Protein 7VC6 (pdb70)

Solvent-accessible surface area: 25202 Å² total; per-residue (Å²): 106,63,13,71,30,75,108,11,97,6,117,108,30,75,0,15,67,67,111,22,78,42,38,42,8,0,116,24,0,4,110,46,15,65,24,95,33,2,2,72,5,0,6,11,64,9,56,6,5,118,141,11,29,4,19,93,23,42,8,70,0,9,2,4,2,3,3,0,139,22,78,16,19,85,23,19,132,92,124,73,24,73,21,6,8,2,0,3,0,0,0,2,0,0,2,0,0,0,2,16,34,108,10,2,66,41,0,0,52,23,3,0,28,1,0,0,0,0,15,48,40,62,58,10,8,0,0,2,2,1,3,0,0,3,2,3,1,0,9,2,0,0,2,0,0,1,0,0,0,2,0,4,42,3,0,12,60,4,0,68,39,2,0,11,3,2,4,25,37,84,66,39,130,95,39,23,14,2,0,0,0,0,3,2,0,0,3,4,4,3,1,42,22,128,63,50,83,20,70,52,16,67,0,106,6,58,30,16,7,6,6,20,7,5,1,20,1,0,26,7,0,1,16,24,0,86,6,6,0,0,4,0,1,15,2,3,9,80,40,41,3,0,0,3,7,45,21,2,0,62,28,0,0,9,90,40,0,46,12,39,63,9,0,0,1,0,10,25,38,1,0,45,10,0,69,82,62,32,118,94,8,99,68,53,23,42,0,0,0,35,0,10,108,1,5,0,1,0,0,2,16,77,4,0,36,122,8,0,44,68,0,21,107,104,181,55,4,78,70,94,43,0,63,52,2,1,19,48,1,12,1,7,3,4,48,0,0,5,3,15,62,61,154,123,4,99,60,26,111,35,25,74,97,49,0,34,45,110,77,3,53,54,33,1,41,47,0,0,26,18,0,0,0,0,3,38,41,94,56,31,2,53,16,59,209,186,20,132,37,0,0,0,0,2,22,1,0,77,2,53,91,42,0,7,2,20,46,31,5,73,15,47,63,41,30,2,3,22,85,4,1,93,102,59,66,35,123,28,31,80,7,98,4,12,54,18,93,35,131,82,79,93,24,14,54,62,0,25,122,14,0,120,79,5,53,0,0,0,0,0,0,0,0,6,50,103,24,0,28,62,32,81,4,5,93,54,3,95,15,15,44,13,0,51,77,0,1,122,84,0,8,69,53,178,49,48,0,0,0,2,0,1,0,0,0,4,1,22,0,48,62,7,96,89,36,195,12,4,27,0,0,2,0,2,0,0,1,0,0,11,0,0,39,0,2,5,17,0,1,46,32,165,32,23,0,3,1,3,0,0,6,2,0,4,34,21,68,3,28,128,42,3,55,1,44,34,3,43,2,34,51,70,126,72,11,24,0,0,1,21,17,14,18,87,34,110,30,11,8,66,5,0,43,10,52,33,21,20,60,23,130,6,51,73,53,50,109,23,51,51,172,41,59,0,70,69,22,34,54,37,6,168,162,30,93,62,80,84,48,9,61,0,67,9,17,50,4,72,0,11,0,93,0,61,20,188,58,66,4,28,4,0,0,0,0,7,8,60,10,109,30,28,27,103,68,25,6,100,57,29,4,2,2,23,36,25,16,137,40,5,57,60,47,157,75,28,79,2,53,1,62,1,33,0,10,22,9,4,7,1,33,139,47,3,26,39,10,0,32,43,15,145,5,23,1,8,0,12,32,96,114,71,23,103,22,82,2,65,2,56,41,172,78,40,109,15,37,24,23,35,99,72,180

Nearest PDB structures (foldseek):
  7vc6-assembly1_A  TM=1.001E+00  e=0.000E+00  Phanerodontia chrysosporium
  7vc7-assembly1_A  TM=1.001E+00  e=0.000E+00  Phanerodontia chrysosporium
  6q7j-assembly1_B  TM=9.870E-01  e=0.000E+00  Aspergillus nidulans FGSC A4
  7xtj-assembly1_A  TM=9.749E-01  e=1.486E-102  Aspergillus niger
  4zoa-assembly1_A  TM=8.266E-01  e=5.602E-48  Listeria innocua Clip11262

Foldseek 3Di:
DFADLCDFLCVPQCLLVLPDDLLSSLLSVLVVDDLLLLLQQQAQQRQADVVRRGHTHGQEFAQLQAGFDTPQADADPPCPDFRNAFFQFFALQLLLLLLALLLLLVSLLQRLLQQLQRVLVSGHHLHHADDEDFALWDLFFLCNSNANHHFLVSLLSSLLSNLCSNQPHLDLPQFGSGAYEHEAQDQDRHDQPPNQHQLQHEFEDFLLCVLPGGPSSVLSNCQVSPGLEYEHRNHHYHLQGRLLALCRQPVPRCPQSNNPLRAYEYPQPSLVSCCPPNVVDVDLLLSLLSSLVSGHLHYNYCSSSVRVVVCCVVVSHHSVSSSSSSSSVSSNCSRRCSSPDCPPPVSSVRHSCSGVDPVSNVSSLVSLLSRKFWDFADPCPLPDPPFAEEEEEEQQQQPFVQLSAPSTHHHSAAQGLNNLCVVVRHRYQYFHQDHQADQDRPRLVVSCVRLLPGQAYEYEYADGSVQRHRNDTHLWQARHHCSVVSLVVSLVSLHHYEYEHEASRHHACLVLVPDPSHRTYMYRYSSGRCNSNSVNCCNNVVAKYAGFRSFFQAHGCQSVQDPPSNSDAADDPRHCGITQFHRVDDTSAHGGDHDIPFDKAKDFPDDDDAEDEQVVLQVCLVVPPDDAQQAAFPDKTKMKIARQTAGWHKYKWWKWKWFPWDDPPGTPIHTFWIDIGHTRHHGDIDIDITTGGNNSQFRQYSQSWTWDTWGKMKMATGPVRNDIDIHTYDDDTGTRGHDDGRD

Secondary structure (DSSP, 8-state):
----TTTSTTTTSGGG-TTS-HHHHHHHHHHTS-HHHHHHTSBSEE--BGGGTB--EE---B-BTBSB--TT----SSTTSTTS----PPPHHHHHHHT-HHHHHHHHHHHHHHHHHHHHTTSS-SB----B-S---STT-TTGGGSS-S-HHHHHHHHHHHHHHHHTTTTTSS--SSB--EEEETT---SSGGG--GGG-EE---HHHIIIIISHHHIIIIIIS--SEEEE-SSEETTEEGGG-HIIIIIIIIIIS--TT-EEEESTTSHHHHHTTT--SSSHHHHHHHHHHHT--BBSSSHHHHHHHHHHHTTSS-HHHHHHHHHHHHHHHHHTTTTS-GGG-GGGT--GGGSS-HHHHHHHHHHHHHH-EEEEESS-PSPPTT--EEEEESTTTT-SGGGG-SS----S----HHHHHHHTT-EEEEE--S-SS----TTHHHHHHHHHT-SEEEEEEE--TTTSBTTB--S--SPPTTHHHHHHHHHTT-S-EEEEEESSS----HHHHH-TT--EEEEEES--TTHHHHHHHHHHTSS---B--SS-B--TTHHHHS-TT----S--SS---SHHHH--S--SB-TT----SS-EEEEESSPPP-EEEHHHHHHHHTTSS-SSGGGSEEEEEEEEEEE-SSS-EEEEEEEEEEE-SSSSSPPS-EEEEEEEEEEE-TT-EEEEEEEEEHHHHSEE-TTS-EEE--SEEEEESSTT--SEEEEEEES--EEEE--PPP-

B-factor: mean 34.56, std 9.48, range [12.27, 103.08]

Structure (mmCIF, N/CA/C/O backbone):
data_7VC6
#
_entry.id   7VC6
#
_cell.length_a   79.667
_cell.length_b   91.292
_cell.length_c   107.082
_cell.angle_alpha   90.00
_cell.angle_beta   90.00
_cell.angle_gamma   90.00
#
_symmetry.space_group_name_H-M   'P 21 21 21'
#
loop_
_entity.id
_entity.type
_entity.pdbx_description
1 polymer 'xylan 1,4-beta-xylosidase'
2 non-polymer 2-acetamido-2-deoxy-beta-D-glucopyranose
3 non-polymer GLYCEROL
4 water water
#
loop_
_atom_site.group_PDB
_atom_site.id
_atom_site.type_symbol
_atom_site.label_atom_id
_atom_site.label_alt_id
_atom_site.label_comp_id
_atom_site.label_asym_id
_atom_site.label_entity_id
_atom_site.label_seq_id
_atom_site.pdbx_PDB_ins_code
_atom_site.Cartn_x
_atom_site.Cartn_y
_atom_site.Cartn_z
_atom_site.occupancy
_atom_site.B_iso_or_equiv
_atom_site.auth_seq_id
_atom_site.auth_comp_id
_atom_site.auth_asym_id
_atom_site.auth_atom_id
_atom_site.pdbx_PDB_model_num
ATOM 1 N N . ALA A 1 1 ? 30.631 10.920 38.274 1.00 46.18 1 ALA A N 1
ATOM 2 C CA . ALA A 1 1 ? 31.881 10.236 38.578 1.00 39.54 1 ALA A CA 1
ATOM 3 C C . ALA A 1 1 ? 31.667 9.131 39.608 1.00 51.23 1 ALA A C 1
ATOM 4 O O . ALA A 1 1 ? 30.722 9.174 40.397 1.00 38.55 1 ALA A O 1
ATOM 6 N N . PHE A 1 2 ? 32.549 8.134 39.582 1.00 46.24 2 PHE A N 1
ATOM 7 C CA . PHE A 1 2 ? 32.601 7.068 40.565 1.00 39.65 2 PHE A CA 1
ATOM 8 C C . PHE A 1 2 ? 33.850 7.216 41.425 1.00 42.62 2 PHE A C 1
ATOM 9 O O . PHE A 1 2 ? 34.881 7.701 40.949 1.00 59.26 2 PHE A O 1
ATOM 17 N N . PRO A 1 3 ? 33.792 6.820 42.695 1.00 39.09 3 PRO A N 1
ATOM 18 C CA . PRO A 1 3 ? 35.003 6.843 43.521 1.00 47.40 3 PRO A CA 1
ATOM 19 C C . PRO A 1 3 ? 36.070 5.928 42.940 1.00 47.06 3 PRO A C 1
ATOM 20 O O . PRO A 1 3 ? 35.774 4.895 42.337 1.00 45.11 3 PRO A O 1
ATOM 24 N N . ASP A 1 4 ? 37.326 6.332 43.112 1.00 54.81 4 ASP A N 1
ATOM 25 C CA . ASP A 1 4 ? 38.463 5.530 42.678 1.00 53.54 4 ASP A CA 1
ATOM 26 C C . ASP A 1 4 ? 38.847 4.601 43.823 1.00 48.09 4 ASP A C 1
ATOM 27 O O . ASP A 1 4 ? 39.443 5.037 44.813 1.00 50.88 4 ASP A O 1
ATOM 32 N N . CYS A 1 5 ? 38.494 3.326 43.696 1.00 46.86 5 CYS A N 1
ATOM 33 C CA . CYS A 1 5 ? 38.786 2.341 44.727 1.00 47.77 5 CYS A CA 1
ATOM 34 C C . CYS A 1 5 ? 40.090 1.598 44.482 1.00 50.50 5 CYS A C 1
ATOM 35 O O . CYS A 1 5 ? 40.470 0.753 45.300 1.00 59.05 5 CYS A O 1
ATOM 38 N N . ALA A 1 6 ? 40.780 1.887 43.381 1.00 54.02 6 ALA A N 1
ATOM 39 C CA . ALA A 1 6 ? 42.129 1.380 43.180 1.00 57.34 6 ALA A CA 1
ATOM 40 C C . ALA A 1 6 ? 43.177 2.329 43.745 1.00 57.97 6 ALA A C 1
ATOM 41 O O . ALA A 1 6 ? 44.171 1.879 44.325 1.00 56.44 6 ALA A O 1
ATOM 43 N N . ASN A 1 7 ? 42.963 3.639 43.608 1.00 57.87 7 ASN A N 1
ATOM 44 C CA . ASN A 1 7 ? 43.985 4.614 43.969 1.00 56.94 7 ASN A CA 1
ATOM 45 C C . ASN A 1 7 ? 43.475 5.828 44.733 1.00 54.86 7 ASN A C 1
ATOM 46 O O . ASN A 1 7 ? 44.304 6.586 45.246 1.00 55.06 7 ASN A O 1
ATOM 51 N N . GLY A 1 8 ? 42.161 6.047 44.836 1.00 55.68 8 GLY A N 1
ATOM 52 C CA . GLY A 1 8 ? 41.647 7.210 45.503 1.00 38.72 8 GLY A CA 1
ATOM 53 C C . GLY A 1 8 ? 41.863 7.154 47.006 1.00 42.64 8 GLY A C 1
ATOM 54 O O . GLY A 1 8 ? 42.401 6.180 47.550 1.00 44.47 8 GLY A O 1
ATOM 55 N N . PRO A 1 9 ? 41.433 8.214 47.698 1.00 49.08 9 PRO A N 1
ATOM 56 C CA . PRO A 1 9 ? 41.661 8.291 49.152 1.00 37.87 9 PRO A CA 1
ATOM 57 C C . PRO A 1 9 ? 40.932 7.227 49.962 1.00 38.12 9 PRO A C 1
ATOM 58 O O . PRO A 1 9 ? 41.179 7.128 51.171 1.00 37.63 9 PRO A O 1
ATOM 62 N N . LEU A 1 10 ? 40.053 6.433 49.352 1.00 44.94 10 LEU A N 1
ATOM 63 C CA . LEU A 1 10 ? 39.279 5.426 50.069 1.00 49.08 10 LEU A CA 1
ATOM 64 C C . LEU A 1 10 ? 39.734 4.003 49.772 1.00 44.08 10 LEU A C 1
ATOM 65 O O . LEU A 1 10 ? 39.076 3.052 50.206 1.00 42.84 10 LEU A O 1
ATOM 70 N N . LYS A 1 11 ? 40.851 3.833 49.059 1.00 42.35 11 LYS A N 1
ATOM 71 C CA . LYS A 1 11 ? 41.233 2.517 48.555 1.00 45.49 11 LYS A CA 1
ATOM 72 C C . LYS A 1 11 ? 41.503 1.506 49.663 1.00 47.32 11 LYS A C 1
ATOM 73 O O . LYS A 1 11 ? 41.526 0.301 49.390 1.00 52.33 11 LYS A O 1
ATOM 79 N N . SER A 1 12 ? 41.713 1.959 50.900 1.00 41.85 12 SER A N 1
ATOM 80 C CA . SER A 1 12 ? 41.901 1.055 52.025 1.00 42.20 12 SER A CA 1
ATOM 81 C C . SER A 1 12 ? 40.722 1.030 52.985 1.00 47.88 12 SER A C 1
ATOM 82 O O . SER A 1 12 ? 40.705 0.193 53.895 1.00 51.13 12 SER A O 1
ATOM 85 N N . ASN A 1 13 ? 39.750 1.924 52.820 1.00 43.90 13 ASN A N 1
ATOM 86 C CA . ASN A 1 13 ? 38.479 1.768 53.512 1.00 43.33 13 ASN A CA 1
ATOM 87 C C . ASN A 1 13 ? 37.815 0.477 53.052 1.00 46.74 13 ASN A C 1
ATOM 88 O O . ASN A 1 13 ? 37.919 0.092 51.884 1.00 45.57 13 ASN A O 1
ATOM 93 N N . LEU A 1 14 ? 37.137 -0.204 53.980 1.00 39.16 14 LEU A N 1
ATOM 94 C CA . LEU A 1 14 ? 36.487 -1.462 53.626 1.00 39.36 14 LEU A CA 1
ATOM 95 C C . LEU A 1 14 ? 35.417 -1.274 52.558 1.00 38.23 14 LEU A C 1
ATOM 96 O O . LEU A 1 14 ? 35.035 -2.249 51.902 1.00 37.85 14 LEU A O 1
ATOM 101 N N . VAL A 1 15 ? 34.936 -0.043 52.360 1.00 36.31 15 VAL A N 1
ATOM 102 C CA . VAL A 1 15 ? 33.957 0.209 51.308 1.00 46.53 15 VAL A CA 1
ATOM 103 C C . VAL A 1 15 ? 34.542 -0.108 49.938 1.00 45.17 15 VAL A C 1
ATOM 104 O O . VAL A 1 15 ? 33.823 -0.557 49.036 1.00 39.71 15 VAL A O 1
ATOM 108 N N . CYS A 1 16 ? 35.847 0.091 49.762 1.00 39.69 16 CYS A N 1
ATOM 109 C CA . CYS A 1 16 ? 36.519 -0.204 48.505 1.00 44.48 16 CYS A CA 1
ATOM 110 C C . CYS A 1 16 ? 36.964 -1.655 48.401 1.00 38.22 16 CYS A C 1
ATOM 111 O O . CYS A 1 16 ? 37.537 -2.042 47.378 1.00 31.90 16 CYS A O 1
ATOM 114 N N . ASN A 1 17 ? 36.719 -2.459 49.431 1.00 40.31 17 ASN A N 1
ATOM 115 C CA . ASN A 1 17 ? 37.019 -3.886 49.408 1.00 44.08 17 ASN A CA 1
ATOM 116 C C . ASN A 1 17 ? 35.832 -4.601 48.771 1.00 31.45 17 ASN A C 1
ATOM 117 O O . ASN A 1 17 ? 34.750 -4.673 49.362 1.00 42.99 17 ASN A O 1
ATOM 122 N N . ALA A 1 18 ? 36.038 -5.133 47.564 1.00 27.76 18 ALA A N 1
ATOM 123 C CA . ALA A 1 18 ? 34.931 -5.648 46.765 1.00 39.23 18 ALA A CA 1
ATOM 124 C C . ALA A 1 18 ? 34.340 -6.939 47.319 1.00 44.16 18 ALA A C 1
ATOM 125 O O . ALA A 1 18 ? 33.189 -7.259 47.002 1.00 42.06 18 ALA A O 1
ATOM 127 N N . SER A 1 19 ? 35.088 -7.685 48.126 1.00 39.65 19 SER A N 1
ATOM 128 C CA . SER A 1 19 ? 34.622 -8.969 48.633 1.00 40.56 19 SER A CA 1
ATOM 129 C C . SER A 1 19 ? 33.927 -8.864 49.984 1.00 49.05 19 SER A C 1
ATOM 130 O O . SER A 1 19 ? 33.512 -9.891 50.531 1.00 53.75 19 SER A O 1
ATOM 133 N N . ALA A 1 20 ? 33.779 -7.662 50.527 1.00 48.59 20 ALA A N 1
ATOM 134 C CA . ALA A 1 20 ? 33.230 -7.491 51.862 1.00 40.22 20 ALA A CA 1
ATOM 135 C C . ALA A 1 20 ? 31.710 -7.351 51.827 1.00 45.00 20 ALA A C 1
ATOM 136 O O . ALA A 1 20 ? 31.107 -7.037 50.797 1.00 37.84 20 ALA A O 1
ATOM 138 N N . ASP A 1 21 ? 31.102 -7.601 52.983 1.00 54.37 21 ASP A N 1
ATOM 139 C CA . ASP A 1 21 ? 29.668 -7.440 53.172 1.00 42.02 21 ASP A CA 1
ATOM 140 C C . ASP A 1 21 ? 29.237 -6.025 52.783 1.00 42.18 21 ASP A C 1
ATOM 141 O O . ASP A 1 21 ? 29.885 -5.053 53.195 1.00 38.28 21 ASP A O 1
ATOM 146 N N . PRO A 1 22 ? 28.169 -5.868 51.991 1.00 44.11 22 PRO A N 1
ATOM 147 C CA . PRO A 1 22 ? 27.742 -4.506 51.608 1.00 43.52 22 PRO A CA 1
ATOM 148 C C . PRO A 1 22 ? 27.472 -3.588 52.790 1.00 39.55 22 PRO A C 1
ATOM 149 O O . PRO A 1 22 ? 27.921 -2.433 52.789 1.00 37.88 22 PRO A O 1
ATOM 153 N N . VAL A 1 23 ? 26.740 -4.065 53.799 1.00 28.74 23 VAL A N 1
ATOM 154 C CA . VAL A 1 23 ? 26.447 -3.227 54.959 1.00 24.64 23 VAL A CA 1
ATOM 155 C C . VAL A 1 23 ? 27.729 -2.892 55.710 1.00 40.68 23 VAL A C 1
ATOM 156 O O . VAL A 1 23 ? 27.884 -1.786 56.241 1.00 32.75 23 VAL A O 1
ATOM 160 N N . SER A 1 24 ? 28.676 -3.832 55.752 1.00 35.36 24 SER A N 1
ATOM 161 C CA . SER A 1 24 ? 29.959 -3.552 56.388 1.00 31.94 24 SER A CA 1
ATOM 162 C C . SER A 1 24 ? 30.732 -2.483 55.625 1.00 35.62 24 SER A C 1
ATOM 163 O O . SER A 1 24 ? 31.343 -1.598 56.234 1.00 30.05 24 SER A O 1
ATOM 166 N N . ARG A 1 25 ? 30.713 -2.547 54.290 1.00 31.31 25 ARG A N 1
ATOM 167 C CA . ARG A 1 25 ? 31.361 -1.515 53.485 1.00 36.90 25 ARG A CA 1
ATOM 168 C C . ARG A 1 25 ? 30.721 -0.151 53.721 1.00 42.32 25 ARG A C 1
ATOM 169 O O . ARG A 1 25 ? 31.421 0.863 53.855 1.00 33.96 25 ARG A O 1
ATOM 177 N N . ALA A 1 26 ? 29.387 -0.110 53.781 1.00 36.53 26 ALA A N 1
ATOM 178 C CA . ALA A 1 26 ? 28.695 1.145 54.050 1.00 37.93 26 ALA A CA 1
ATOM 179 C C . ALA A 1 26 ? 29.048 1.687 55.429 1.00 32.54 26 ALA A C 1
ATOM 180 O O . ALA A 1 26 ? 29.278 2.891 55.592 1.00 31.88 26 ALA A O 1
ATOM 182 N N . LYS A 1 27 ? 29.095 0.811 56.436 1.00 35.85 27 LYS A N 1
ATOM 183 C CA . LYS A 1 27 ? 29.452 1.240 57.784 1.00 39.71 27 LYS A CA 1
ATOM 184 C C . LYS A 1 27 ? 30.891 1.729 57.853 1.00 44.25 27 LYS A C 1
ATOM 185 O O . LYS A 1 27 ? 31.196 2.646 58.622 1.00 38.49 27 LYS A O 1
ATOM 191 N N . ALA A 1 28 ? 31.784 1.136 57.057 1.00 42.07 28 ALA A N 1
ATOM 192 C CA . ALA A 1 28 ? 33.168 1.595 57.033 1.00 30.49 28 ALA A CA 1
ATOM 193 C C . ALA A 1 28 ? 33.282 2.964 56.376 1.00 37.94 28 ALA A C 1
ATOM 194 O O . ALA A 1 28 ? 34.061 3.812 56.829 1.00 38.03 28 ALA A O 1
ATOM 196 N N . LEU A 1 29 ? 32.523 3.198 55.303 1.00 37.33 29 LEU A N 1
ATOM 197 C CA . LEU A 1 29 ? 32.522 4.528 54.699 1.00 42.83 29 LEU A CA 1
ATOM 198 C C . LEU A 1 29 ? 31.939 5.565 55.651 1.00 40.89 29 LEU A C 1
ATOM 199 O O . LEU A 1 29 ? 32.480 6.669 55.787 1.00 43.35 29 LEU A O 1
ATOM 204 N N . VAL A 1 30 ? 30.841 5.223 56.329 1.00 38.67 30 VAL A N 1
ATOM 205 C CA . VAL A 1 30 ? 30.171 6.182 57.202 1.00 47.75 30 VAL A CA 1
ATOM 206 C C . VAL A 1 30 ? 31.026 6.490 58.426 1.00 49.63 30 VAL A C 1
ATOM 207 O O . VAL A 1 30 ? 31.137 7.648 58.847 1.00 42.90 30 VAL A O 1
ATOM 211 N N . ASP A 1 31 ? 31.652 5.465 59.011 1.00 47.46 31 ASP A N 1
ATOM 212 C CA . ASP A 1 31 ? 32.459 5.659 60.210 1.00 51.32 31 ASP A CA 1
ATOM 213 C C . ASP A 1 31 ? 33.688 6.521 59.953 1.00 50.04 31 ASP A C 1
ATOM 214 O O . ASP A 1 31 ? 34.207 7.133 60.892 1.00 39.97 31 ASP A O 1
ATOM 219 N N . ALA A 1 32 ? 34.161 6.583 58.712 1.00 40.43 32 ALA A N 1
ATOM 220 C CA . ALA A 1 32 ? 35.312 7.398 58.354 1.00 33.72 32 ALA A CA 1
ATOM 221 C C . ALA A 1 32 ? 34.939 8.840 58.041 1.00 45.64 32 ALA A C 1
ATOM 222 O O . ALA A 1 32 ? 35.792 9.598 57.567 1.00 43.22 32 ALA A O 1
ATOM 224 N N . LEU A 1 33 ? 33.696 9.239 58.297 1.00 38.79 33 LEU A N 1
ATOM 225 C CA . LEU A 1 33 ? 33.209 10.549 57.901 1.00 41.51 33 LEU A CA 1
ATOM 226 C C . LEU A 1 33 ? 32.718 11.341 59.104 1.00 43.40 33 LEU A C 1
ATOM 227 O O . LEU A 1 33 ? 32.254 10.781 60.102 1.00 47.60 33 LEU A O 1
ATOM 232 N N . THR A 1 34 ? 32.834 12.659 58.984 1.00 30.96 34 THR A N 1
ATOM 233 C CA . THR A 1 34 ? 32.361 13.584 60.000 1.00 38.37 34 THR A CA 1
ATOM 234 C C . THR A 1 34 ? 30.833 13.608 60.020 1.00 38.08 34 THR A C 1
ATOM 235 O O . THR A 1 34 ? 30.178 13.447 58.987 1.00 41.45 34 THR A O 1
ATOM 239 N N . LEU A 1 35 ? 30.264 13.776 61.220 1.00 34.69 35 LEU A N 1
ATOM 240 C CA . LEU A 1 35 ? 28.816 13.939 61.338 1.00 35.21 35 LEU A CA 1
ATOM 241 C C . LEU A 1 35 ? 28.311 15.044 60.421 1.00 39.01 35 LEU A C 1
ATOM 242 O O . LEU A 1 35 ? 27.263 14.904 59.782 1.00 37.86 35 LEU A O 1
ATOM 247 N N . GLU A 1 36 ? 29.051 16.150 60.340 1.00 39.63 36 GLU A N 1
ATOM 248 C CA . GLU A 1 36 ? 28.642 17.255 59.483 1.00 38.07 36 GLU A CA 1
ATOM 249 C C . GLU A 1 36 ? 28.666 16.856 58.010 1.00 32.31 36 GLU A C 1
ATOM 250 O O . GLU A 1 36 ? 27.764 17.221 57.247 1.00 37.99 36 GLU A O 1
ATOM 256 N N . GLU A 1 37 ? 29.669 16.076 57.596 1.00 29.55 37 GLU A N 1
ATOM 257 C CA . GLU A 1 37 ? 29.704 15.569 56.224 1.00 41.83 37 GLU A CA 1
ATOM 258 C C . GLU A 1 37 ? 28.520 14.640 55.952 1.00 38.31 37 GLU A C 1
ATOM 259 O O . GLU A 1 37 ? 27.844 14.744 54.913 1.00 31.04 37 GLU A O 1
ATOM 265 N N . LEU A 1 38 ? 28.255 13.723 56.885 1.00 36.89 38 LEU A N 1
ATOM 266 C CA . LEU A 1 38 ? 27.122 12.814 56.743 1.00 33.93 38 LEU A CA 1
ATOM 267 C C . LEU A 1 38 ? 25.819 13.587 56.589 1.00 33.24 38 LEU A C 1
ATOM 268 O O . LEU A 1 38 ? 24.997 13.274 55.720 1.00 35.95 38 LEU A O 1
ATOM 273 N N . VAL A 1 39 ? 25.618 14.610 57.425 1.00 35.39 39 VAL A N 1
ATOM 274 C CA . VAL A 1 39 ? 24.425 15.445 57.314 1.00 33.32 39 VAL A CA 1
ATOM 275 C C . VAL A 1 39 ? 24.392 16.138 55.960 1.00 33.38 39 VAL A C 1
ATOM 276 O O . VAL A 1 39 ? 23.329 16.281 55.341 1.00 29.04 39 VAL A O 1
ATOM 280 N N . ASN A 1 40 ? 25.557 16.573 55.478 1.00 32.20 40 ASN A N 1
ATOM 281 C CA . ASN A 1 40 ? 25.644 17.155 54.146 1.00 31.77 40 ASN A CA 1
ATOM 282 C C . ASN A 1 40 ? 25.110 16.216 53.079 1.00 39.08 40 ASN A C 1
ATOM 283 O O . ASN A 1 40 ? 24.541 16.673 52.082 1.00 47.37 40 ASN A O 1
ATOM 288 N N . ASN A 1 41 ? 25.291 14.907 53.254 1.00 38.30 41 ASN A N 1
ATOM 289 C CA . ASN A 1 41 ? 24.854 13.958 52.237 1.00 34.05 41 ASN A CA 1
ATOM 290 C C . ASN A 1 41 ? 23.523 13.282 52.570 1.00 34.80 41 ASN A C 1
ATOM 291 O O . ASN A 1 41 ? 23.252 12.183 52.075 1.00 27.03 41 ASN A O 1
ATOM 296 N N . THR A 1 42 ? 22.672 13.927 53.368 1.00 34.19 42 THR A N 1
ATOM 297 C CA . THR A 1 42 ? 21.332 13.422 53.651 1.00 35.96 42 THR A CA 1
ATOM 298 C C . THR A 1 42 ? 20.286 13.927 52.664 1.00 42.08 42 THR A C 1
ATOM 299 O O . THR A 1 42 ? 19.086 13.788 52.928 1.00 36.86 42 THR A O 1
ATOM 303 N N . VAL A 1 43 ? 20.706 14.506 51.540 1.00 30.71 43 VAL A N 1
ATOM 304 C CA . VAL A 1 43 ? 19.795 15.115 50.584 1.00 38.33 43 VAL A CA 1
ATOM 305 C C . VAL A 1 43 ? 20.037 14.504 49.211 1.00 35.12 43 VAL A C 1
ATOM 306 O O . VAL A 1 43 ? 21.068 13.877 48.958 1.00 41.65 43 VAL A O 1
ATOM 310 N N . ASN A 1 44 ? 19.064 14.697 48.316 1.00 32.36 44 ASN A N 1
ATOM 311 C CA . ASN A 1 44 ? 19.148 14.069 47.000 1.00 36.17 44 ASN A CA 1
ATOM 312 C C . ASN A 1 44 ? 20.313 14.629 46.190 1.00 39.29 44 ASN A C 1
ATOM 313 O O . ASN A 1 44 ? 21.041 13.871 45.541 1.00 40.99 44 ASN A O 1
ATOM 318 N N . ALA A 1 45 ? 20.520 15.946 46.229 1.00 33.42 45 ALA A N 1
ATOM 319 C CA . ALA A 1 45 ? 21.652 16.568 45.541 1.00 41.19 45 ALA A CA 1
ATOM 320 C C . ALA A 1 45 ? 22.861 16.579 46.476 1.00 42.32 45 ALA A C 1
ATOM 321 O O . ALA A 1 45 ? 23.324 17.617 46.955 1.00 39.26 45 ALA A O 1
ATOM 323 N N . SER A 1 46 ? 23.370 15.377 46.732 1.00 38.25 46 SER A N 1
ATOM 324 C CA . SER A 1 46 ? 24.465 15.194 47.673 1.00 40.32 46 SER A CA 1
ATOM 325 C C . SER A 1 46 ? 25.784 15.645 47.050 1.00 38.08 46 SER A C 1
ATOM 326 O O . SER A 1 46 ? 26.071 15.317 45.896 1.00 32.41 46 SER A O 1
ATOM 329 N N . PRO A 1 47 ? 26.603 16.396 47.792 1.00 40.05 47 PRO A N 1
ATOM 330 C CA . PRO A 1 47 ? 27.903 16.822 47.259 1.00 41.94 47 PRO A CA 1
ATOM 331 C C . PRO A 1 47 ? 28.969 15.743 47.307 1.00 31.97 47 PRO A C 1
ATOM 332 O O . PRO A 1 47 ? 30.023 15.910 46.677 1.00 39.62 47 PRO A O 1
ATOM 336 N N . GLY A 1 48 ? 28.728 14.643 48.016 1.00 31.59 48 GLY A N 1
ATOM 337 C CA . GLY A 1 48 ? 29.817 13.736 48.286 1.00 32.73 48 GLY A CA 1
ATOM 338 C C . GLY A 1 48 ? 30.736 14.354 49.328 1.00 48.22 48 GLY A C 1
ATOM 339 O O . GLY A 1 48 ? 30.395 15.324 50.012 1.00 45.09 48 GLY A O 1
ATOM 340 N N . VAL A 1 49 ? 31.924 13.773 49.448 1.00 49.25 49 VAL A N 1
ATOM 341 C CA . VAL A 1 49 ? 32.949 14.316 50.335 1.00 42.53 49 VAL A CA 1
ATOM 342 C C . VAL A 1 49 ? 34.255 14.407 49.555 1.00 48.13 49 VAL A C 1
ATOM 343 O O . VAL A 1 49 ? 34.943 13.390 49.378 1.00 43.48 49 VAL A O 1
ATOM 347 N N . PRO A 1 50 ? 34.624 15.590 49.056 1.00 51.85 50 PRO A N 1
ATOM 348 C CA . PRO A 1 50 ? 35.887 15.708 48.309 1.00 48.96 50 PRO A CA 1
ATOM 349 C C . PRO A 1 50 ? 37.111 15.292 49.106 1.00 43.62 50 PRO A C 1
ATOM 350 O O . PRO A 1 50 ? 38.113 14.878 48.509 1.00 49.07 50 PRO A O 1
ATOM 354 N N . ARG A 1 51 ? 37.058 15.383 50.438 1.00 36.51 51 ARG A N 1
ATOM 355 C CA . ARG A 1 51 ? 38.222 15.048 51.253 1.00 32.98 51 ARG A CA 1
ATOM 356 C C . ARG A 1 51 ? 38.610 13.582 51.096 1.00 46.62 51 ARG A C 1
ATOM 357 O O . ARG A 1 51 ? 39.800 13.243 51.108 1.00 52.84 51 ARG A O 1
ATOM 365 N N . VAL A 1 52 ? 37.628 12.700 50.940 1.00 45.49 52 VAL A N 1
ATOM 366 C CA . VAL A 1 52 ? 37.881 11.273 50.801 1.00 45.98 52 VAL A CA 1
ATOM 367 C C . VAL A 1 52 ? 37.662 10.803 49.363 1.00 44.65 52 VAL A C 1
ATOM 368 O O . VAL A 1 52 ? 37.544 9.605 49.114 1.00 48.08 52 VAL A O 1
ATOM 372 N N . GLY A 1 53 ? 37.612 11.729 48.409 1.00 34.18 53 GLY A N 1
ATOM 373 C CA . GLY A 1 53 ? 37.410 11.351 47.024 1.00 38.90 53 GLY A CA 1
ATOM 374 C C . GLY A 1 53 ? 36.039 10.790 46.722 1.00 50.66 53 GLY A C 1
ATOM 375 O O . GLY A 1 53 ? 35.893 10.001 45.783 1.00 37.21 53 GLY A O 1
ATOM 376 N N . LEU A 1 54 ? 35.026 11.172 47.501 1.00 49.35 54 LEU A N 1
ATOM 377 C CA . LEU A 1 54 ? 33.663 10.720 47.264 1.00 48.50 54 LEU A CA 1
ATOM 378 C C . LEU A 1 54 ? 32.955 11.745 46.388 1.00 44.83 54 LEU A C 1
ATOM 379 O O . LEU A 1 54 ? 32.709 12.871 46.848 1.00 42.48 54 LEU A O 1
ATOM 384 N N . PRO A 1 55 ? 32.609 11.415 45.148 1.00 40.26 55 PRO A N 1
ATOM 385 C CA . PRO A 1 55 ? 32.087 12.423 44.218 1.00 31.45 55 PRO A CA 1
ATOM 386 C C . PRO A 1 55 ? 30.652 12.789 44.550 1.00 37.00 55 PRO A C 1
ATOM 387 O O . PRO A 1 55 ? 30.023 12.156 45.411 1.00 39.36 55 PRO A O 1
ATOM 391 N N . PRO A 1 56 ? 30.101 13.816 43.902 1.00 33.36 56 PRO A N 1
ATOM 392 C CA . PRO A 1 56 ? 28.684 14.133 44.104 1.00 37.13 56 PRO A CA 1
ATOM 393 C C . PRO A 1 56 ? 27.783 13.099 43.450 1.00 34.25 56 PRO A C 1
ATOM 394 O O . PRO A 1 56 ? 28.117 12.506 42.421 1.00 36.34 56 PRO A O 1
ATOM 398 N N . TYR A 1 57 ? 26.621 12.891 44.064 1.00 31.29 57 TYR A N 1
ATOM 399 C CA . TYR A 1 57 ? 25.625 11.962 43.549 1.00 31.71 57 TYR A CA 1
ATOM 400 C C . TYR A 1 57 ? 24.241 12.553 43.752 1.00 30.73 57 TYR A C 1
ATOM 401 O O . TYR A 1 57 ? 23.876 12.907 44.877 1.00 36.54 57 TYR A O 1
ATOM 410 N N . ASN A 1 58 ? 23.477 12.657 42.669 1.00 31.44 58 ASN A N 1
ATOM 411 C CA . ASN A 1 58 ? 22.099 13.124 42.729 1.00 31.27 58 ASN A CA 1
ATOM 412 C C . ASN A 1 58 ? 21.163 11.924 42.748 1.00 36.65 58 ASN A C 1
ATOM 413 O O . ASN A 1 58 ? 21.224 11.069 41.858 1.00 35.89 58 ASN A O 1
ATOM 418 N N . TRP A 1 59 ? 20.305 11.863 43.766 1.00 37.76 59 TRP A N 1
ATOM 419 C CA . TRP A 1 59 ? 19.361 10.763 43.910 1.00 30.93 59 TRP A CA 1
ATOM 420 C C . TRP A 1 59 ? 18.091 10.955 43.092 1.00 31.85 59 TRP A C 1
ATOM 421 O O . TRP A 1 59 ? 17.330 9.997 42.924 1.00 36.27 59 TRP A O 1
ATOM 432 N N . TRP A 1 60 ? 17.839 12.155 42.582 1.00 37.37 60 TRP A N 1
ATOM 433 C CA . TRP A 1 60 ? 16.580 12.454 41.907 1.00 31.30 60 TRP A CA 1
ATOM 434 C C . TRP A 1 60 ? 16.758 12.226 40.410 1.00 31.90 60 TRP A C 1
ATOM 435 O O . TRP A 1 60 ? 17.228 13.105 39.685 1.00 33.94 60 TRP A O 1
ATOM 446 N N . SER A 1 61 ? 16.376 11.038 39.949 1.00 29.84 61 SER A N 1
ATOM 447 C CA . SER A 1 61 ? 16.278 10.733 38.531 1.00 33.76 61 SER A CA 1
ATOM 448 C C . SER A 1 61 ? 14.901 10.148 38.254 1.00 30.16 61 SER A C 1
ATOM 449 O O . SER A 1 61 ? 14.282 9.542 39.132 1.00 32.42 61 SER A O 1
ATOM 452 N N . GLU A 1 62 ? 14.417 10.343 37.030 1.00 32.16 62 GLU A N 1
ATOM 453 C CA . GLU A 1 62 ? 13.089 9.893 36.639 1.00 30.35 62 GLU A CA 1
ATOM 454 C C . GLU A 1 62 ? 13.182 8.943 35.453 1.00 36.61 62 GLU A C 1
ATOM 455 O O . GLU A 1 62 ? 14.001 9.140 34.549 1.00 32.34 62 GLU A O 1
ATOM 461 N N . ALA A 1 63 ? 12.333 7.916 35.464 1.00 35.24 63 ALA A N 1
ATOM 462 C CA . ALA A 1 63 ? 12.270 6.943 34.380 1.00 41.10 63 ALA A CA 1
ATOM 463 C C . ALA A 1 63 ? 10.924 6.228 34.384 1.00 35.14 63 ALA A C 1
ATOM 464 O O . ALA A 1 63 ? 10.870 4.999 34.272 1.00 34.84 63 ALA A O 1
ATOM 466 N N . LEU A 1 64 ? 9.835 6.996 34.495 1.00 36.76 64 LEU A N 1
ATOM 467 C CA . LEU A 1 64 ? 8.516 6.404 34.711 1.00 34.63 64 LEU A CA 1
ATOM 468 C C . LEU A 1 64 ? 8.117 5.471 33.573 1.00 38.72 64 LEU A C 1
ATOM 469 O O . LEU A 1 64 ? 7.602 4.373 33.815 1.00 31.78 64 LEU A O 1
ATOM 474 N N . HIS A 1 65 ? 8.332 5.889 32.329 1.00 32.63 65 HIS A N 1
ATOM 475 C CA . HIS A 1 65 ? 8.057 5.048 31.167 1.00 35.15 65 HIS A CA 1
ATOM 476 C C . HIS A 1 65 ? 9.155 5.247 30.129 1.00 33.31 65 HIS A C 1
ATOM 477 O O . HIS A 1 65 ? 8.902 5.496 28.949 1.00 30.17 65 HIS A O 1
ATOM 484 N N . GLY A 1 66 ? 10.401 5.115 30.576 1.00 31.08 66 GLY A N 1
ATOM 485 C CA . GLY A 1 66 ? 11.562 5.420 29.767 1.00 21.55 66 GLY A CA 1
ATOM 486 C C . GLY A 1 66 ? 12.391 6.487 30.449 1.00 38.50 66 GLY A C 1
ATOM 487 O O . GLY A 1 66 ? 11.860 7.238 31.272 1.00 33.53 66 GLY A O 1
ATOM 488 N N . VAL A 1 67 ? 13.687 6.558 30.131 1.00 38.09 67 VAL A N 1
ATOM 489 C CA . VAL A 1 67 ? 14.554 7.563 30.739 1.00 33.12 67 VAL A CA 1
ATOM 490 C C . VAL A 1 67 ? 13.952 8.941 30.522 1.00 32.58 67 VAL A C 1
ATOM 491 O O . VAL A 1 67 ? 13.636 9.327 29.392 1.00 33.46 67 VAL A O 1
ATOM 495 N N . ALA A 1 68 ? 13.778 9.684 31.612 1.00 37.04 68 ALA A N 1
ATOM 496 C CA . ALA A 1 68 ? 13.027 10.928 31.592 1.00 35.56 68 ALA A CA 1
ATOM 497 C C . ALA A 1 68 ? 13.884 12.091 32.072 1.00 39.89 68 ALA A C 1
ATOM 498 O O . ALA A 1 68 ? 14.902 11.909 32.746 1.00 35.27 68 ALA A O 1
ATOM 500 N N . ARG A 1 69 ? 13.450 13.296 31.707 1.00 28.46 69 ARG A N 1
ATOM 501 C CA . ARG A 1 69 ? 14.059 14.506 32.237 1.00 35.09 69 ARG A CA 1
ATOM 502 C C . ARG A 1 69 ? 13.931 14.532 33.755 1.00 35.67 69 ARG A C 1
ATOM 503 O O . ARG A 1 69 ? 12.912 14.121 34.316 1.00 28.75 69 ARG A O 1
ATOM 511 N N . SER A 1 70 ? 14.976 15.021 34.417 1.00 41.76 70 SER A N 1
ATOM 512 C CA . SER A 1 70 ? 15.016 15.099 35.871 1.00 32.58 70 SER A CA 1
ATOM 513 C C . SER A 1 70 ? 16.225 15.923 36.296 1.00 35.47 70 SER A C 1
ATOM 514 O O . SER A 1 70 ? 17.095 16.213 35.465 1.00 40.66 70 SER A O 1
ATOM 517 N N . PRO A 1 71 ? 16.308 16.340 37.563 1.00 34.92 71 PRO A N 1
ATOM 518 C CA . PRO A 1 71 ? 17.548 16.980 38.033 1.00 38.49 71 PRO A CA 1
ATOM 519 C C . PRO A 1 71 ? 18.789 16.132 37.806 1.00 35.11 71 PRO A C 1
ATOM 520 O O . PRO A 1 71 ? 19.857 16.675 37.496 1.00 46.63 71 PRO A O 1
ATOM 524 N N . GLY A 1 72 ? 18.676 14.813 37.942 1.00 37.94 72 GLY A N 1
ATOM 525 C CA . GLY A 1 72 ? 19.792 13.913 37.747 1.00 38.78 72 GLY A CA 1
ATOM 526 C C . GLY A 1 72 ? 19.980 13.387 36.343 1.00 35.04 72 GLY A C 1
ATOM 527 O O . GLY A 1 72 ? 20.884 12.576 36.117 1.00 30.60 72 GLY A O 1
ATOM 528 N N . ALA A 1 73 ? 19.161 13.820 35.387 1.00 37.21 73 ALA A N 1
ATOM 529 C CA . ALA A 1 73 ? 19.245 13.363 34.008 1.00 43.02 73 ALA A CA 1
ATOM 530 C C . ALA A 1 73 ? 19.716 14.493 33.099 1.00 47.53 73 ALA A C 1
ATOM 531 O O . ALA A 1 73 ? 19.415 15.667 33.330 1.00 41.55 73 ALA A O 1
ATOM 533 N N . ASN A 1 74 ? 20.454 14.118 32.051 1.00 38.82 74 ASN A N 1
ATOM 534 C CA . ASN A 1 74 ? 21.094 15.065 31.133 1.00 41.00 74 ASN A CA 1
ATOM 535 C C . ASN A 1 74 ? 20.921 14.519 29.721 1.00 45.45 74 ASN A C 1
ATOM 536 O O . ASN A 1 74 ? 21.634 13.595 29.322 1.00 45.67 74 ASN A O 1
ATOM 541 N N . PHE A 1 75 ? 19.987 15.082 28.967 1.00 39.47 75 PHE A N 1
ATOM 542 C CA . PHE A 1 75 ? 19.876 14.748 27.556 1.00 40.71 75 PHE A CA 1
ATOM 543 C C . PHE A 1 75 ? 20.814 15.636 26.752 1.00 50.52 75 PHE A C 1
ATOM 544 O O . PHE A 1 75 ? 20.987 16.818 27.061 1.00 48.39 75 PHE A O 1
ATOM 552 N N . SER A 1 76 ? 21.436 15.050 25.734 1.00 47.36 76 SER A N 1
ATOM 553 C CA . SER A 1 76 ? 22.336 15.810 24.883 1.00 42.05 76 SER A CA 1
ATOM 554 C C . SER A 1 76 ? 21.560 16.862 24.100 1.00 43.88 76 SER A C 1
ATOM 555 O O . SER A 1 76 ? 20.397 16.666 23.737 1.00 39.07 76 SER A O 1
ATOM 558 N N . THR A 1 77 ? 22.214 17.993 23.846 1.00 41.35 77 THR A N 1
ATOM 559 C CA . THR A 1 77 ? 21.570 19.131 23.205 1.00 47.47 77 THR A CA 1
ATOM 560 C C . THR A 1 77 ? 21.788 19.177 21.698 1.00 48.63 77 THR A C 1
ATOM 561 O O . THR A 1 77 ? 21.221 20.049 21.033 1.00 46.14 77 THR A O 1
ATOM 565 N N . VAL A 1 78 ? 22.588 18.273 21.144 1.00 44.80 78 VAL A N 1
ATOM 566 C CA . VAL A 1 78 ? 22.715 18.121 19.698 1.00 41.18 78 VAL A CA 1
ATOM 567 C C . VAL A 1 78 ? 21.731 17.039 19.263 1.00 52.44 78 VAL A C 1
ATOM 568 O O . VAL A 1 78 ? 21.879 15.879 19.684 1.00 46.47 78 VAL A O 1
ATOM 572 N N . PRO A 1 79 ? 20.735 17.362 18.431 1.00 53.12 79 PRO A N 1
ATOM 573 C CA . PRO A 1 79 ? 19.558 16.482 18.298 1.00 57.73 79 PRO A CA 1
ATOM 574 C C . PRO A 1 79 ? 19.843 15.067 17.811 1.00 61.49 79 PRO A C 1
ATOM 575 O O . PRO A 1 79 ? 19.076 14.155 18.145 1.00 52.67 79 PRO A O 1
ATOM 579 N N . GLY A 1 80 ? 20.894 14.842 17.031 1.00 40.13 80 GLY A N 1
ATOM 580 C CA . GLY A 1 80 ? 21.172 13.511 16.536 1.00 38.40 80 GLY A CA 1
ATOM 581 C C . GLY A 1 80 ? 22.245 12.746 17.277 1.00 43.38 80 GLY A C 1
ATOM 582 O O . GLY A 1 80 ? 22.543 11.606 16.906 1.00 32.28 80 GLY A O 1
ATOM 583 N N . SER A 1 81 ? 22.806 13.322 18.329 1.00 40.27 81 SER A N 1
ATOM 584 C CA . SER A 1 81 ? 24.039 12.850 18.944 1.00 30.73 81 SER A CA 1
ATOM 585 C C . SER A 1 81 ? 23.752 11.781 19.989 1.00 44.60 81 SER A C 1
ATOM 586 O O . SER A 1 81 ? 22.597 11.503 20.320 1.00 38.51 81 SER A O 1
ATOM 589 N N . PRO A 1 82 ? 24.797 11.133 20.509 1.00 42.97 82 PRO A N 1
ATOM 590 C CA . PRO A 1 82 ? 24.610 10.193 21.620 1.00 38.73 82 PRO A CA 1
ATOM 591 C C . PRO A 1 82 ? 23.852 10.807 22.789 1.00 33.18 82 PRO A C 1
ATOM 592 O O . PRO A 1 82 ? 24.120 11.935 23.208 1.00 35.22 82 PRO A O 1
ATOM 596 N N . PHE A 1 83 ? 22.894 10.039 23.311 1.00 30.31 83 PHE A N 1
ATOM 597 C CA . PHE A 1 83 ? 22.122 10.394 24.500 1.00 36.91 83 PHE A CA 1
ATOM 598 C C . PHE A 1 83 ? 21.312 11.668 24.288 1.00 37.27 83 PHE A C 1
ATOM 599 O O . PHE A 1 83 ? 21.082 12.444 25.219 1.00 33.53 83 PHE A O 1
ATOM 607 N N . SER A 1 84 ? 20.873 11.870 23.047 1.00 36.77 84 SER A N 1
ATOM 608 C CA . SER A 1 84 ? 19.904 12.893 22.693 1.00 39.15 84 SER A CA 1
ATOM 609 C C . SER A 1 84 ? 18.471 12.385 22.746 1.00 39.75 84 SER A C 1
ATOM 610 O O . SER A 1 84 ? 17.541 13.182 22.582 1.00 38.55 84 SER A O 1
ATOM 613 N N . SER A 1 85 ? 18.271 11.088 22.965 1.00 31.14 85 SER A N 1
ATOM 614 C CA . SER A 1 85 ? 16.931 10.524 23.039 1.00 35.28 85 SER A CA 1
ATOM 615 C C . SER A 1 85 ? 16.988 9.208 23.801 1.00 45.38 85 SER A C 1
ATOM 616 O O . SER A 1 85 ? 18.062 8.665 24.073 1.00 35.59 85 SER A O 1
ATOM 619 N N . ALA A 1 86 ? 15.805 8.707 24.146 1.00 28.79 86 ALA A N 1
ATOM 620 C CA . ALA A 1 86 ? 15.652 7.416 24.799 1.00 26.48 86 ALA A CA 1
ATOM 621 C C . ALA A 1 86 ? 14.255 6.904 24.489 1.00 36.32 86 ALA A C 1
ATOM 622 O O . ALA A 1 86 ? 13.356 7.680 24.154 1.00 40.87 86 ALA A O 1
ATOM 624 N N . THR A 1 87 ? 14.082 5.588 24.593 1.00 30.35 87 THR A N 1
ATOM 625 C CA . THR A 1 87 ? 12.787 4.991 24.294 1.00 41.46 87 THR A CA 1
ATOM 626 C C . THR A 1 87 ? 11.726 5.544 25.235 1.00 40.63 87 THR A C 1
ATOM 627 O O . THR A 1 87 ? 11.858 5.454 26.459 1.00 26.89 87 THR A O 1
ATOM 631 N N . SER A 1 88 ? 10.682 6.127 24.658 1.00 28.09 88 SER A N 1
ATOM 632 C CA . SER A 1 88 ? 9.567 6.691 25.410 1.00 26.86 88 SER A CA 1
ATOM 633 C C . SER A 1 88 ? 8.374 5.755 25.226 1.00 32.43 88 SER A C 1
ATOM 634 O O . SER A 1 88 ? 7.623 5.862 24.255 1.00 29.43 88 SER A O 1
ATOM 637 N N . PHE A 1 89 ? 8.216 4.826 26.165 1.00 31.67 89 PHE A N 1
ATOM 638 C CA . PHE A 1 89 ? 7.097 3.904 26.152 1.00 28.74 89 PHE A CA 1
ATOM 639 C C . PHE A 1 89 ? 5.804 4.664 26.436 1.00 31.73 89 PHE A C 1
ATOM 640 O O . PHE A 1 89 ? 5.834 5.825 26.853 1.00 24.77 89 PHE A O 1
ATOM 648 N N . PRO A 1 90 ? 4.646 4.044 26.203 1.00 35.74 90 PRO A N 1
ATOM 649 C CA . PRO A 1 90 ? 3.385 4.684 26.595 1.00 32.04 90 PRO A CA 1
ATOM 650 C C . PRO A 1 90 ? 3.330 4.925 28.097 1.00 26.51 90 PRO A C 1
ATOM 651 O O . PRO A 1 90 ? 4.105 4.364 28.875 1.00 27.87 90 PRO A O 1
ATOM 655 N N . GLN A 1 91 ? 2.397 5.783 28.500 1.00 27.19 91 GLN A N 1
ATOM 656 C CA . GLN A 1 91 ? 2.180 6.017 29.917 1.00 27.20 91 GLN A CA 1
ATOM 657 C C . GLN A 1 91 ? 1.736 4.719 30.590 1.00 32.50 91 GLN A C 1
ATOM 658 O O . GLN A 1 91 ? 1.134 3.852 29.948 1.00 22.66 91 GLN A O 1
ATOM 664 N N . PRO A 1 92 ? 2.035 4.551 31.881 1.00 31.50 92 PRO A N 1
ATOM 665 C CA . PRO A 1 92 ? 1.629 3.328 32.585 1.00 25.92 92 PRO A CA 1
ATOM 666 C C . PRO A 1 92 ? 0.138 3.026 32.527 1.00 28.09 92 PRO A C 1
ATOM 667 O O . PRO A 1 92 ? -0.260 1.895 32.809 1.00 33.02 92 PRO A O 1
ATOM 671 N N . ILE A 1 93 ? -0.700 4.000 32.166 1.00 22.96 93 ILE A N 1
ATOM 672 C CA . ILE A 1 93 ? -2.131 3.721 32.087 1.00 30.00 93 ILE A CA 1
ATOM 673 C C . ILE A 1 93 ? -2.436 2.829 30.883 1.00 30.02 93 ILE A C 1
ATOM 674 O O . ILE A 1 93 ? -3.199 1.860 30.987 1.00 27.51 93 ILE A O 1
ATOM 679 N N . ILE A 1 94 ? -1.791 3.090 29.744 1.00 27.59 94 ILE A N 1
ATOM 680 C CA . ILE A 1 94 ? -1.940 2.208 28.590 1.00 29.35 94 ILE A CA 1
ATOM 681 C C . ILE A 1 94 ? -1.250 0.871 28.849 1.00 27.17 94 ILE A C 1
ATOM 682 O O . ILE A 1 94 ? -1.776 -0.200 28.506 1.00 30.74 94 ILE A O 1
ATOM 687 N N . LEU A 1 95 ? -0.065 0.912 29.467 1.00 20.41 95 LEU A N 1
ATOM 688 C CA . LEU A 1 95 ? 0.635 -0.317 29.827 1.00 25.40 95 LEU A CA 1
ATOM 689 C C . LEU A 1 95 ? -0.239 -1.213 30.693 1.00 25.33 95 LEU A C 1
ATOM 690 O O . LEU A 1 95 ? -0.286 -2.432 30.492 1.00 22.26 95 LEU A O 1
ATOM 695 N N . GLY A 1 96 ? -0.942 -0.624 31.661 1.00 28.80 96 GLY A N 1
ATOM 696 C CA . GLY A 1 96 ? -1.902 -1.383 32.438 1.00 24.77 96 GLY A CA 1
ATOM 697 C C . GLY A 1 96 ? -3.082 -1.850 31.614 1.00 31.87 96 GLY A C 1
ATOM 698 O O . GLY A 1 96 ? -3.611 -2.941 31.845 1.00 29.44 96 GLY A O 1
ATOM 699 N N . ALA A 1 97 ? -3.509 -1.042 30.641 1.00 31.08 97 ALA A N 1
ATOM 700 C CA . ALA A 1 97 ? -4.552 -1.492 29.728 1.00 30.73 97 ALA A CA 1
ATOM 701 C C . ALA A 1 97 ? -4.145 -2.739 28.950 1.00 27.58 97 ALA A C 1
ATOM 702 O O . ALA A 1 97 ? -5.021 -3.482 28.495 1.00 27.37 97 ALA A O 1
ATOM 704 N N . THR A 1 98 ? -2.841 -2.988 28.783 1.00 22.56 98 THR A N 1
ATOM 705 C CA . THR A 1 98 ? -2.426 -4.204 28.080 1.00 27.39 98 THR A CA 1
ATOM 706 C C . THR A 1 98 ? -2.781 -5.472 28.853 1.00 27.11 98 THR A C 1
ATOM 707 O O . THR A 1 98 ? -3.106 -6.494 28.238 1.00 26.17 98 THR A O 1
ATOM 711 N N . PHE A 1 99 ? -2.722 -5.429 30.188 1.00 32.18 99 PHE A N 1
ATOM 712 C CA . PHE A 1 99 ? -2.892 -6.619 31.030 1.00 24.75 99 PHE A CA 1
ATOM 713 C C . PHE A 1 99 ? -1.932 -7.729 30.610 1.00 26.92 99 PHE A C 1
ATOM 714 O O . PHE A 1 99 ? -2.282 -8.911 30.581 1.00 27.36 99 PHE A O 1
ATOM 722 N N . ASP A 1 100 ? -0.702 -7.337 30.286 1.00 22.97 100 ASP A N 1
ATOM 723 C CA . ASP A 1 100 ? 0.344 -8.231 29.794 1.00 23.15 100 ASP A CA 1
ATOM 724 C C . ASP A 1 100 ? 1.536 -8.104 30.741 1.00 26.59 100 ASP A C 1
ATOM 725 O O . ASP A 1 100 ? 2.410 -7.257 30.540 1.00 29.58 100 ASP A O 1
ATOM 730 N N . ASP A 1 101 ? 1.568 -8.954 31.772 1.00 22.61 101 ASP A N 1
ATOM 731 C CA . ASP A 1 101 ? 2.611 -8.859 32.792 1.00 22.77 101 ASP A CA 1
ATOM 732 C C . ASP A 1 101 ? 3.999 -9.087 32.195 1.00 22.38 101 ASP A C 1
ATOM 733 O O . ASP A 1 101 ? 4.961 -8.377 32.531 1.00 27.82 101 ASP A O 1
ATOM 738 N N . ASP A 1 102 ? 4.118 -10.074 31.303 1.00 25.09 102 ASP A N 1
ATOM 739 C CA . ASP A 1 102 ? 5.395 -10.352 30.653 1.00 27.70 102 ASP A CA 1
ATOM 740 C C . ASP A 1 102 ? 5.907 -9.132 29.894 1.00 32.26 102 ASP A C 1
ATOM 741 O O . ASP A 1 102 ? 7.105 -8.814 29.936 1.00 39.60 102 ASP A O 1
ATOM 746 N N . LEU A 1 103 ? 5.008 -8.434 29.194 1.00 24.67 103 LEU A N 1
ATOM 747 C CA . LEU A 1 103 ? 5.401 -7.219 28.489 1.00 28.38 103 LEU A CA 1
ATOM 748 C C . LEU A 1 103 ? 5.894 -6.156 29.460 1.00 26.09 103 LEU A C 1
ATOM 749 O O . LEU A 1 103 ? 6.820 -5.400 29.146 1.00 30.26 103 LEU A O 1
ATOM 754 N N . ILE A 1 104 ? 5.279 -6.074 30.642 1.00 26.72 104 ILE A N 1
ATOM 755 C CA . ILE A 1 104 ? 5.739 -5.117 31.644 1.00 21.38 104 ILE A CA 1
ATOM 756 C C . ILE A 1 104 ? 7.166 -5.438 32.062 1.00 29.04 104 ILE A C 1
ATOM 757 O O . ILE A 1 104 ? 8.007 -4.538 32.199 1.00 35.79 104 ILE A O 1
ATOM 762 N N . HIS A 1 105 ? 7.470 -6.725 32.261 1.00 26.24 105 HIS A N 1
ATOM 763 C CA . HIS A 1 105 ? 8.845 -7.088 32.604 1.00 26.30 105 HIS A CA 1
ATOM 764 C C . HIS A 1 105 ? 9.814 -6.720 31.484 1.00 25.27 105 HIS A C 1
ATOM 765 O O . HIS A 1 105 ? 10.915 -6.213 31.744 1.00 21.06 105 HIS A O 1
ATOM 772 N N . SER A 1 106 ? 9.422 -6.963 30.230 1.00 25.76 106 SER A N 1
ATOM 773 C CA . SER A 1 106 ? 10.299 -6.623 29.109 1.00 29.99 106 SER A CA 1
ATOM 774 C C . SER A 1 106 ? 10.549 -5.118 29.034 1.00 36.66 106 SER A C 1
ATOM 775 O O . SER A 1 106 ? 11.683 -4.672 28.796 1.00 33.77 106 SER A O 1
ATOM 778 N N . ILE A 1 107 ? 9.498 -4.321 29.236 1.00 29.92 107 ILE A N 1
ATOM 779 C CA . ILE A 1 107 ? 9.635 -2.868 29.205 1.00 27.88 107 ILE A CA 1
ATOM 780 C C . ILE A 1 107 ? 10.552 -2.397 30.326 1.00 31.17 107 ILE A C 1
ATOM 781 O O . ILE A 1 107 ? 11.388 -1.503 30.132 1.00 29.38 107 ILE A O 1
ATOM 786 N N . ALA A 1 108 ? 10.412 -2.989 31.516 1.00 23.54 108 ALA A N 1
ATOM 787 C CA . ALA A 1 108 ? 11.299 -2.637 32.620 1.00 22.70 108 ALA A CA 1
ATOM 788 C C . ALA A 1 108 ? 12.748 -2.970 32.289 1.00 26.26 108 ALA A C 1
ATOM 789 O O . ALA A 1 108 ? 13.662 -2.205 32.622 1.00 31.30 108 ALA A O 1
ATOM 791 N N . THR A 1 109 ? 12.976 -4.113 31.636 1.00 29.36 109 THR A N 1
ATOM 792 C CA . THR A 1 109 ? 14.329 -4.473 31.218 1.00 29.44 109 THR A CA 1
ATOM 793 C C . THR A 1 109 ? 14.909 -3.422 30.277 1.00 26.94 109 THR A C 1
ATOM 794 O O . THR A 1 109 ? 16.061 -2.992 30.435 1.00 28.59 109 THR A O 1
ATOM 798 N N . VAL A 1 110 ? 14.117 -2.992 29.290 1.00 27.32 110 VAL A N 1
ATOM 799 C CA . VAL A 1 110 ? 14.593 -1.973 28.351 1.00 27.85 110 VAL A CA 1
ATOM 800 C C . VAL A 1 110 ? 14.913 -0.672 29.080 1.00 27.14 110 VAL A C 1
ATOM 801 O O . VAL A 1 110 ? 15.948 -0.033 28.826 1.00 30.00 110 VAL A O 1
ATOM 805 N N . ILE A 1 111 ? 14.027 -0.253 29.989 1.00 27.07 111 ILE A N 1
ATOM 806 C CA . ILE A 1 111 ? 14.236 1.000 30.710 1.00 28.99 111 ILE A CA 1
ATOM 807 C C . ILE A 1 111 ? 15.515 0.936 31.532 1.00 34.10 111 ILE A C 1
ATOM 808 O O . ILE A 1 111 ? 16.311 1.883 31.543 1.00 30.40 111 ILE A O 1
ATOM 813 N N . SER A 1 112 ? 15.741 -0.184 32.224 1.00 24.57 112 SER A N 1
ATOM 814 C CA . SER A 1 112 ? 16.933 -0.296 33.059 1.00 34.82 112 SER A CA 1
ATOM 815 C C . SER A 1 112 ? 18.202 -0.339 32.214 1.00 31.21 112 SER A C 1
ATOM 816 O O . SER A 1 112 ? 19.224 0.244 32.595 1.00 25.33 112 SER A O 1
ATOM 819 N N . THR A 1 113 ? 18.155 -1.002 31.053 1.00 30.27 113 THR A N 1
ATOM 820 C CA . THR A 1 113 ? 19.309 -1.005 30.155 1.00 23.95 113 THR A CA 1
ATOM 821 C C . THR A 1 113 ? 19.660 0.410 29.703 1.00 30.13 113 THR A C 1
ATOM 822 O O . THR A 1 113 ? 20.820 0.845 29.801 1.00 30.78 113 THR A O 1
ATOM 826 N N . GLU A 1 114 ? 18.664 1.145 29.200 1.00 31.79 114 GLU A N 1
ATOM 827 C CA . GLU A 1 114 ? 18.924 2.497 28.714 1.00 33.27 114 GLU A CA 1
ATOM 828 C C . GLU A 1 114 ? 19.388 3.412 29.842 1.00 39.91 114 GLU A C 1
ATOM 829 O O . GLU A 1 114 ? 20.265 4.265 29.643 1.00 36.77 114 GLU A O 1
ATOM 835 N N . ALA A 1 115 ? 18.818 3.242 31.037 1.00 35.19 115 ALA A N 1
ATOM 836 C CA . ALA A 1 115 ? 19.233 4.046 32.180 1.00 31.91 115 ALA A CA 1
ATOM 837 C C . ALA A 1 115 ? 20.679 3.758 32.561 1.00 38.15 115 ALA A C 1
ATOM 838 O O . ALA A 1 115 ? 21.440 4.678 32.885 1.00 34.16 115 ALA A O 1
ATOM 840 N N . ARG A 1 116 ? 21.075 2.482 32.531 1.00 26.83 116 ARG A N 1
ATOM 841 C CA . ARG A 1 116 ? 22.465 2.129 32.792 1.00 32.56 116 ARG A CA 1
ATOM 842 C C . ARG A 1 116 ? 23.396 2.783 31.782 1.00 34.44 116 ARG A C 1
ATOM 843 O O . ARG A 1 116 ? 24.468 3.283 32.147 1.00 33.98 116 ARG A O 1
ATOM 851 N N . ALA A 1 117 ? 23.011 2.778 30.504 1.00 33.57 117 ALA A N 1
ATOM 852 C CA . ALA A 1 117 ? 23.839 3.429 29.490 1.00 37.21 117 ALA A CA 1
ATOM 853 C C . ALA A 1 117 ? 23.984 4.922 29.777 1.00 36.36 117 ALA A C 1
ATOM 854 O O . ALA A 1 117 ? 25.096 5.473 29.759 1.00 36.79 117 ALA A O 1
ATOM 856 N N . PHE A 1 118 ? 22.862 5.591 30.059 1.00 26.79 118 PHE A N 1
ATOM 857 C CA . PHE A 1 118 ? 22.909 7.017 30.369 1.00 38.96 118 PHE A CA 1
ATOM 858 C C . PHE A 1 118 ? 23.794 7.295 31.579 1.00 37.39 118 PHE A C 1
ATOM 859 O O . PHE A 1 118 ? 24.514 8.300 31.612 1.00 33.74 118 PHE A O 1
ATOM 867 N N . ASN A 1 119 ? 23.758 6.415 32.584 1.00 37.86 119 ASN A N 1
ATOM 868 C CA . ASN A 1 119 ? 24.620 6.604 33.748 1.00 39.67 119 ASN A CA 1
ATOM 869 C C . ASN A 1 119 ? 26.086 6.411 33.386 1.00 42.25 119 ASN A C 1
ATOM 870 O O . ASN A 1 119 ? 26.955 7.143 33.875 1.00 35.59 119 ASN A O 1
ATOM 875 N N . ASN A 1 120 ? 26.382 5.421 32.539 1.00 33.17 120 ASN A N 1
ATOM 876 C CA . ASN A 1 120 ? 27.740 5.258 32.033 1.00 36.79 120 ASN A CA 1
ATOM 877 C C . ASN A 1 120 ? 28.207 6.483 31.262 1.00 31.60 120 ASN A C 1
ATOM 878 O O . ASN A 1 120 ? 29.417 6.705 31.143 1.00 35.69 120 ASN A O 1
ATOM 883 N N . ALA A 1 121 ? 27.278 7.276 30.731 1.00 34.99 121 ALA A N 1
ATOM 884 C CA . ALA A 1 121 ? 27.626 8.528 30.070 1.00 33.55 121 ALA A CA 1
ATOM 885 C C . ALA A 1 121 ? 27.693 9.717 31.023 1.00 35.50 121 ALA A C 1
ATOM 886 O O . ALA A 1 121 ? 27.978 10.833 30.574 1.00 33.42 121 ALA A O 1
ATOM 888 N N . GLY A 1 122 ? 27.448 9.516 32.315 1.00 34.69 122 GLY A N 1
ATOM 889 C CA . GLY A 1 122 ? 27.356 10.641 33.225 1.00 28.92 122 GLY A CA 1
ATOM 890 C C . GLY A 1 122 ? 26.112 11.474 33.023 1.00 38.82 122 GLY A C 1
ATOM 891 O O . GLY A 1 122 ? 26.121 12.677 33.303 1.00 34.20 122 GLY A O 1
ATOM 892 N N . ARG A 1 123 ? 25.034 10.858 32.538 1.00 35.16 123 ARG A N 1
ATOM 893 C CA . ARG A 1 123 ? 23.801 11.562 32.216 1.00 35.96 123 ARG A CA 1
ATOM 894 C C . ARG A 1 123 ? 22.604 11.015 32.979 1.00 45.78 123 ARG A C 1
ATOM 895 O O . ARG A 1 123 ? 21.460 11.326 32.626 1.00 46.74 123 ARG A O 1
ATOM 903 N N . ALA A 1 124 ? 22.838 10.206 34.008 1.00 39.32 124 ALA A N 1
ATOM 904 C CA . ALA A 1 124 ? 21.778 9.672 34.849 1.00 38.27 124 ALA A CA 1
ATOM 905 C C . ALA A 1 124 ? 22.418 9.071 36.089 1.00 44.37 124 ALA A C 1
ATOM 906 O O . ALA A 1 124 ? 23.605 8.731 36.094 1.00 40.16 124 ALA A O 1
ATOM 908 N N . GLY A 1 125 ? 21.620 8.954 37.141 1.00 36.32 125 GLY A N 1
ATOM 909 C CA . GLY A 1 125 ? 22.021 8.212 38.315 1.00 35.38 125 GLY A CA 1
ATOM 910 C C . GLY A 1 125 ? 21.840 6.725 38.090 1.00 39.26 125 GLY A C 1
ATOM 911 O O . GLY A 1 125 ? 21.670 6.249 36.964 1.00 29.34 125 GLY A O 1
ATOM 912 N N . LEU A 1 126 ? 21.882 5.981 39.187 1.00 40.74 126 LEU A N 1
ATOM 913 C CA . LEU A 1 126 ? 21.625 4.548 39.195 1.00 34.04 126 LEU A CA 1
ATOM 914 C C . LEU A 1 126 ? 20.372 4.256 40.003 1.00 35.00 126 LEU A C 1
ATOM 915 O O . LEU A 1 126 ? 20.261 3.234 40.683 1.00 37.75 126 LEU A O 1
ATOM 920 N N . ASP A 1 127 ? 19.399 5.157 39.907 1.00 34.11 127 ASP A N 1
ATOM 921 C CA . ASP A 1 127 ? 18.428 5.322 40.974 1.00 33.55 127 ASP A CA 1
ATOM 922 C C . ASP A 1 127 ? 17.329 6.286 40.544 1.00 27.38 127 ASP A C 1
ATOM 923 O O . ASP A 1 127 ? 17.570 7.488 40.393 1.00 32.90 127 ASP A O 1
ATOM 928 N N . PHE A 1 128 ? 16.121 5.763 40.331 1.00 24.25 128 PHE A N 1
ATOM 929 C CA . PHE A 1 128 ? 15.070 6.479 39.621 1.00 26.76 128 PHE A CA 1
ATOM 930 C C . PHE A 1 128 ? 13.760 6.406 40.394 1.00 25.70 128 PHE A C 1
ATOM 931 O O . PHE A 1 128 ? 13.428 5.370 40.978 1.00 32.80 128 PHE A O 1
ATOM 939 N N . PHE A 1 129 ? 13.017 7.513 40.383 1.00 30.98 129 PHE A N 1
ATOM 940 C CA . PHE A 1 129 ? 11.779 7.639 41.156 1.00 26.42 129 PHE A CA 1
ATOM 941 C C . PHE A 1 129 ? 10.608 7.062 40.358 1.00 32.27 129 PHE A C 1
ATOM 942 O O . PHE A 1 129 ? 9.746 7.772 39.837 1.00 30.09 129 PHE A O 1
ATOM 950 N N . THR A 1 130 ? 10.591 5.735 40.280 1.00 35.96 130 THR A N 1
ATOM 951 C CA . THR A 1 130 ? 9.567 4.995 39.556 1.00 34.48 130 THR A CA 1
ATOM 952 C C . THR A 1 130 ? 9.441 3.623 40.199 1.00 29.54 130 THR A C 1
ATOM 953 O O . THR A 1 130 ? 10.442 3.079 40.682 1.00 34.68 130 THR A O 1
ATOM 957 N N . PRO A 1 131 ? 8.232 3.034 40.229 1.00 30.28 131 PRO A N 1
ATOM 958 C CA . PRO A 1 131 ? 6.962 3.513 39.676 1.00 26.23 131 PRO A CA 1
ATOM 959 C C . PRO A 1 131 ? 6.022 4.214 40.654 1.00 32.79 131 PRO A C 1
ATOM 960 O O . PRO A 1 131 ? 6.225 4.199 41.869 1.00 33.63 131 PRO A O 1
ATOM 964 N N . ASN A 1 132 ? 4.985 4.825 40.085 1.00 29.53 132 ASN A N 1
ATOM 965 C CA . ASN A 1 132 ? 3.860 5.370 40.836 1.00 26.11 132 ASN A CA 1
ATOM 966 C C . ASN A 1 132 ? 2.807 4.272 40.942 1.00 27.63 132 ASN A C 1
ATOM 967 O O . ASN A 1 132 ? 2.235 3.855 39.929 1.00 26.57 132 ASN A O 1
ATOM 972 N N . ILE A 1 133 ? 2.553 3.797 42.160 1.00 32.17 133 ILE A N 1
ATOM 973 C CA . ILE A 1 133 ? 1.608 2.707 42.362 1.00 24.96 133 ILE A CA 1
ATOM 974 C C . ILE A 1 133 ? 0.435 3.128 43.246 1.00 29.05 133 ILE A C 1
ATOM 975 O O . ILE A 1 133 ? -0.206 2.285 43.866 1.00 29.21 133 ILE A O 1
ATOM 980 N N . ASN A 1 134 ? 0.143 4.419 43.311 1.00 26.08 134 ASN A N 1
ATOM 981 C CA . ASN A 1 134 ? -1.099 4.855 43.933 1.00 23.51 134 ASN A CA 1
ATOM 982 C C . ASN A 1 134 ? -2.255 4.546 42.991 1.00 31.58 134 ASN A C 1
ATOM 983 O O . ASN A 1 134 ? -2.209 4.932 41.818 1.00 31.64 134 ASN A O 1
ATOM 988 N N . PRO A 1 135 ? -3.291 3.849 43.451 1.00 28.51 135 PRO A N 1
ATOM 989 C CA . PRO A 1 135 ? -4.411 3.533 42.559 1.00 21.88 135 PRO A CA 1
ATOM 990 C C . PRO A 1 135 ? -5.071 4.792 42.014 1.00 27.83 135 PRO A C 1
ATOM 991 O O . PRO A 1 135 ? -5.287 5.769 42.734 1.00 26.82 135 PRO A O 1
ATOM 995 N N . PHE A 1 136 ? -5.375 4.762 40.716 1.00 23.12 136 PHE A N 1
ATOM 996 C CA . PHE A 1 136 ? -6.137 5.817 40.057 1.00 27.49 136 PHE A CA 1
ATOM 997 C C . PHE A 1 136 ? -7.574 5.784 40.565 1.00 26.02 136 PHE A C 1
ATOM 998 O O . PHE A 1 136 ? -8.492 5.404 39.832 1.00 31.06 136 PHE A O 1
ATOM 1006 N N . LYS A 1 137 ? -7.772 6.194 41.818 1.00 23.50 137 LYS A N 1
ATOM 1007 C CA . LYS A 1 137 ? -9.033 5.956 42.511 1.00 23.16 137 LYS A CA 1
ATOM 1008 C C . LYS A 1 137 ? -10.135 6.894 42.027 1.00 33.58 137 LYS A C 1
ATOM 1009 O O . LYS A 1 137 ? -11.157 6.446 41.497 1.00 38.10 137 LYS A O 1
ATOM 1015 N N . ASP A 1 138 ? -9.950 8.202 42.214 1.00 25.81 138 ASP A N 1
ATOM 1016 C CA . ASP A 1 138 ? -10.935 9.164 41.730 1.00 27.59 138 ASP A CA 1
ATOM 1017 C C . ASP A 1 138 ? -10.649 9.503 40.272 1.00 26.80 138 ASP A C 1
ATOM 1018 O O . ASP A 1 138 ? -9.490 9.746 39.918 1.00 27.12 138 ASP A O 1
ATOM 1023 N N . PRO A 1 139 ? -11.665 9.533 39.403 1.00 26.92 139 PRO A N 1
ATOM 1024 C CA . PRO A 1 139 ? -11.403 9.741 37.968 1.00 22.78 139 PRO A CA 1
ATOM 1025 C C . PRO A 1 139 ? -10.806 11.097 37.634 1.00 29.81 139 PRO A C 1
ATOM 1026 O O . PRO A 1 139 ? -10.295 11.267 36.519 1.00 33.13 139 PRO A O 1
ATOM 1030 N N . ARG A 1 140 ? -10.847 12.058 38.553 1.00 29.45 140 ARG A N 1
ATOM 1031 C CA . ARG A 1 140 ? -10.379 13.411 38.286 1.00 31.56 140 ARG A CA 1
ATOM 1032 C C . ARG A 1 140 ? -8.882 13.590 38.505 1.00 32.15 140 ARG A C 1
ATOM 1033 O O . ARG A 1 140 ? -8.349 14.647 38.147 1.00 35.32 140 ARG A O 1
ATOM 1041 N N . TRP A 1 141 ? -8.196 12.597 39.071 1.00 23.31 141 TRP A N 1
ATOM 1042 C CA . TRP A 1 141 ? -6.815 12.786 39.499 1.00 25.63 141 TRP A CA 1
ATOM 1043 C C . TRP A 1 141 ? -5.913 13.135 38.322 1.00 23.83 141 TRP A C 1
ATOM 1044 O O . TRP A 1 141 ? -5.922 12.458 37.290 1.00 31.05 141 TRP A O 1
ATOM 1055 N N . GLY A 1 142 ? -5.126 14.200 38.489 1.00 25.73 142 GLY A N 1
ATOM 1056 C CA . GLY A 1 142 ? -4.264 14.672 37.421 1.00 26.86 142 GLY A CA 1
ATOM 1057 C C . GLY A 1 142 ? -3.047 13.808 37.174 1.00 23.72 142 GLY A C 1
ATOM 1058 O O . GLY A 1 142 ? -2.416 13.937 36.119 1.00 21.83 142 GLY A O 1
ATOM 1059 N N . ARG A 1 143 ? -2.699 12.933 38.117 1.00 26.94 143 ARG A N 1
ATOM 1060 C CA . ARG A 1 143 ? -1.546 12.054 37.977 1.00 29.68 143 ARG A CA 1
ATOM 1061 C C . ARG A 1 143 ? -1.923 10.598 37.751 1.00 28.29 143 ARG A C 1
ATOM 1062 O O . ARG A 1 143 ? -1.026 9.761 37.606 1.00 28.52 143 ARG A O 1
ATOM 1070 N N . GLY A 1 144 ? -3.219 10.271 37.719 1.00 28.76 144 GLY A N 1
ATOM 1071 C CA . GLY A 1 144 ? -3.624 8.895 37.483 1.00 24.75 144 GLY A CA 1
ATOM 1072 C C . GLY A 1 144 ? -3.090 8.332 36.182 1.00 29.41 144 GLY A C 1
ATOM 1073 O O . GLY A 1 144 ? -2.921 7.117 36.048 1.00 27.44 144 GLY A O 1
ATOM 1074 N N . GLN A 1 145 ? -2.812 9.205 35.210 1.00 24.67 145 GLN A N 1
ATOM 1075 C CA . GLN A 1 145 ? -2.167 8.802 33.966 1.00 29.62 145 GLN A CA 1
ATOM 1076 C C . GLN A 1 145 ? -0.855 8.064 34.199 1.00 29.53 145 GLN A C 1
ATOM 1077 O O . GLN A 1 145 ? -0.427 7.288 33.337 1.00 22.80 145 GLN A O 1
ATOM 1083 N N . GLU A 1 146 ? -0.206 8.290 35.341 1.00 23.65 146 GLU A N 1
ATOM 1084 C CA . GLU A 1 146 ? 1.078 7.676 35.656 1.00 27.97 146 GLU A CA 1
ATOM 1085 C C . GLU A 1 146 ? 0.946 6.279 36.246 1.00 27.87 146 GLU A C 1
ATOM 1086 O O . GLU A 1 146 ? 1.971 5.643 36.515 1.00 32.47 146 GLU A O 1
ATOM 1092 N N . THR A 1 147 ? -0.269 5.793 36.463 1.00 29.80 147 THR A N 1
ATOM 1093 C CA . THR A 1 147 ? -0.516 4.549 37.173 1.00 23.41 147 THR A CA 1
ATOM 1094 C C . THR A 1 147 ? -1.121 3.500 36.248 1.00 26.81 147 THR A C 1
ATOM 1095 O O . THR A 1 147 ? -1.647 3.829 35.180 1.00 33.42 147 THR A O 1
ATOM 1099 N N . PRO A 1 148 ? -1.055 2.217 36.621 1.00 33.07 148 PRO A N 1
ATOM 1100 C CA . PRO A 1 148 ? -1.670 1.181 35.774 1.00 24.78 148 PRO A CA 1
ATOM 1101 C C . PRO A 1 148 ? -3.189 1.185 35.798 1.00 30.52 148 PRO A C 1
ATOM 1102 O O . PRO A 1 148 ? -3.800 0.591 34.902 1.00 26.87 148 PRO A O 1
ATOM 1106 N N . GLY A 1 149 ? -3.817 1.813 36.780 1.00 24.26 149 GLY A N 1
ATOM 1107 C CA . GLY A 1 149 ? -5.262 1.864 36.830 1.00 22.89 149 GLY A CA 1
ATOM 1108 C C . GLY A 1 149 ? -5.753 1.904 38.263 1.00 33.37 149 GLY A C 1
ATOM 1109 O O . GLY A 1 149 ? -5.016 2.263 39.176 1.00 33.03 149 GLY A O 1
ATOM 1110 N N . GLU A 1 150 ? -7.015 1.513 38.433 1.00 30.91 150 GLU A N 1
ATOM 1111 C CA . GLU A 1 150 ? -7.727 1.659 39.696 1.00 20.94 150 GLU A CA 1
ATOM 1112 C C . GLU A 1 150 ? -7.838 0.364 40.491 1.00 34.80 150 GLU A C 1
ATOM 1113 O O . GLU A 1 150 ? -8.454 0.368 41.562 1.00 27.92 150 GLU A O 1
ATOM 1119 N N . ASP A 1 151 ? -7.270 -0.739 40.005 1.00 25.78 151 ASP A N 1
ATOM 1120 C CA . ASP A 1 151 ? -7.415 -2.026 40.674 1.00 20.04 151 ASP A CA 1
ATOM 1121 C C . ASP A 1 151 ? -6.124 -2.397 41.386 1.00 26.56 151 ASP A C 1
ATOM 1122 O O . ASP A 1 151 ? -5.080 -2.530 40.730 1.00 30.63 151 ASP A O 1
ATOM 1127 N N . PRO A 1 152 ? -6.146 -2.584 42.709 1.00 29.63 152 PRO A N 1
ATOM 1128 C CA . PRO A 1 152 ? -4.897 -2.889 43.428 1.00 25.60 152 PRO A CA 1
ATOM 1129 C C . PRO A 1 152 ? -4.242 -4.199 43.017 1.00 26.45 152 PRO A C 1
ATOM 1130 O O . PRO A 1 152 ? -3.008 -4.280 43.024 1.00 26.60 152 PRO A O 1
ATOM 1134 N N . TYR A 1 153 ? -5.016 -5.230 42.669 1.00 23.50 153 TYR A N 1
ATOM 1135 C CA . TYR A 1 153 ? -4.412 -6.495 42.254 1.00 23.30 153 TYR A CA 1
ATOM 1136 C C . TYR A 1 153 ? -3.639 -6.333 40.951 1.00 28.54 153 TYR A C 1
ATOM 1137 O O . TYR A 1 153 ? -2.504 -6.815 40.812 1.00 32.25 153 TYR A O 1
ATOM 1146 N N . HIS A 1 154 ? -4.264 -5.680 39.971 1.00 26.05 154 HIS A N 1
ATOM 1147 C CA . HIS A 1 154 ? -3.612 -5.420 38.695 1.00 21.56 154 HIS A CA 1
ATOM 1148 C C . HIS A 1 154 ? -2.346 -4.593 38.885 1.00 30.97 154 HIS A C 1
ATOM 1149 O O . HIS A 1 154 ? -1.303 -4.888 38.284 1.00 31.60 154 HIS A O 1
ATOM 1156 N N . ILE A 1 155 ? -2.416 -3.562 39.733 1.00 24.91 155 ILE A N 1
ATOM 1157 C CA . ILE A 1 155 ? -1.238 -2.749 40.025 1.00 27.08 155 ILE A CA 1
ATOM 1158 C C . ILE A 1 155 ? -0.158 -3.598 40.682 1.00 23.03 155 ILE A C 1
ATOM 1159 O O . ILE A 1 155 ? 1.035 -3.424 40.414 1.00 27.87 155 ILE A O 1
ATOM 1164 N N . ALA A 1 156 ? -0.558 -4.534 41.545 1.00 30.12 156 ALA A N 1
ATOM 1165 C CA . ALA A 1 156 ? 0.411 -5.377 42.238 1.00 26.35 156 ALA A CA 1
ATOM 1166 C C . ALA A 1 156 ? 1.164 -6.274 41.263 1.00 25.70 156 ALA A C 1
ATOM 1167 O O . ALA A 1 156 ? 2.394 -6.401 41.344 1.00 31.39 156 ALA A O 1
ATOM 1169 N N . GLN A 1 157 ? 0.444 -6.905 40.336 1.00 24.33 157 GLN A N 1
ATOM 1170 C CA . GLN A 1 157 ? 1.108 -7.739 39.335 1.00 31.62 157 GLN A CA 1
ATOM 1171 C C . GLN A 1 157 ? 2.024 -6.897 38.448 1.00 28.33 157 GLN A C 1
ATOM 1172 O O . GLN A 1 157 ? 3.194 -7.255 38.206 1.00 32.29 157 GLN A O 1
ATOM 1178 N N . TYR A 1 158 ? 1.497 -5.772 37.951 1.00 24.50 158 TYR A N 1
ATOM 1179 C CA . TYR A 1 158 ? 2.291 -4.822 37.181 1.00 26.26 158 TYR A CA 1
ATOM 1180 C C . TYR A 1 158 ? 3.593 -4.484 37.895 1.00 28.53 158 TYR A C 1
ATOM 1181 O O . TYR A 1 158 ? 4.675 -4.535 37.299 1.00 30.83 158 TYR A O 1
ATOM 1190 N N . VAL A 1 159 ? 3.504 -4.136 39.181 1.00 26.26 159 VAL A N 1
ATOM 1191 C CA . VAL A 1 159 ? 4.670 -3.613 39.877 1.00 28.83 159 VAL A CA 1
ATOM 1192 C C . VAL A 1 159 ? 5.655 -4.724 40.200 1.00 31.72 159 VAL A C 1
ATOM 1193 O O . VAL A 1 159 ? 6.866 -4.495 40.191 1.00 32.97 159 VAL A O 1
ATOM 1197 N N . TYR A 1 160 ? 5.176 -5.941 40.476 1.00 40.47 160 TYR A N 1
ATOM 1198 C CA . TYR A 1 160 ? 6.103 -7.061 40.597 1.00 25.85 160 TYR A CA 1
ATOM 1199 C C . TYR A 1 160 ? 6.947 -7.186 39.336 1.00 33.34 160 TYR A C 1
ATOM 1200 O O . TYR A 1 160 ? 8.189 -7.206 39.395 1.00 31.73 160 TYR A O 1
ATOM 1209 N N . GLN A 1 161 ? 6.279 -7.233 38.176 1.00 30.97 161 GLN A N 1
ATOM 1210 C CA . GLN A 1 161 ? 7.006 -7.349 36.913 1.00 29.25 161 GLN A CA 1
ATOM 1211 C C . GLN A 1 161 ? 7.988 -6.196 36.731 1.00 25.92 161 GLN A C 1
ATOM 1212 O O . GLN A 1 161 ? 9.160 -6.408 36.391 1.00 29.44 161 GLN A O 1
ATOM 1218 N N . LEU A 1 162 ? 7.528 -4.965 36.971 1.00 24.52 162 LEU A N 1
ATOM 1219 C CA . LEU A 1 162 ? 8.359 -3.798 36.693 1.00 27.15 162 LEU A CA 1
ATOM 1220 C C . LEU A 1 162 ? 9.568 -3.735 37.617 1.00 26.15 162 LEU A C 1
ATOM 1221 O O . LEU A 1 162 ? 10.679 -3.438 37.166 1.00 27.28 162 LEU A O 1
ATOM 1226 N N . ILE A 1 163 ? 9.376 -3.996 38.912 1.00 23.44 163 ILE A N 1
ATOM 1227 C CA . ILE A 1 163 ? 10.492 -3.938 39.852 1.00 28.06 163 ILE A CA 1
ATOM 1228 C C . ILE A 1 163 ? 11.527 -5.000 39.510 1.00 31.50 163 ILE A C 1
ATOM 1229 O O . ILE A 1 163 ? 12.735 -4.724 39.477 1.00 25.79 163 ILE A O 1
ATOM 1234 N N . THR A 1 164 ? 11.076 -6.233 39.243 1.00 28.20 164 THR A N 1
ATOM 1235 C CA . THR A 1 164 ? 12.051 -7.277 38.941 1.00 26.33 164 THR A CA 1
ATOM 1236 C C . THR A 1 164 ? 12.779 -7.009 37.629 1.00 26.35 164 THR A C 1
ATOM 1237 O O . THR A 1 164 ? 13.965 -7.333 37.507 1.00 32.67 164 THR A O 1
ATOM 1241 N N . GLY A 1 165 ? 12.104 -6.407 36.646 1.00 23.05 165 GLY A N 1
ATOM 1242 C CA . GLY A 1 165 ? 12.792 -6.059 35.413 1.00 28.04 165 GLY A CA 1
ATOM 1243 C C . GLY A 1 165 ? 13.774 -4.915 35.590 1.00 33.19 165 GLY A C 1
ATOM 1244 O O . GLY A 1 165 ? 14.863 -4.923 35.007 1.00 36.11 165 GLY A O 1
ATOM 1245 N N . LEU A 1 166 ? 13.410 -3.920 36.403 1.00 27.44 166 LEU A N 1
ATOM 1246 C CA . LEU A 1 166 ? 14.257 -2.744 36.573 1.00 30.44 166 LEU A CA 1
ATOM 1247 C C . LEU A 1 166 ? 15.498 -3.062 37.395 1.00 28.83 166 LEU A C 1
ATOM 1248 O O . LEU A 1 166 ? 16.593 -2.575 37.090 1.00 31.48 166 LEU A O 1
ATOM 1253 N N . GLN A 1 167 ? 15.350 -3.867 38.445 1.00 29.10 167 GLN A N 1
ATOM 1254 C CA . GLN A 1 167 ? 16.452 -4.1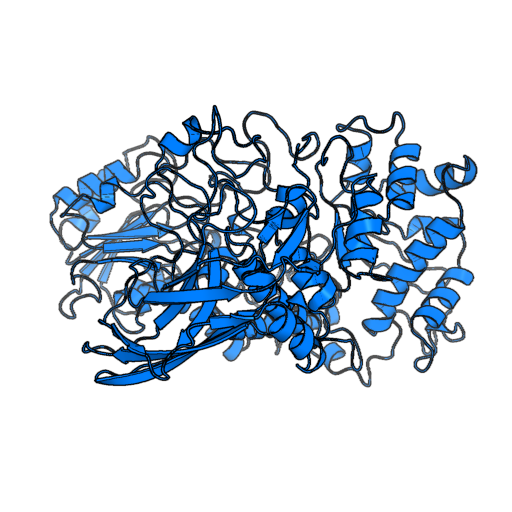12 39.364 1.00 33.63 167 GLN A CA 1
ATOM 1255 C C . GLN A 1 167 ? 17.265 -5.352 39.016 1.00 39.80 167 GLN A C 1
ATOM 1256 O O . GLN A 1 167 ? 18.349 -5.539 39.579 1.00 34.81 167 GLN A O 1
ATOM 1262 N N . GLY A 1 168 ? 16.780 -6.194 38.106 1.00 30.36 168 GLY A N 1
ATOM 1263 C CA . GLY A 1 168 ? 17.546 -7.341 37.658 1.00 34.04 168 GLY A CA 1
ATOM 1264 C C . GLY A 1 168 ? 17.398 -8.563 38.539 1.00 35.67 168 GLY A C 1
ATOM 1265 O O . GLY A 1 168 ? 18.371 -9.022 39.145 1.00 40.40 168 GLY A O 1
ATOM 1266 N N . GLY A 1 169 ? 16.186 -9.102 38.612 1.00 39.84 169 GLY A N 1
ATOM 1267 C CA . GLY A 1 169 ? 15.907 -10.278 39.412 1.00 19.45 169 GLY A CA 1
ATOM 1268 C C . GLY A 1 169 ? 15.289 -9.925 40.750 1.00 45.15 169 GLY A C 1
ATOM 1269 O O . GLY A 1 169 ? 15.080 -8.759 41.100 1.00 38.11 169 GLY A O 1
ATOM 1270 N N . LEU A 1 170 ? 14.990 -10.976 41.511 1.00 40.46 170 LEU A N 1
ATOM 1271 C CA . LEU A 1 170 ? 14.418 -10.833 42.843 1.00 35.43 170 LEU A CA 1
ATOM 1272 C C . LEU A 1 170 ? 15.447 -10.437 43.892 1.00 39.59 170 LEU A C 1
ATOM 1273 O O . LEU A 1 170 ? 15.081 -10.253 45.058 1.00 30.75 170 LEU A O 1
ATOM 1278 N N . SER A 1 171 ? 16.713 -10.296 43.508 1.00 38.70 171 SER A N 1
ATOM 1279 C CA . SER A 1 171 ? 17.792 -10.028 44.447 1.00 45.88 171 SER A CA 1
ATOM 1280 C C . SER A 1 171 ? 18.983 -9.505 43.665 1.00 44.13 171 SER A C 1
ATOM 1281 O O . SER A 1 171 ? 19.125 -9.823 42.479 1.00 36.78 171 SER A O 1
ATOM 1284 N N . PRO A 1 172 ? 19.839 -8.690 44.280 1.00 54.58 172 PRO A N 1
ATOM 1285 C CA . PRO A 1 172 ? 21.093 -8.319 43.612 1.00 52.81 172 PRO A CA 1
ATOM 1286 C C . PRO A 1 172 ? 22.025 -9.515 43.505 1.00 57.06 172 PRO A C 1
ATOM 1287 O O . PRO A 1 172 ? 22.862 -9.732 44.387 1.00 55.34 172 PRO A O 1
ATOM 1291 N N . ASP A 1 173 ? 21.876 -10.308 42.437 1.00 61.65 173 ASP A N 1
ATOM 1292 C CA . ASP A 1 173 ? 22.689 -11.516 42.295 1.00 72.27 173 ASP A CA 1
ATOM 1293 C C . ASP A 1 173 ? 24.173 -11.172 42.203 1.00 72.46 173 ASP A C 1
ATOM 1294 O O . ASP A 1 173 ? 24.946 -11.626 43.064 1.00 92.90 173 ASP A O 1
ATOM 1299 N N . PRO A 1 174 ? 24.646 -10.382 41.216 1.00 58.60 174 PRO A N 1
ATOM 1300 C CA . PRO A 1 174 ? 25.871 -9.615 41.467 1.00 59.98 174 PRO A CA 1
ATOM 1301 C C . PRO A 1 174 ? 25.523 -8.242 42.015 1.00 67.33 174 PRO A C 1
ATOM 1302 O O . PRO A 1 174 ? 25.887 -7.902 43.145 1.00 63.13 174 PRO A O 1
ATOM 1306 N N . TYR A 1 175 ? 24.789 -7.456 41.228 1.00 53.96 175 TYR A N 1
ATOM 1307 C CA . TYR A 1 175 ? 24.450 -6.091 41.599 1.00 47.90 175 TYR A CA 1
ATOM 1308 C C . TYR A 1 175 ? 23.006 -5.785 41.231 1.00 43.90 175 TYR A C 1
ATOM 1309 O O . TYR A 1 175 ? 22.371 -6.501 40.452 1.00 46.88 175 TYR A O 1
ATOM 1318 N N . TYR A 1 176 ? 22.497 -4.701 41.813 1.00 41.46 176 TYR A N 1
ATOM 1319 C CA . TYR A 1 176 ? 21.303 -4.059 41.285 1.00 44.78 176 TYR A CA 1
ATOM 1320 C C . TYR A 1 176 ? 21.589 -3.532 39.886 1.00 33.87 176 TYR A C 1
ATOM 1321 O O . TYR A 1 176 ? 22.681 -3.028 39.609 1.00 33.57 176 TYR A O 1
ATOM 1330 N N . LYS A 1 177 ? 20.606 -3.647 38.995 1.00 33.39 177 LYS A N 1
ATOM 1331 C CA . LYS A 1 177 ? 20.730 -3.001 37.694 1.00 35.45 177 LYS A CA 1
ATOM 1332 C C . LYS A 1 177 ? 20.531 -1.503 37.884 1.00 32.96 177 LYS A C 1
ATOM 1333 O O . LYS A 1 177 ? 21.474 -0.718 37.745 1.00 44.29 177 LYS A O 1
ATOM 1339 N N . VAL A 1 178 ? 19.300 -1.106 38.200 1.00 26.96 178 VAL A N 1
ATOM 1340 C CA . VAL A 1 178 ? 19.011 0.194 38.785 1.00 32.05 178 VAL A CA 1
ATOM 1341 C C . VAL A 1 178 ? 18.169 -0.054 40.028 1.00 31.54 178 VAL A C 1
ATOM 1342 O O . VAL A 1 178 ? 17.562 -1.115 40.192 1.00 33.39 178 VAL A O 1
ATOM 1346 N N . VAL A 1 179 ? 18.149 0.932 40.916 1.00 30.44 179 VAL A N 1
ATOM 1347 C CA . VAL A 1 179 ? 17.347 0.866 42.130 1.00 30.54 17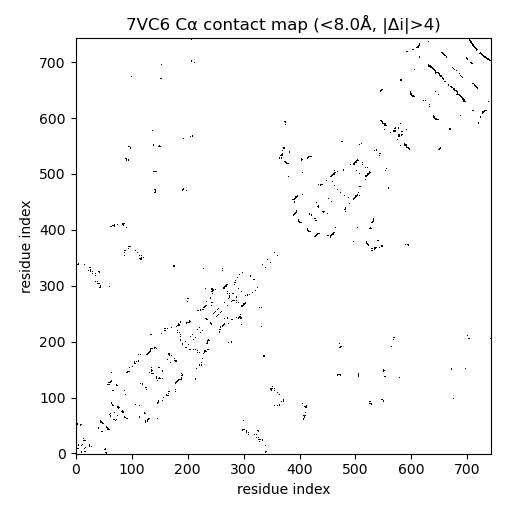9 VAL A CA 1
ATOM 1348 C C . VAL A 1 179 ? 16.025 1.568 41.856 1.00 33.16 179 VAL A C 1
ATOM 1349 O O . VAL A 1 179 ? 15.993 2.781 41.615 1.00 30.36 179 VAL A O 1
ATOM 1353 N N . ALA A 1 180 ? 14.939 0.802 41.869 1.00 29.29 180 ALA A N 1
ATOM 1354 C CA . ALA A 1 180 ? 13.613 1.363 41.681 1.00 26.16 180 ALA A CA 1
ATOM 1355 C C . ALA A 1 180 ? 13.120 1.991 42.981 1.00 37.01 180 ALA A C 1
ATOM 1356 O O . ALA A 1 180 ? 13.753 1.884 44.035 1.00 35.33 180 ALA A O 1
ATOM 1358 N N . ASP A 1 181 ? 11.966 2.656 42.903 1.00 32.82 181 ASP A N 1
ATOM 1359 C CA . ASP A 1 181 ? 11.433 3.351 44.073 1.00 30.97 181 ASP A CA 1
ATOM 1360 C C . ASP A 1 181 ? 9.920 3.480 43.913 1.00 31.48 181 ASP A C 1
ATOM 1361 O O . ASP A 1 181 ? 9.444 4.363 43.194 1.00 33.35 181 ASP A O 1
ATOM 1366 N N . CYS A 1 182 ? 9.176 2.605 44.586 1.00 38.31 182 CYS A N 1
ATOM 1367 C CA . CYS A 1 182 ? 7.721 2.697 44.591 1.00 40.98 182 CYS A CA 1
ATOM 1368 C C . CYS A 1 182 ? 7.304 3.887 45.443 1.00 31.63 182 CYS A C 1
ATOM 1369 O O . CYS A 1 182 ? 7.626 3.946 46.635 1.00 36.22 182 CYS A O 1
ATOM 1372 N N . LYS A 1 183 ? 6.598 4.840 44.840 1.00 29.40 183 LYS A N 1
ATOM 1373 C CA . LYS A 1 183 ? 6.584 6.195 45.365 1.00 35.54 183 LYS A CA 1
ATOM 1374 C C . LYS A 1 183 ? 5.190 6.683 45.745 1.00 48.71 183 LYS A C 1
ATOM 1375 O O . LYS A 1 183 ? 4.164 6.144 45.317 1.00 33.27 183 LYS A O 1
ATOM 1381 N N . HIS A 1 184 ? 5.199 7.739 46.564 1.00 53.47 184 HIS A N 1
ATOM 1382 C CA . HIS A 1 184 ? 4.021 8.308 47.220 1.00 37.93 184 HIS A CA 1
ATOM 1383 C C . HIS A 1 184 ? 3.317 7.269 48.093 1.00 30.99 184 HIS A C 1
ATOM 1384 O O . HIS A 1 184 ? 2.131 6.980 47.928 1.00 35.45 184 HIS A O 1
ATOM 1391 N N . PHE A 1 185 ? 4.063 6.716 49.044 1.00 29.52 185 PHE A N 1
ATOM 1392 C CA . PHE A 1 185 ? 3.443 5.791 49.981 1.00 36.62 185 PHE A CA 1
ATOM 1393 C C . PHE A 1 185 ? 2.518 6.550 50.921 1.00 36.54 185 PHE A C 1
ATOM 1394 O O . PHE A 1 185 ? 2.940 7.522 51.559 1.00 20.20 185 PHE A O 1
ATOM 1402 N N . ALA A 1 186 ? 1.251 6.114 50.956 1.00 40.26 186 ALA A N 1
ATOM 1403 C CA . ALA A 1 186 ? 0.212 6.422 51.940 1.00 25.63 186 ALA A CA 1
ATOM 1404 C C . ALA A 1 186 ? -0.805 7.442 51.437 1.00 34.33 186 ALA A C 1
ATOM 1405 O O . ALA A 1 186 ? -0.647 8.649 51.646 1.00 40.70 186 ALA A O 1
ATOM 1407 N N . GLY A 1 187 ? -1.851 6.950 50.773 1.00 31.21 187 GLY A N 1
ATOM 1408 C CA . GLY A 1 187 ? -3.070 7.708 50.556 1.00 21.95 187 GLY A CA 1
ATOM 1409 C C . GLY A 1 187 ? -2.967 8.921 49.662 1.00 26.52 187 GLY A C 1
ATOM 1410 O O . GLY A 1 187 ? -3.788 9.833 49.784 1.00 36.72 187 GLY A O 1
ATOM 1411 N N . TYR A 1 188 ? -1.997 8.958 48.755 1.00 28.10 188 TYR A N 1
ATOM 1412 C CA . TYR A 1 188 ? -1.800 10.095 47.863 1.00 31.26 188 TYR A CA 1
ATOM 1413 C C . TYR A 1 188 ? -2.445 9.783 46.517 1.00 36.49 188 TYR A C 1
ATOM 1414 O O . TYR A 1 188 ? -1.958 8.927 45.773 1.00 40.16 188 TYR A O 1
ATOM 1423 N N . ASP A 1 189 ? -3.542 10.476 46.204 1.00 31.27 189 ASP A N 1
ATOM 1424 C CA . ASP A 1 189 ? -4.187 10.329 44.903 1.00 38.70 189 ASP A CA 1
ATOM 1425 C C . ASP A 1 189 ? -4.960 11.596 44.550 1.00 31.91 189 ASP A C 1
ATOM 1426 O O . ASP A 1 189 ? -6.037 11.538 43.947 1.00 23.20 189 ASP A O 1
ATOM 1431 N N . LEU A 1 190 ? -4.411 12.753 44.913 1.00 34.37 190 LEU A N 1
ATOM 1432 C CA . LEU A 1 190 ? -5.110 14.018 44.751 1.00 28.08 190 LEU A CA 1
ATOM 1433 C C . LEU A 1 190 ? -4.081 15.138 44.663 1.00 33.86 190 LEU A C 1
ATOM 1434 O O . LEU A 1 190 ? -3.095 15.138 45.404 1.00 34.54 190 LEU A O 1
ATOM 1439 N N . GLU A 1 191 ? -4.316 16.084 43.751 1.00 29.83 191 GLU A N 1
ATOM 1440 C CA . GLU A 1 191 ? -3.361 17.157 43.490 1.00 30.38 191 GLU A CA 1
ATOM 1441 C C . GLU A 1 191 ? -3.777 18.465 44.153 1.00 32.08 191 GLU A C 1
ATOM 1442 O O . GLU A 1 191 ? -3.175 18.886 45.145 1.00 26.48 191 GLU A O 1
ATOM 1448 N N . ASP A 1 192 ? -4.805 19.122 43.596 1.00 34.61 192 ASP A N 1
ATOM 1449 C CA . ASP A 1 192 ? -5.214 20.429 44.099 1.00 31.24 192 ASP A CA 1
ATOM 1450 C C . ASP A 1 192 ? -6.724 20.640 44.030 1.00 35.77 192 ASP A C 1
ATOM 1451 O O . ASP A 1 192 ? -7.171 21.793 43.998 1.00 35.39 192 ASP A O 1
ATOM 1456 N N . TRP A 1 193 ? -7.514 19.568 44.010 1.00 39.43 193 TRP A N 1
ATOM 1457 C CA . TRP A 1 193 ? -8.949 19.680 43.781 1.00 41.03 193 TRP A CA 1
ATOM 1458 C C . TRP A 1 193 ? -9.612 20.562 44.832 1.00 33.74 193 TRP A C 1
ATOM 1459 O O . TRP A 1 193 ? -9.454 20.341 46.037 1.00 42.45 193 TRP A O 1
ATOM 1470 N N . HIS A 1 194 ? -10.350 21.570 44.361 1.00 29.43 194 HIS A N 1
ATOM 1471 C CA . HIS A 1 194 ? -11.136 22.458 45.221 1.00 39.25 194 HIS A CA 1
ATOM 1472 C C . HIS A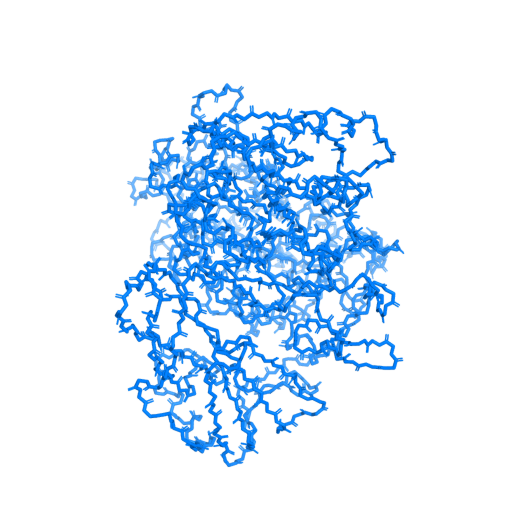 1 194 ? -10.284 23.101 46.311 1.00 34.53 194 HIS A C 1
ATOM 1473 O O . HIS A 1 194 ? -10.751 23.329 47.430 1.00 35.90 194 HIS A O 1
ATOM 1480 N N . GLY A 1 195 ? -9.028 23.404 45.992 1.00 36.39 195 GLY A N 1
ATOM 1481 C CA . GLY A 1 195 ? -8.143 24.061 46.930 1.00 25.61 195 GLY A CA 1
ATOM 1482 C C . GLY A 1 195 ? -7.481 23.158 47.947 1.00 39.03 195 GLY A C 1
ATOM 1483 O O . GLY A 1 195 ? -6.753 23.661 48.811 1.00 43.38 195 GLY A O 1
ATOM 1484 N N . ASN A 1 196 ? -7.711 21.845 47.882 1.00 39.09 196 ASN A N 1
ATOM 1485 C CA . ASN A 1 196 ? -7.044 20.897 48.776 1.00 36.21 196 ASN A CA 1
ATOM 1486 C C . ASN A 1 196 ? -5.690 20.542 48.172 1.00 34.48 196 ASN A C 1
ATOM 1487 O O . ASN A 1 196 ? -5.525 19.546 47.464 1.00 45.75 196 ASN A O 1
ATOM 1492 N N . ASN A 1 197 ? -4.700 21.383 48.458 1.00 31.22 197 ASN A N 1
ATOM 1493 C CA . ASN A 1 197 ? -3.361 21.145 47.938 1.00 40.77 197 ASN A CA 1
ATOM 1494 C C . ASN A 1 197 ? -2.751 19.909 48.585 1.00 44.18 197 ASN A C 1
ATOM 1495 O O . ASN A 1 197 ? -2.854 19.711 49.800 1.00 38.87 197 ASN A O 1
ATOM 1500 N N . ARG A 1 198 ? -2.128 19.073 47.750 1.00 39.81 198 ARG A N 1
ATOM 1501 C CA . ARG A 1 198 ? -1.479 17.849 48.211 1.00 38.45 198 ARG A CA 1
ATOM 1502 C C . ARG A 1 198 ? -0.583 18.099 49.422 1.00 38.93 198 ARG A C 1
ATOM 1503 O O . ARG A 1 198 ? -0.564 17.303 50.367 1.00 36.45 198 ARG A O 1
ATOM 1511 N N . MET A 1 199 ? 0.150 19.217 49.425 1.00 38.52 199 MET A N 1
ATOM 1512 C CA . MET A 1 199 ? 1.159 19.489 50.442 1.00 39.20 199 MET A CA 1
ATOM 1513 C C . MET A 1 199 ? 0.547 19.913 51.765 1.00 37.25 199 MET A C 1
ATOM 1514 O O . MET A 1 199 ? 1.273 20.027 52.757 1.00 42.18 199 MET A O 1
ATOM 1519 N N . ALA A 1 200 ? -0.765 20.146 51.796 1.00 36.69 200 ALA A N 1
ATOM 1520 C CA . ALA A 1 200 ? -1.480 20.507 53.011 1.00 43.67 200 ALA A CA 1
ATOM 1521 C C . ALA A 1 200 ? -2.654 19.576 53.280 1.00 40.75 200 ALA A C 1
ATOM 1522 O O . ALA A 1 200 ? -3.419 19.814 54.221 1.00 45.00 200 ALA A O 1
ATOM 1524 N N . PHE A 1 201 ? -2.812 18.520 52.487 1.00 36.59 201 PHE A N 1
ATOM 1525 C CA . PHE A 1 201 ? -4.007 17.690 52.538 1.00 33.19 201 PHE A CA 1
ATOM 1526 C C . PHE A 1 201 ? -3.889 16.606 53.602 1.00 37.78 201 PHE A C 1
ATOM 1527 O O . PHE A 1 201 ? -2.825 16.010 53.790 1.00 31.94 201 PHE A O 1
ATOM 1535 N N . ASN A 1 202 ? -5.000 16.354 54.292 1.00 33.26 202 ASN A N 1
ATOM 1536 C CA . ASN A 1 202 ? -5.100 15.307 55.304 1.00 31.78 202 ASN A CA 1
ATOM 1537 C C . ASN A 1 202 ? -6.040 14.228 54.780 1.00 29.58 202 ASN A C 1
ATOM 1538 O O . ASN A 1 202 ? -7.246 14.460 54.645 1.00 29.46 202 ASN A O 1
ATOM 1543 N N . ALA A 1 203 ? -5.487 13.055 54.483 1.00 25.60 203 ALA A N 1
ATOM 1544 C CA . ALA A 1 203 ? -6.267 11.934 53.963 1.00 29.45 203 ALA A CA 1
ATOM 1545 C C . ALA A 1 203 ? -6.787 11.121 55.142 1.00 32.57 203 ALA A C 1
ATOM 1546 O O . ALA A 1 203 ? -6.037 10.378 55.779 1.00 27.72 203 ALA A O 1
ATOM 1548 N N . VAL A 1 204 ? -8.076 11.265 55.436 1.00 28.86 204 VAL A N 1
ATOM 1549 C CA . VAL A 1 204 ? -8.719 10.491 56.493 1.00 29.46 204 VAL A CA 1
ATOM 1550 C C . VAL A 1 204 ? -9.089 9.130 55.913 1.00 34.31 204 VAL A C 1
ATOM 1551 O O . VAL A 1 204 ? -10.032 9.015 55.127 1.00 26.94 204 VAL A O 1
ATOM 1555 N N . ILE A 1 205 ? -8.346 8.097 56.302 1.00 31.87 205 ILE A N 1
ATOM 1556 C CA . ILE A 1 205 ? -8.466 6.769 55.713 1.00 30.18 205 ILE A CA 1
ATOM 1557 C C . ILE A 1 205 ? -8.719 5.761 56.823 1.00 25.07 205 ILE A C 1
ATOM 1558 O O . ILE A 1 205 ? -7.984 5.727 57.816 1.00 33.74 205 ILE A O 1
ATOM 1563 N N . SER A 1 206 ? -9.754 4.944 56.654 1.00 19.15 206 SER A N 1
ATOM 1564 C CA . SER A 1 206 ? -10.010 3.865 57.595 1.00 24.78 206 SER A CA 1
ATOM 1565 C C . SER A 1 206 ? -8.890 2.833 57.536 1.00 29.36 206 SER A C 1
ATOM 1566 O O . SER A 1 206 ? -8.207 2.681 56.519 1.00 31.08 206 SER A O 1
ATOM 1569 N N . THR A 1 207 ? -8.697 2.128 58.653 1.00 24.49 207 THR A N 1
ATOM 1570 C CA . THR A 1 207 ? -7.738 1.027 58.674 1.00 30.88 207 THR A CA 1
ATOM 1571 C C . THR A 1 207 ? -8.074 -0.005 57.605 1.00 30.00 207 THR A C 1
ATOM 1572 O O . THR A 1 207 ? -7.186 -0.486 56.884 1.00 28.34 207 THR A O 1
ATOM 1576 N N . GLN A 1 208 ? -9.360 -0.341 57.483 1.00 27.62 208 GLN A N 1
ATOM 1577 C CA . GLN A 1 208 ? -9.804 -1.306 56.484 1.00 24.62 208 GLN A CA 1
ATOM 1578 C C . GLN A 1 208 ? -9.403 -0.873 55.081 1.00 28.02 208 GLN A C 1
ATOM 1579 O O . GLN A 1 208 ? -8.871 -1.672 54.305 1.00 29.75 208 GLN A O 1
ATOM 1585 N N . ASP A 1 209 ? -9.653 0.392 54.735 1.00 33.11 209 ASP A N 1
ATOM 1586 C CA . ASP A 1 209 ? -9.323 0.860 53.393 1.00 33.15 209 ASP A CA 1
ATOM 1587 C C . ASP A 1 209 ? -7.821 1.004 53.196 1.00 31.94 209 ASP A C 1
ATOM 1588 O O . ASP A 1 209 ? -7.324 0.808 52.081 1.00 31.45 209 ASP A O 1
ATOM 1593 N N . LEU A 1 210 ? -7.086 1.351 54.255 1.00 33.33 210 LEU A N 1
ATOM 1594 C CA . LEU A 1 210 ? -5.631 1.388 54.158 1.00 30.27 210 LEU A CA 1
ATOM 1595 C C . LEU A 1 210 ? -5.078 0.019 53.788 1.00 37.01 210 LEU A C 1
ATOM 1596 O O . LEU A 1 210 ? -4.212 -0.099 52.914 1.00 38.03 210 LEU A O 1
ATOM 1601 N N . ALA A 1 211 ? -5.582 -1.035 54.435 1.00 31.75 211 ALA A N 1
ATOM 1602 C CA . ALA A 1 211 ? -5.054 -2.370 54.171 1.00 30.07 211 ALA A CA 1
ATOM 1603 C C . ALA A 1 211 ? -5.640 -2.998 52.910 1.00 24.56 211 ALA A C 1
ATOM 1604 O O . ALA A 1 211 ? -4.989 -3.842 52.285 1.00 21.64 211 ALA A O 1
ATOM 1606 N N . GLU A 1 212 ? -6.847 -2.599 52.518 1.00 28.18 212 GLU A N 1
ATOM 1607 C CA . GLU A 1 212 ? -7.582 -3.258 51.447 1.00 26.13 212 GLU A CA 1
ATOM 1608 C C . GLU A 1 212 ? -7.423 -2.579 50.095 1.00 33.28 212 GLU A C 1
ATOM 1609 O O . GLU A 1 212 ? -7.515 -3.254 49.063 1.00 21.38 212 GLU A O 1
ATOM 1615 N N . PHE A 1 213 ? -7.176 -1.272 50.065 1.00 21.55 213 PHE A N 1
ATOM 1616 C CA . PHE A 1 213 ? -7.119 -0.543 48.804 1.00 27.58 213 PHE A CA 1
ATOM 1617 C C . PHE A 1 213 ? -5.822 0.222 48.605 1.00 30.51 213 PHE A C 1
ATOM 1618 O O . PHE A 1 213 ? -5.232 0.153 47.520 1.00 31.38 213 PHE A O 1
ATOM 1626 N N . TYR A 1 214 ? -5.358 0.956 49.614 1.00 34.76 214 TYR A N 1
ATOM 1627 C CA . TYR A 1 214 ? -4.290 1.924 49.403 1.00 31.39 214 TYR A CA 1
ATOM 1628 C C . TYR A 1 214 ? -2.888 1.331 49.493 1.00 27.81 214 TYR A C 1
ATOM 1629 O O . TYR A 1 214 ? -1.933 1.985 49.060 1.00 28.04 214 TYR A O 1
ATOM 1638 N N . THR A 1 215 ? -2.731 0.118 50.029 1.00 33.19 215 THR A N 1
ATOM 1639 C CA . THR A 1 215 ? -1.389 -0.431 50.230 1.00 32.21 215 THR A CA 1
ATOM 1640 C C . THR A 1 215 ? -1.071 -1.806 49.622 1.00 26.64 215 THR A C 1
ATOM 1641 O O . THR A 1 215 ? 0.111 -2.173 49.616 1.00 30.40 215 THR A O 1
ATOM 1645 N N . PRO A 1 216 ? -2.033 -2.611 49.125 1.00 25.55 216 PRO A N 1
ATOM 1646 C CA . PRO A 1 216 ? -1.639 -3.924 48.562 1.00 26.92 216 PRO A CA 1
ATOM 1647 C C . PRO A 1 216 ? -0.578 -3.855 47.467 1.00 29.00 216 PRO A C 1
ATOM 1648 O O . PRO A 1 216 ? 0.295 -4.737 47.384 1.00 24.66 216 PRO A O 1
ATOM 1652 N N . SER A 1 217 ? -0.632 -2.832 46.612 1.00 26.66 217 SER A N 1
ATOM 1653 C CA . SER A 1 217 ? 0.416 -2.665 45.612 1.00 22.82 217 SER A CA 1
ATOM 1654 C C . SER A 1 217 ? 1.779 -2.486 46.265 1.00 30.09 217 SER A C 1
ATOM 1655 O O . SER A 1 217 ? 2.790 -2.972 45.744 1.00 30.20 217 SER A O 1
ATOM 1658 N N . PHE A 1 218 ? 1.825 -1.812 47.417 1.00 31.30 218 PHE A N 1
ATOM 1659 C CA . PHE A 1 218 ? 3.085 -1.679 48.137 1.00 23.15 218 PHE A CA 1
ATOM 1660 C C . PHE A 1 218 ? 3.500 -2.995 48.782 1.00 28.79 218 PHE A C 1
ATOM 1661 O O . PHE A 1 218 ? 4.698 -3.244 48.948 1.00 37.72 218 PHE A O 1
ATOM 1669 N N . GLN A 1 219 ? 2.536 -3.845 49.148 1.00 28.92 219 GLN A N 1
ATOM 1670 C CA . GLN A 1 219 ? 2.864 -5.226 49.487 1.00 34.69 219 GLN A CA 1
ATOM 1671 C C . GLN A 1 219 ? 3.655 -5.871 48.362 1.00 30.75 219 GLN A C 1
ATOM 1672 O O . GLN A 1 219 ? 4.773 -6.359 48.562 1.00 28.21 219 GLN A O 1
ATOM 1678 N N . SER A 1 220 ? 3.077 -5.870 47.159 1.00 29.56 220 SER A N 1
ATOM 1679 C CA . SER A 1 220 ? 3.724 -6.536 46.032 1.00 25.41 220 SER A CA 1
ATOM 1680 C C . SER A 1 220 ? 5.089 -5.929 45.727 1.00 32.96 220 SER A C 1
ATOM 1681 O O . SER A 1 220 ? 6.043 -6.653 45.419 1.00 37.74 220 SER A O 1
ATOM 1684 N N . CYS A 1 221 ? 5.205 -4.603 45.813 1.00 22.23 221 CYS A N 1
ATOM 1685 C CA . CYS A 1 221 ? 6.455 -3.954 45.431 1.00 25.92 221 CYS A CA 1
ATOM 1686 C C . CYS A 1 221 ? 7.546 -4.163 46.476 1.00 31.45 221 CYS A C 1
ATOM 1687 O O . CYS A 1 221 ? 8.696 -4.455 46.128 1.00 27.37 221 CYS A O 1
ATOM 1690 N N . VAL A 1 222 ? 7.211 -4.015 47.754 1.00 25.71 222 VAL A N 1
ATOM 1691 C CA . VAL A 1 222 ? 8.214 -4.038 48.814 1.00 32.38 222 VAL A CA 1
ATOM 1692 C C . VAL A 1 222 ? 8.475 -5.454 49.310 1.00 24.90 222 VAL A C 1
ATOM 1693 O O . VAL A 1 222 ? 9.628 -5.869 49.455 1.00 28.99 222 VAL A O 1
ATOM 1697 N N . ARG A 1 223 ? 7.419 -6.221 49.579 1.00 22.80 223 ARG A N 1
ATOM 1698 C CA . ARG A 1 223 ? 7.583 -7.546 50.166 1.00 20.14 223 ARG A CA 1
ATOM 1699 C C . ARG A 1 223 ? 7.834 -8.628 49.124 1.00 29.42 223 ARG A C 1
ATOM 1700 O O . ARG A 1 223 ? 8.642 -9.534 49.358 1.00 24.32 223 ARG A O 1
ATOM 1708 N N . ASP A 1 224 ? 7.164 -8.554 47.976 1.00 32.97 224 ASP A N 1
ATOM 1709 C CA . ASP A 1 224 ? 7.251 -9.619 46.984 1.00 18.28 224 ASP A CA 1
ATOM 1710 C C . ASP A 1 224 ? 8.321 -9.359 45.930 1.00 29.65 224 ASP A C 1
ATOM 1711 O O . ASP A 1 224 ? 8.979 -10.301 45.476 1.00 38.90 224 ASP A O 1
ATOM 1716 N N . ALA A 1 225 ? 8.514 -8.102 45.531 1.00 31.74 225 ALA A N 1
ATOM 1717 C CA . ALA A 1 225 ? 9.479 -7.761 44.494 1.00 32.22 225 ALA A CA 1
ATOM 1718 C C . ALA A 1 225 ? 10.785 -7.205 45.044 1.00 32.51 225 ALA A C 1
ATOM 1719 O O . ALA A 1 225 ? 11.744 -7.057 44.278 1.00 30.94 225 ALA A O 1
ATOM 1721 N N . HIS A 1 226 ? 10.839 -6.882 46.338 1.00 30.27 226 HIS A N 1
ATOM 1722 C CA . HIS A 1 226 ? 12.074 -6.485 47.018 1.00 28.47 226 HIS A CA 1
ATOM 1723 C C . HIS A 1 226 ? 12.658 -5.202 46.426 1.00 29.10 226 HIS A C 1
ATOM 1724 O O . HIS A 1 226 ? 13.838 -5.134 46.074 1.00 25.08 226 HIS A O 1
ATOM 1731 N N . VAL A 1 227 ? 11.815 -4.172 46.322 1.00 27.17 227 VAL A N 1
ATOM 1732 C CA . VAL A 1 227 ? 12.305 -2.870 45.890 1.00 31.58 227 VAL A CA 1
ATOM 1733 C C . VAL A 1 227 ? 13.320 -2.359 46.903 1.00 39.41 227 VAL A C 1
ATOM 1734 O O . VAL A 1 227 ? 13.213 -2.616 48.110 1.00 32.56 227 VAL A O 1
ATOM 1738 N N . GLY A 1 228 ? 14.333 -1.660 46.410 1.00 30.80 228 GLY A N 1
ATOM 1739 C CA . GLY A 1 228 ? 15.342 -1.106 47.282 1.00 24.81 228 GLY A CA 1
ATOM 1740 C C . GLY A 1 228 ? 15.033 0.276 47.809 1.00 28.47 228 GLY A C 1
ATOM 1741 O O . GLY A 1 228 ? 15.894 0.879 48.458 1.00 36.1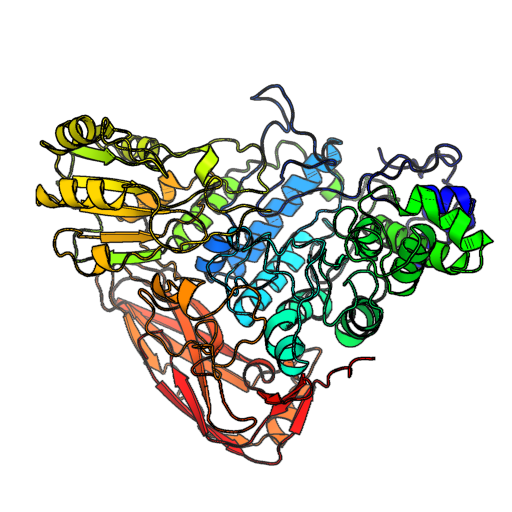5 228 GLY A O 1
ATOM 1742 N N . SER A 1 229 ? 13.830 0.794 47.565 1.00 30.44 229 SER A N 1
ATOM 1743 C CA . SER A 1 229 ? 13.543 2.181 47.902 1.00 41.30 229 SER A CA 1
ATOM 1744 C C . SER A 1 229 ? 12.041 2.428 47.868 1.00 38.45 229 SER A C 1
ATOM 1745 O O . SER A 1 229 ? 11.332 1.872 47.025 1.00 32.61 229 SER A O 1
ATOM 1748 N N . VAL A 1 230 ? 11.571 3.268 48.791 1.00 32.47 230 VAL A N 1
ATOM 1749 C CA . VAL A 1 230 ? 10.196 3.754 48.826 1.00 33.09 230 VAL A CA 1
ATOM 1750 C C . VAL A 1 230 ? 10.241 5.265 49.015 1.00 38.04 230 VAL A C 1
ATOM 1751 O O . VAL A 1 230 ? 11.125 5.784 49.705 1.00 33.36 230 VAL A O 1
ATOM 1755 N N . MET A 1 231 ? 9.320 5.978 48.370 1.00 38.11 231 MET A N 1
ATOM 1756 C CA . MET A 1 231 ? 9.159 7.411 48.579 1.00 36.80 231 MET A CA 1
ATOM 1757 C C . MET A 1 231 ? 7.913 7.663 49.416 1.00 23.99 231 MET A C 1
ATOM 1758 O O . MET A 1 231 ? 6.832 7.161 49.091 1.00 23.97 231 MET A O 1
ATOM 1763 N N . CYS A 1 232 ? 8.064 8.436 50.488 1.00 22.42 232 CYS A N 1
ATOM 1764 C CA . CYS A 1 232 ? 6.927 8.802 51.319 1.00 28.70 232 CYS A CA 1
ATOM 1765 C C . CYS A 1 232 ? 6.266 10.065 50.778 1.00 29.23 232 CYS A C 1
ATOM 1766 O O . CYS A 1 232 ? 6.907 10.910 50.148 1.00 25.62 232 CYS A O 1
ATOM 1769 N N . SER A 1 233 ? 4.971 10.187 51.048 1.00 36.51 233 SER A N 1
ATOM 1770 C CA . SER A 1 233 ? 4.081 11.054 50.291 1.00 33.09 233 SER A CA 1
ATOM 1771 C C . SER A 1 233 ? 4.081 12.494 50.806 1.00 35.62 233 SER A C 1
ATOM 1772 O O . SER A 1 233 ? 4.496 12.789 51.929 1.00 33.75 233 SER A O 1
ATOM 1775 N N . TYR A 1 234 ? 3.593 13.392 49.943 1.00 31.82 234 TYR A N 1
ATOM 1776 C CA . TYR A 1 234 ? 3.432 14.797 50.308 1.00 31.88 234 TYR A CA 1
ATOM 1777 C C . TYR A 1 234 ? 2.430 14.967 51.440 1.00 36.84 234 TYR A C 1
ATOM 1778 O O . TYR A 1 234 ? 2.620 15.803 52.332 1.00 29.50 234 TYR A O 1
ATOM 1787 N N . ASN A 1 235 ? 1.351 14.191 51.412 1.00 33.09 235 ASN A N 1
ATOM 1788 C CA . ASN A 1 235 ? 0.168 14.460 52.210 1.00 26.70 235 ASN A CA 1
ATOM 1789 C C . ASN A 1 235 ? 0.278 13.844 53.600 1.00 30.78 235 ASN A C 1
ATOM 1790 O O . ASN A 1 235 ? 1.251 13.171 53.947 1.00 36.84 235 ASN A O 1
ATOM 1795 N N . ALA A 1 236 ? -0.753 14.079 54.403 1.00 28.91 236 ALA A N 1
ATOM 1796 C CA . ALA A 1 236 ? -0.912 13.450 55.702 1.00 33.89 236 ALA A CA 1
ATOM 1797 C C . ALA A 1 236 ? -1.959 12.348 55.619 1.00 28.55 236 ALA A C 1
ATOM 1798 O O . ALA A 1 236 ? -2.884 12.403 54.804 1.00 30.48 236 ALA A O 1
ATOM 1800 N N . VAL A 1 237 ? -1.795 11.335 56.462 1.00 30.70 237 VAL A N 1
ATOM 1801 C CA . VAL A 1 237 ? -2.776 10.270 56.623 1.00 36.40 237 VAL A CA 1
ATOM 1802 C C . VAL A 1 237 ? -3.204 10.283 58.082 1.00 31.64 237 VAL A C 1
ATOM 1803 O O . VAL A 1 237 ? -2.405 9.961 58.972 1.00 31.86 237 VAL A O 1
ATOM 1807 N N . ASN A 1 238 ? -4.455 10.672 58.328 1.00 33.72 238 ASN A N 1
ATOM 1808 C CA . ASN A 1 238 ? -5.017 10.746 59.677 1.00 43.05 238 ASN A CA 1
ATOM 1809 C C . ASN A 1 238 ? -4.209 11.695 60.564 1.00 36.13 238 ASN A C 1
ATOM 1810 O O . ASN A 1 238 ? -3.885 11.387 61.713 1.00 45.77 238 ASN A O 1
ATOM 1815 N N . GLY A 1 239 ? -3.878 12.864 60.014 1.00 35.69 239 GLY A N 1
ATOM 1816 C CA . GLY A 1 239 ? -3.254 13.926 60.769 1.00 34.78 239 GLY A CA 1
ATOM 1817 C C . GLY A 1 239 ? -1.740 13.957 60.731 1.00 47.76 239 GLY A C 1
ATOM 1818 O O . GLY A 1 239 ? -1.154 15.023 60.951 1.00 42.93 239 GLY A O 1
ATOM 1819 N N . VAL A 1 240 ? -1.089 12.832 60.467 1.00 38.06 240 VAL A N 1
ATOM 1820 C CA . VAL A 1 240 ? 0.369 12.751 60.442 1.00 38.12 240 VAL A CA 1
ATOM 1821 C C . VAL A 1 240 ? 0.823 12.804 58.993 1.00 44.07 240 VAL A C 1
ATOM 1822 O O . VAL A 1 240 ? 0.378 11.971 58.186 1.00 41.85 240 VAL A O 1
ATOM 1826 N N . PRO A 1 241 ? 1.685 13.748 58.609 1.00 45.37 241 PRO A N 1
ATOM 1827 C CA . PRO A 1 241 ? 2.304 13.682 57.282 1.00 35.80 241 PRO A CA 1
ATOM 1828 C C . PRO A 1 241 ? 3.024 12.355 57.097 1.00 39.60 241 PRO A C 1
ATOM 1829 O O . PRO A 1 241 ? 3.602 11.807 58.038 1.00 30.96 241 PRO A O 1
ATOM 1833 N N . SER A 1 242 ? 2.966 11.834 55.868 1.00 32.85 242 SER A N 1
ATOM 1834 C CA . SER A 1 242 ? 3.482 10.496 55.591 1.00 34.46 242 SER A CA 1
ATOM 1835 C C . SER A 1 242 ? 4.932 10.350 56.036 1.00 33.27 242 SER A C 1
ATOM 1836 O O . SER A 1 242 ? 5.277 9.425 56.779 1.00 39.12 242 SER A O 1
ATOM 1839 N N . CYS A 1 243 ? 5.792 11.272 55.603 1.00 32.15 243 CYS A N 1
ATOM 1840 C CA . CYS A 1 243 ? 7.220 11.174 55.874 1.00 30.89 243 CYS A CA 1
ATOM 1841 C C . CYS A 1 243 ? 7.565 11.319 57.350 1.00 37.88 243 CYS A C 1
ATOM 1842 O O . CYS A 1 243 ? 8.706 11.035 57.728 1.00 34.90 243 CYS A O 1
ATOM 1845 N N . ALA A 1 244 ? 6.619 11.746 58.187 1.00 35.46 244 ALA A N 1
ATOM 1846 C CA . ALA A 1 244 ? 6.843 11.875 59.621 1.00 41.41 244 ALA A CA 1
ATOM 1847 C C . ALA A 1 244 ? 6.003 10.891 60.427 1.00 38.72 244 ALA A C 1
ATOM 1848 O O . ALA A 1 244 ? 5.734 11.132 61.607 1.00 39.33 244 ALA A O 1
ATOM 1850 N N . SER A 1 245 ? 5.586 9.784 59.813 1.00 24.95 245 SER A N 1
ATOM 1851 C CA . SER A 1 245 ? 4.746 8.794 60.479 1.00 35.66 245 SER A CA 1
ATOM 1852 C C . SER A 1 245 ? 5.514 7.492 60.660 1.00 40.59 245 SER A C 1
ATOM 1853 O O . SER A 1 245 ? 5.630 6.704 59.708 1.00 40.89 245 SER A O 1
ATOM 1856 N N . PRO A 1 246 ? 6.055 7.215 61.848 1.00 41.39 246 PRO A N 1
ATOM 1857 C CA . PRO A 1 246 ? 6.716 5.918 62.059 1.00 39.14 246 PRO A CA 1
ATOM 1858 C C . PRO A 1 246 ? 5.768 4.737 61.956 1.00 33.36 246 PRO A C 1
ATOM 1859 O O . PRO A 1 246 ? 6.229 3.612 61.739 1.00 29.03 246 PRO A O 1
ATOM 1863 N N . TYR A 1 247 ? 4.458 4.948 62.101 1.00 35.72 247 TYR A N 1
ATOM 1864 C CA . TYR A 1 247 ? 3.522 3.861 61.836 1.00 32.07 247 TYR A CA 1
ATOM 1865 C C . TYR A 1 247 ? 3.554 3.463 60.367 1.00 41.58 247 TYR A C 1
ATOM 1866 O O . TYR A 1 247 ? 3.529 2.273 60.035 1.00 40.26 247 TYR A O 1
ATOM 1875 N N . LEU A 1 248 ? 3.609 4.448 59.470 1.00 26.09 248 LEU A N 1
ATOM 1876 C CA . LEU A 1 248 ? 3.644 4.154 58.043 1.00 34.39 248 LEU A CA 1
ATOM 1877 C C . LEU A 1 248 ? 5.018 3.655 57.611 1.00 35.09 248 LEU A C 1
ATOM 1878 O O . LEU A 1 248 ? 5.127 2.642 56.912 1.00 34.12 248 LEU A O 1
ATOM 1883 N N . LEU A 1 249 ? 6.078 4.348 58.030 1.00 35.69 249 LEU A N 1
ATOM 1884 C CA . LEU A 1 249 ? 7.409 4.042 57.517 1.00 33.84 249 LEU A CA 1
ATOM 1885 C C . LEU A 1 249 ? 8.039 2.852 58.231 1.00 39.34 249 LEU A C 1
ATOM 1886 O O . LEU A 1 249 ? 8.688 2.018 57.589 1.00 37.41 249 LEU A O 1
ATOM 1891 N N . GLN A 1 250 ? 7.866 2.747 59.548 1.00 29.16 250 GLN A N 1
ATOM 1892 C CA . GLN A 1 250 ? 8.456 1.635 60.289 1.00 33.97 250 GLN A CA 1
ATOM 1893 C C . GLN A 1 250 ? 7.508 0.439 60.369 1.00 38.82 250 GLN A C 1
ATOM 1894 O O . GLN A 1 250 ? 7.852 -0.662 59.928 1.00 39.28 250 GLN A O 1
ATOM 1900 N N . ASP A 1 251 ? 6.310 0.645 60.924 1.00 29.53 251 ASP A N 1
ATOM 1901 C CA . ASP A 1 251 ? 5.417 -0.479 61.194 1.00 37.17 251 ASP A CA 1
ATOM 1902 C C . ASP A 1 251 ? 4.924 -1.130 59.907 1.00 49.51 251 ASP A C 1
ATOM 1903 O O . ASP A 1 251 ? 4.771 -2.356 59.847 1.00 41.62 251 ASP A O 1
ATOM 1908 N N . LEU A 1 252 ? 4.671 -0.336 58.867 1.00 42.02 252 LEU A N 1
ATOM 1909 C CA . LEU A 1 252 ? 4.117 -0.854 57.619 1.00 40.24 252 LEU A CA 1
ATOM 1910 C C . LEU A 1 252 ? 5.191 -1.095 56.563 1.00 34.87 252 LEU A C 1
ATOM 1911 O O . LEU A 1 252 ? 5.333 -2.215 56.065 1.00 45.86 252 LEU A O 1
ATOM 1916 N N . ILE A 1 253 ? 5.954 -0.059 56.211 1.00 36.50 253 ILE A N 1
ATOM 1917 C CA . ILE A 1 253 ? 6.901 -0.171 55.104 1.00 28.93 253 ILE A CA 1
ATOM 1918 C C . ILE A 1 253 ? 8.053 -1.099 55.470 1.00 36.91 253 ILE A C 1
ATOM 1919 O O . ILE A 1 253 ? 8.336 -2.075 54.766 1.00 31.38 253 ILE A O 1
ATOM 1924 N N . ARG A 1 254 ? 8.734 -0.809 56.579 1.00 31.26 254 ARG A N 1
ATOM 1925 C CA . ARG A 1 254 ? 9.960 -1.535 56.893 1.00 33.07 254 ARG A CA 1
ATOM 1926 C C . ARG A 1 254 ? 9.678 -2.903 57.503 1.00 39.66 254 ARG A C 1
ATOM 1927 O O . ARG A 1 254 ? 10.410 -3.862 57.237 1.00 36.58 254 ARG A O 1
ATOM 1935 N N . ASP A 1 255 ? 8.627 -3.021 58.314 1.00 28.35 255 ASP A N 1
ATOM 1936 C CA . ASP A 1 255 ? 8.370 -4.251 59.057 1.00 36.21 255 ASP A CA 1
ATOM 1937 C C . ASP A 1 255 ? 7.317 -5.131 58.390 1.00 36.06 255 ASP A C 1
ATOM 1938 O O . ASP A 1 255 ? 7.596 -6.287 58.061 1.00 36.79 255 ASP A O 1
ATOM 1943 N N . HIS A 1 256 ? 6.106 -4.607 58.186 1.00 32.86 256 HIS A N 1
ATOM 1944 C CA . HIS A 1 256 ? 5.049 -5.421 57.592 1.00 34.99 256 HIS A CA 1
ATOM 1945 C C . HIS A 1 256 ? 5.389 -5.807 56.158 1.00 31.92 256 HIS A C 1
ATOM 1946 O O . HIS A 1 256 ? 5.279 -6.978 55.778 1.00 40.05 256 HIS A O 1
ATOM 1953 N N . PHE A 1 257 ? 5.810 -4.839 55.349 1.00 30.03 257 PHE A N 1
ATOM 1954 C CA . PHE A 1 257 ? 6.142 -5.099 53.954 1.00 40.73 257 PHE A CA 1
ATOM 1955 C C . PHE A 1 257 ? 7.617 -5.420 53.748 1.00 38.59 257 PHE A C 1
ATOM 1956 O O . PHE A 1 257 ? 8.029 -5.661 52.610 1.00 39.36 257 PHE A O 1
ATOM 1964 N N . GLY A 1 258 ? 8.415 -5.420 54.809 1.00 31.68 258 GLY A N 1
ATOM 1965 C CA . GLY A 1 258 ? 9.779 -5.917 54.741 1.00 28.02 258 GLY A CA 1
ATOM 1966 C C . GLY A 1 258 ? 10.744 -5.135 53.876 1.00 29.17 258 GLY A C 1
ATOM 1967 O O . GLY A 1 258 ? 11.500 -5.737 53.103 1.00 42.10 258 GLY A O 1
ATOM 1968 N N . LEU A 1 259 ? 10.745 -3.804 53.984 1.00 27.49 259 LEU A N 1
ATOM 1969 C CA . LEU A 1 259 ? 11.769 -3.028 53.292 1.00 31.19 259 LEU A CA 1
ATOM 1970 C C . LEU A 1 259 ? 13.118 -3.154 53.986 1.00 28.49 259 LEU A C 1
ATOM 1971 O O . LEU A 1 259 ? 14.161 -3.115 53.323 1.00 30.89 259 LEU A O 1
ATOM 1976 N N . GLY A 1 260 ? 13.116 -3.307 55.306 1.00 37.66 260 GLY A N 1
ATOM 1977 C CA . GLY A 1 260 ? 14.352 -3.545 56.031 1.00 19.57 260 GLY A CA 1
ATOM 1978 C C . GLY A 1 260 ? 15.312 -2.381 55.883 1.00 41.54 260 GLY A C 1
ATOM 1979 O O . GLY A 1 260 ? 14.987 -1.229 56.198 1.00 39.24 260 GLY A O 1
ATOM 1980 N N . ASP A 1 261 ? 16.512 -2.677 55.387 1.00 41.23 261 ASP A N 1
ATOM 1981 C CA . ASP A 1 261 ? 17.553 -1.673 55.226 1.00 39.91 261 ASP A CA 1
ATOM 1982 C C . ASP A 1 261 ? 17.435 -0.889 53.924 1.00 36.67 261 ASP A C 1
ATOM 1983 O O . ASP A 1 261 ? 18.298 -0.047 53.650 1.00 39.15 261 ASP A O 1
ATOM 1988 N N . GLY A 1 262 ? 16.410 -1.149 53.116 1.00 33.67 262 GLY A N 1
ATOM 1989 C CA . GLY A 1 262 ? 16.116 -0.257 52.011 1.00 33.90 262 GLY A CA 1
ATOM 1990 C C . GLY A 1 262 ? 15.796 1.138 52.511 1.00 33.96 262 GLY A C 1
ATOM 1991 O O . GLY A 1 262 ? 15.300 1.325 53.624 1.00 34.60 262 GLY A O 1
ATOM 1992 N N . TRP A 1 263 ? 16.095 2.134 51.686 1.00 33.72 263 TRP A N 1
ATOM 1993 C CA . TRP A 1 263 ? 15.985 3.516 52.125 1.00 38.36 263 TRP A CA 1
ATOM 1994 C C . TRP A 1 263 ? 14.672 4.142 51.670 1.00 34.93 263 TRP A C 1
ATOM 1995 O O . TRP A 1 263 ? 14.031 3.696 50.714 1.00 34.24 263 TRP A O 1
ATOM 2006 N N . ILE A 1 264 ? 14.276 5.189 52.388 1.00 29.85 264 ILE A N 1
ATOM 2007 C CA . ILE A 1 264 ? 13.042 5.917 52.129 1.00 30.40 264 ILE A CA 1
ATOM 2008 C C . ILE A 1 264 ? 13.404 7.361 51.825 1.00 29.81 264 ILE A C 1
ATOM 2009 O O . ILE A 1 264 ? 14.021 8.041 52.655 1.00 29.84 264 ILE A O 1
ATOM 2014 N N . THR A 1 265 ? 13.031 7.825 50.639 1.00 37.51 265 THR A N 1
ATOM 2015 C CA . THR A 1 265 ? 13.151 9.229 50.284 1.00 32.82 265 THR A CA 1
ATOM 2016 C C . THR A 1 265 ? 11.821 9.923 50.532 1.00 32.00 265 THR A C 1
ATOM 2017 O O . THR A 1 265 ? 10.756 9.327 50.357 1.00 38.56 265 THR A O 1
ATOM 2021 N N . SER A 1 266 ? 11.883 11.173 50.969 1.00 32.49 266 SER A N 1
ATOM 2022 C CA . SER A 1 266 ? 10.671 11.969 50.973 1.00 28.35 266 SER A CA 1
ATOM 2023 C C . SER A 1 266 ? 10.298 12.321 49.541 1.00 30.39 266 SER A C 1
ATOM 2024 O O . SER A 1 266 ? 11.116 12.230 48.621 1.00 24.92 266 SER A O 1
ATOM 2027 N N . ASP A 1 267 ? 9.044 12.715 49.344 1.00 32.69 267 ASP A N 1
ATO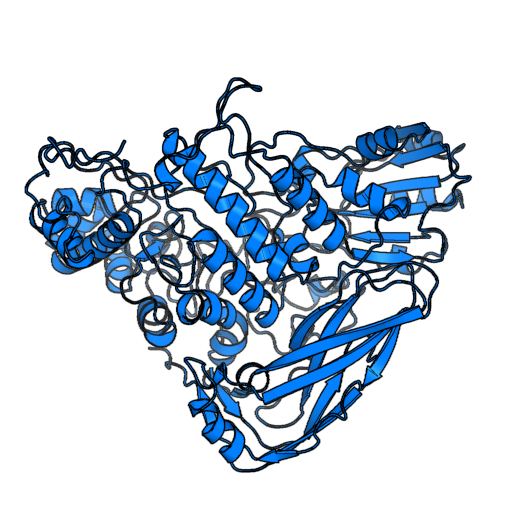M 2028 C CA . ASP A 1 267 ? 8.795 13.461 48.128 1.00 29.06 267 ASP A CA 1
ATOM 2029 C C . ASP A 1 267 ? 9.481 14.815 48.252 1.00 32.15 267 ASP A C 1
ATOM 2030 O O . ASP A 1 267 ? 9.963 15.201 49.322 1.00 35.93 267 ASP A O 1
ATOM 2035 N N . CYS A 1 268 ? 9.540 15.541 47.148 1.00 31.66 268 CYS A N 1
ATOM 2036 C CA . CYS A 1 268 ? 10.547 16.586 47.053 1.00 41.46 268 CYS A CA 1
ATOM 2037 C C . CYS A 1 268 ? 10.190 17.764 47.950 1.00 57.36 268 CYS A C 1
ATOM 2038 O O . CYS A 1 268 ? 9.258 18.528 47.678 1.00 39.06 268 CYS A O 1
ATOM 2041 N N . ASP A 1 269 ? 10.974 17.885 49.017 1.00 58.59 269 ASP A N 1
ATOM 2042 C CA . ASP A 1 269 ? 10.688 18.672 50.213 1.00 44.20 269 ASP A CA 1
ATOM 2043 C C . ASP A 1 269 ? 9.243 18.494 50.674 1.00 40.58 269 ASP A C 1
ATOM 2044 O O . ASP A 1 269 ? 8.450 19.432 50.749 1.00 45.04 269 ASP A O 1
ATOM 2049 N N . ALA A 1 270 ? 8.920 17.237 50.990 1.00 36.18 270 ALA A N 1
ATOM 2050 C CA . ALA A 1 270 ? 7.776 16.949 51.845 1.00 43.73 270 ALA A CA 1
ATOM 2051 C C . ALA A 1 270 ? 8.145 17.099 53.314 1.00 39.86 270 ALA A C 1
ATOM 2052 O O . ALA A 1 270 ? 7.276 17.393 54.145 1.00 40.84 270 ALA A O 1
ATOM 2054 N N . VAL A 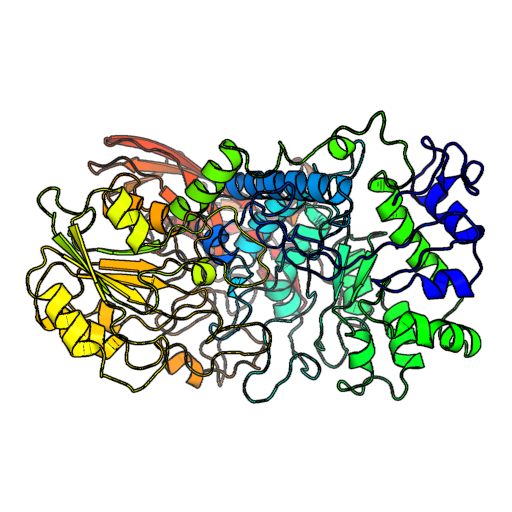1 271 ? 9.424 16.899 53.646 1.00 46.83 271 VAL A N 1
ATOM 2055 C CA . VAL A 1 271 ? 9.910 17.211 54.987 1.00 48.10 271 VAL A CA 1
ATOM 2056 C C . VAL A 1 271 ? 9.721 18.693 55.281 1.00 42.03 271 VAL A C 1
ATOM 2057 O O . VAL A 1 271 ? 9.333 19.079 56.391 1.00 35.39 271 VAL A O 1
ATOM 2061 N N . ASP A 1 272 ? 9.991 19.546 54.290 1.00 42.48 272 ASP A N 1
ATOM 2062 C CA . ASP A 1 272 ? 9.694 20.966 54.435 1.00 37.23 272 ASP A CA 1
ATOM 2063 C C . ASP A 1 272 ? 8.203 21.192 54.646 1.00 39.95 272 ASP A C 1
ATOM 2064 O O . ASP A 1 272 ? 7.802 22.100 55.384 1.00 34.89 272 ASP A O 1
ATOM 2069 N N . ASN A 1 273 ? 7.366 20.366 54.013 1.00 42.10 273 ASN A N 1
ATOM 2070 C CA . ASN A 1 273 ? 5.924 20.528 54.154 1.00 44.80 273 ASN A CA 1
ATOM 2071 C C . ASN A 1 273 ? 5.435 20.084 55.523 1.00 38.74 273 ASN A C 1
ATOM 2072 O O . ASN A 1 273 ? 4.406 20.579 55.995 1.00 40.36 273 ASN A O 1
ATOM 2077 N N . VAL A 1 274 ? 6.150 19.159 56.171 1.00 39.85 274 VAL A N 1
ATOM 2078 C CA . VAL A 1 274 ? 5.800 18.756 57.534 1.00 38.31 274 VAL A CA 1
ATOM 2079 C C . VAL A 1 274 ? 5.698 19.980 58.436 1.00 46.03 274 VAL A C 1
ATOM 2080 O O . VAL A 1 274 ? 4.851 20.044 59.336 1.00 43.84 274 VAL A O 1
ATOM 2084 N N . PHE A 1 275 ? 6.543 20.981 58.193 1.00 37.08 275 PHE A N 1
ATOM 2085 C CA . PHE A 1 275 ? 6.468 22.256 58.899 1.00 30.05 275 PHE A CA 1
ATOM 2086 C C . PHE A 1 275 ? 5.492 23.214 58.216 1.00 38.60 275 PHE A C 1
ATOM 2087 O O . PHE A 1 275 ? 4.556 23.714 58.847 1.00 31.28 275 PHE A O 1
ATOM 2095 N N . ASP A 1 276 ? 5.697 23.468 56.925 1.00 41.73 276 ASP A N 1
ATOM 2096 C CA . ASP A 1 276 ? 4.908 24.435 56.167 1.00 41.30 276 ASP A CA 1
ATOM 2097 C C . ASP A 1 276 ? 4.535 23.779 54.844 1.00 41.16 276 ASP A C 1
ATOM 2098 O O . ASP A 1 276 ? 5.430 23.518 54.015 1.00 35.85 276 ASP A O 1
ATOM 2103 N N . PRO A 1 277 ? 3.240 23.556 54.561 1.00 40.13 277 PRO A N 1
ATOM 2104 C CA . PRO A 1 277 ? 2.088 24.077 55.302 1.00 33.51 277 PRO A CA 1
ATOM 2105 C C . PRO A 1 277 ? 1.367 23.108 56.240 1.00 41.09 277 PRO A C 1
ATOM 2106 O O . PRO A 1 277 ? 0.355 23.513 56.812 1.00 46.28 277 PRO A O 1
ATOM 2110 N N . HIS A 1 278 ? 1.850 21.871 56.395 1.00 39.84 278 HIS A N 1
ATOM 2111 C CA . HIS A 1 278 ? 1.141 20.920 57.249 1.00 33.99 278 HIS A CA 1
ATOM 2112 C C . HIS A 1 278 ? 1.032 21.423 58.681 1.00 41.88 278 HIS A C 1
ATOM 2113 O O . HIS A 1 278 ? 0.089 21.060 59.393 1.00 46.26 278 HIS A O 1
ATOM 2120 N N . ASN A 1 279 ? 1.976 22.263 59.112 1.00 49.88 279 ASN A N 1
ATOM 2121 C CA . ASN A 1 279 ? 2.007 22.784 60.478 1.00 45.22 279 ASN A CA 1
ATOM 2122 C C . ASN A 1 279 ? 1.957 21.642 61.491 1.00 40.67 279 ASN A C 1
ATOM 2123 O O . ASN A 1 279 ? 1.232 21.686 62.487 1.00 44.37 279 ASN A O 1
ATOM 2128 N N . TYR A 1 280 ? 2.735 20.595 61.218 1.00 37.65 280 TYR A N 1
ATOM 2129 C CA . TYR A 1 280 ? 2.820 19.441 62.104 1.00 42.39 280 TYR A CA 1
ATOM 2130 C C . TYR A 1 280 ? 3.867 19.641 63.193 1.00 44.10 280 TYR A C 1
ATOM 2131 O O . TYR A 1 280 ? 3.656 19.229 64.340 1.00 29.00 280 TYR A O 1
ATOM 2140 N N . THR A 1 281 ? 4.994 20.256 62.853 1.00 45.06 281 THR A N 1
ATOM 2141 C CA . THR A 1 281 ? 5.963 20.733 63.825 1.00 47.42 281 THR A CA 1
ATOM 2142 C C . THR A 1 281 ? 6.020 22.253 63.762 1.00 47.64 281 THR A C 1
ATOM 2143 O O . THR A 1 281 ? 5.788 22.854 62.710 1.00 47.17 281 THR A O 1
ATOM 2147 N N . SER A 1 282 ? 6.320 22.872 64.900 1.00 42.02 282 SER A N 1
ATOM 2148 C CA . SER A 1 282 ? 6.381 24.324 64.987 1.00 40.40 282 SER A CA 1
ATOM 2149 C C . SER A 1 282 ? 7.725 24.891 64.549 1.00 43.83 282 SER A C 1
ATOM 2150 O O . SER A 1 282 ? 7.881 26.116 64.510 1.00 57.10 282 SER A O 1
ATOM 2153 N N . THR A 1 283 ? 8.694 24.037 64.223 1.00 44.40 283 THR A N 1
ATOM 2154 C CA . THR A 1 283 ? 9.987 24.474 63.717 1.00 42.29 283 THR A CA 1
ATOM 2155 C C . THR A 1 283 ? 10.394 23.574 62.558 1.00 45.19 283 THR A C 1
ATOM 2156 O O . THR A 1 283 ? 9.871 22.470 62.388 1.00 45.43 283 THR A O 1
ATOM 2160 N N . LEU A 1 284 ? 11.338 24.066 61.752 1.00 42.94 284 LEU A N 1
ATOM 2161 C CA . LEU A 1 284 ? 11.861 23.266 60.647 1.00 40.03 284 LEU A CA 1
ATOM 2162 C C . LEU A 1 284 ? 12.787 22.167 61.159 1.00 46.42 284 LEU A C 1
ATOM 2163 O O . LEU A 1 284 ? 12.794 21.045 60.627 1.00 47.36 284 LEU A O 1
ATOM 2168 N N . VAL A 1 285 ? 13.570 22.477 62.195 1.00 38.72 285 VAL A N 1
ATOM 2169 C CA . VAL A 1 285 ? 14.458 21.489 62.801 1.00 43.54 285 VAL A CA 1
ATOM 2170 C C . VAL A 1 285 ? 13.662 20.281 63.276 1.00 40.50 285 VAL A C 1
ATOM 2171 O O . VAL A 1 285 ? 14.033 19.130 63.017 1.00 41.60 285 VAL A O 1
ATOM 2175 N N . ASN A 1 286 ? 12.544 20.524 63.966 1.00 38.19 286 ASN A N 1
ATOM 2176 C CA . ASN A 1 286 ? 11.738 19.412 64.461 1.00 38.80 286 ASN A CA 1
ATOM 2177 C C . ASN A 1 286 ? 11.053 18.660 63.328 1.00 40.90 286 ASN A C 1
ATOM 2178 O O . ASN A 1 286 ? 10.830 17.449 63.442 1.00 23.83 286 ASN A O 1
ATOM 2183 N N . ALA A 1 287 ? 10.700 19.350 62.241 1.00 32.38 287 ALA A N 1
ATOM 2184 C CA . ALA A 1 287 ? 10.192 18.653 61.064 1.00 37.06 287 ALA A CA 1
ATOM 2185 C C . ALA A 1 287 ? 11.207 17.633 60.569 1.00 34.53 287 ALA A C 1
ATOM 2186 O O . ALA A 1 287 ? 10.892 16.442 60.416 1.00 35.46 287 ALA A O 1
ATOM 2188 N N . SER A 1 288 ? 12.442 18.087 60.329 1.00 29.99 288 SER A N 1
ATOM 2189 C CA . SER A 1 288 ? 13.507 17.166 59.940 1.00 29.91 288 SER A CA 1
ATOM 2190 C C . SER A 1 288 ? 13.670 16.045 60.958 1.00 42.07 288 SER A C 1
ATOM 2191 O O . SER A 1 288 ? 13.840 14.878 60.587 1.00 40.86 288 SER A O 1
ATOM 2194 N N . ALA A 1 289 ? 13.605 16.381 62.248 1.00 33.42 289 ALA A N 1
ATOM 2195 C CA . ALA A 1 289 ? 13.886 15.404 63.295 1.00 23.28 289 ALA A CA 1
ATOM 2196 C C . ALA A 1 289 ? 12.847 14.289 63.315 1.00 32.89 289 ALA A C 1
ATOM 2197 O O . ALA A 1 289 ? 13.196 13.101 63.358 1.00 41.36 289 ALA A O 1
ATOM 2199 N N . VAL A 1 290 ? 11.563 14.652 63.300 1.00 33.91 290 VAL A N 1
ATOM 2200 C CA . VAL A 1 290 ? 10.526 13.629 63.357 1.00 30.87 290 VAL A CA 1
ATOM 2201 C C . VAL A 1 290 ? 10.469 12.850 62.051 1.00 41.59 290 VAL A C 1
ATOM 2202 O O . VAL A 1 290 ? 10.177 11.646 62.058 1.00 35.01 290 VAL A O 1
ATOM 2206 N N . SER A 1 291 ? 10.773 13.491 60.916 1.00 35.26 291 SER A N 1
ATOM 2207 C CA . SER A 1 291 ? 10.834 12.740 59.667 1.00 41.81 291 SER A CA 1
ATOM 2208 C C . SER A 1 291 ? 11.968 11.721 59.695 1.00 44.81 291 SER A C 1
ATOM 2209 O O . SER A 1 291 ? 11.816 10.598 59.199 1.00 29.21 291 SER A O 1
ATOM 2212 N N . LEU A 1 292 ? 13.108 12.089 60.285 1.00 40.29 292 LEU A N 1
ATOM 2213 C CA . LEU A 1 292 ? 14.232 11.161 60.355 1.00 31.53 292 LEU A CA 1
ATOM 2214 C C . LEU A 1 292 ? 13.942 10.009 61.307 1.00 43.81 292 LEU A C 1
ATOM 2215 O O . LEU A 1 292 ? 14.233 8.849 60.992 1.00 45.73 292 LEU A O 1
ATOM 2220 N N . LYS A 1 293 ? 13.377 10.307 62.479 1.00 44.36 293 LYS A N 1
ATOM 2221 C CA . LYS A 1 293 ? 13.068 9.240 63.425 1.00 42.91 293 LYS A CA 1
ATOM 2222 C C . LYS A 1 293 ? 11.963 8.330 62.903 1.00 37.89 293 LYS A C 1
ATOM 2223 O O . LYS A 1 293 ? 11.936 7.139 63.235 1.00 34.32 293 LYS A O 1
ATOM 2229 N N . ALA A 1 294 ? 11.054 8.863 62.080 1.00 31.20 294 ALA A N 1
ATOM 2230 C CA . ALA A 1 294 ? 9.989 8.035 61.525 1.00 41.36 294 ALA A CA 1
ATOM 2231 C C . ALA A 1 294 ? 10.530 7.041 60.504 1.00 37.72 294 ALA A C 1
ATOM 2232 O O . ALA A 1 294 ? 10.064 5.898 60.436 1.00 34.43 294 ALA A O 1
ATOM 2234 N N . GLY A 1 295 ? 11.505 7.455 59.697 1.00 31.58 295 GLY A N 1
ATOM 2235 C CA . GLY A 1 295 ? 12.100 6.547 58.738 1.00 30.37 295 GLY A CA 1
ATOM 2236 C C . GLY A 1 295 ? 12.495 7.170 57.415 1.00 30.88 295 GLY A C 1
ATOM 2237 O O . GLY A 1 295 ? 12.936 6.461 56.505 1.00 32.97 295 GLY A O 1
ATOM 2238 N N . THR A 1 296 ? 12.340 8.485 57.284 1.00 35.99 296 THR A N 1
ATOM 2239 C CA . THR A 1 296 ? 12.767 9.186 56.077 1.00 27.53 296 THR A CA 1
ATOM 2240 C C . THR A 1 296 ? 14.285 9.323 56.113 1.00 34.03 296 THR A C 1
ATOM 2241 O O . THR A 1 296 ? 14.830 10.075 56.928 1.00 43.35 296 THR A O 1
ATOM 2245 N N . ASP A 1 297 ? 14.970 8.595 55.230 1.00 31.89 297 ASP A N 1
ATOM 2246 C CA . ASP A 1 297 ? 16.426 8.528 55.254 1.00 30.53 297 ASP A CA 1
ATOM 2247 C C . ASP A 1 297 ? 17.083 9.642 54.448 1.00 35.64 297 ASP A C 1
ATOM 2248 O O . ASP A 1 297 ? 18.068 10.233 54.904 1.00 31.36 297 ASP A O 1
ATOM 2253 N N . VAL A 1 298 ? 16.568 9.942 53.258 1.00 33.75 298 VAL A N 1
ATOM 2254 C CA . VAL A 1 298 ? 17.114 10.989 52.404 1.00 32.00 298 VAL A CA 1
ATOM 2255 C C . VAL A 1 298 ? 16.001 11.971 52.061 1.00 36.26 298 VAL A C 1
ATOM 2256 O O . VAL A 1 298 ? 14.859 11.572 51.806 1.00 33.71 298 VAL A O 1
ATOM 2260 N N . ASP A 1 299 ? 16.337 13.258 52.075 1.00 27.19 299 ASP A N 1
ATOM 2261 C CA . ASP A 1 299 ? 15.384 14.336 51.847 1.00 38.24 299 ASP A CA 1
ATOM 2262 C C . ASP A 1 299 ? 15.522 14.832 50.413 1.00 32.28 299 ASP A C 1
ATOM 2263 O O . ASP A 1 299 ? 16.609 15.255 50.004 1.00 38.10 299 ASP A O 1
ATOM 2268 N N . CYS A 1 300 ? 14.429 14.779 49.645 1.00 32.39 300 CYS A N 1
ATOM 2269 C CA . CYS A 1 300 ? 14.423 15.386 48.312 1.00 42.68 300 CYS A CA 1
ATOM 2270 C C . CYS A 1 300 ? 14.277 16.900 48.474 1.00 35.15 300 CYS A C 1
ATOM 2271 O O . CYS A 1 300 ? 13.233 17.503 48.221 1.00 44.89 300 CYS A O 1
ATOM 2274 N N . GLY A 1 301 ? 15.366 17.516 48.919 1.00 37.19 301 GLY A N 1
ATOM 2275 C CA . GLY A 1 301 ? 15.373 18.947 49.151 1.00 39.11 301 GLY A CA 1
ATOM 2276 C C . GLY A 1 301 ? 16.676 19.360 49.802 1.00 35.59 301 GLY A C 1
ATOM 2277 O O . GLY A 1 301 ? 17.694 18.684 49.657 1.00 39.64 301 GLY A O 1
ATOM 2278 N N . THR A 1 302 ? 16.627 20.481 50.520 1.00 40.93 302 THR A N 1
ATOM 2279 C CA . THR A 1 302 ? 17.776 20.964 51.276 1.00 36.23 302 THR A CA 1
ATOM 2280 C C . THR A 1 302 ? 17.474 21.084 52.764 1.00 37.22 302 THR A C 1
ATOM 2281 O O . THR A 1 302 ? 18.316 21.586 53.517 1.00 38.95 302 THR A O 1
ATOM 2285 N N . THR A 1 303 ? 16.302 20.625 53.206 1.00 33.29 303 THR A N 1
ATOM 2286 C CA . THR A 1 303 ? 15.894 20.813 54.594 1.00 43.49 303 THR A CA 1
ATOM 2287 C C . THR A 1 303 ? 16.800 20.042 55.549 1.00 39.78 303 THR A C 1
ATOM 2288 O O . THR A 1 303 ? 17.239 20.577 56.576 1.00 34.97 303 THR A O 1
ATOM 2292 N N . TYR A 1 304 ? 17.092 18.780 55.223 1.00 35.76 304 TYR A N 1
ATOM 2293 C CA . TYR A 1 304 ? 17.955 17.968 56.074 1.00 38.29 304 TYR A CA 1
ATOM 2294 C C . TYR A 1 304 ? 19.343 18.585 56.201 1.00 41.58 304 TYR A C 1
ATOM 2295 O O . TYR A 1 304 ? 19.840 18.801 57.312 1.00 31.75 304 TYR A O 1
ATOM 2304 N N . SER A 1 305 ? 19.984 18.882 55.066 1.00 37.54 305 SER A N 1
ATOM 2305 C CA . SER A 1 305 ? 21.338 19.424 55.088 1.00 37.45 305 SER A CA 1
ATOM 2306 C C . SER A 1 305 ? 21.418 20.766 55.803 1.00 34.38 305 SER A C 1
ATOM 2307 O O . SER A 1 305 ? 22.512 21.181 56.200 1.00 33.78 305 SER A O 1
ATOM 2310 N N . GLN A 1 306 ? 20.288 21.451 55.978 1.00 40.51 306 GLN A N 1
ATOM 2311 C CA . GLN A 1 306 ? 20.260 22.714 56.701 1.00 37.63 306 GLN A CA 1
ATOM 2312 C C . GLN A 1 306 ? 19.873 22.566 58.165 1.00 41.01 306 GLN A C 1
ATOM 2313 O O . GLN A 1 306 ? 20.167 23.469 58.956 1.00 33.99 306 GLN A O 1
ATOM 2319 N N . THR A 1 307 ? 19.232 21.461 58.551 1.00 28.10 307 THR A N 1
ATOM 2320 C CA . THR A 1 307 ? 18.648 21.368 59.883 1.00 33.58 307 THR A CA 1
ATOM 2321 C C . THR A 1 307 ? 19.167 20.227 60.748 1.00 40.44 307 THR A C 1
ATOM 2322 O O . THR A 1 307 ? 19.063 20.323 61.971 1.00 40.68 307 THR A O 1
ATOM 2326 N N . LEU A 1 308 ? 19.709 19.152 60.168 1.00 34.73 308 LEU A N 1
ATOM 2327 C CA . LEU A 1 308 ? 19.958 17.951 60.961 1.00 28.93 308 LEU A CA 1
ATOM 2328 C C . LEU A 1 308 ? 21.107 18.132 61.948 1.00 39.57 308 LEU A C 1
ATOM 2329 O O . LEU A 1 308 ? 21.125 17.477 62.995 1.00 29.11 308 LEU A O 1
ATOM 2334 N N . VAL A 1 309 ? 22.063 19.014 61.654 1.00 39.38 309 VAL A N 1
ATOM 2335 C CA . VAL A 1 309 ? 23.119 19.298 62.623 1.00 34.06 309 VAL A CA 1
ATOM 2336 C C . VAL A 1 309 ? 22.539 20.016 63.838 1.00 40.02 309 VAL A C 1
ATOM 2337 O O . VAL A 1 309 ? 22.829 19.666 64.991 1.00 42.91 309 VAL A O 1
ATOM 2341 N N . ASP A 1 310 ? 21.704 21.031 63.591 1.00 34.29 310 ASP A N 1
ATOM 2342 C CA . ASP A 1 310 ? 20.933 21.656 64.661 1.00 40.81 310 ASP A CA 1
ATOM 2343 C C . ASP A 1 310 ? 20.129 20.621 65.437 1.00 45.11 310 ASP A C 1
ATOM 2344 O O . ASP A 1 310 ? 20.022 20.694 66.667 1.00 40.66 310 ASP A O 1
ATOM 2349 N N . ALA A 1 311 ? 19.551 19.651 64.726 1.00 36.00 311 ALA A N 1
ATOM 2350 C CA . ALA A 1 311 ? 18.693 18.659 65.364 1.00 34.50 311 ALA A CA 1
ATOM 2351 C C . ALA A 1 311 ? 19.494 17.730 66.267 1.00 38.20 311 ALA A C 1
ATOM 2352 O O . ALA A 1 311 ? 19.017 17.329 67.335 1.00 39.32 311 ALA A O 1
ATOM 2354 N N . VAL A 1 312 ? 20.704 17.362 65.845 1.00 41.35 312 VAL A N 1
ATOM 2355 C CA . VAL A 1 312 ? 21.583 16.577 66.707 1.00 43.19 312 VAL A CA 1
ATOM 2356 C C . VAL A 1 312 ? 21.969 17.387 67.938 1.00 50.82 312 VAL A C 1
ATOM 2357 O O . VAL A 1 312 ? 21.930 16.889 69.070 1.00 50.17 312 VAL A O 1
ATOM 2361 N N . ASN A 1 313 ? 22.335 18.657 67.735 1.00 48.99 313 ASN A N 1
ATOM 2362 C CA . ASN A 1 313 ? 22.757 19.479 68.866 1.00 36.87 313 ASN A CA 1
ATOM 2363 C C . ASN A 1 313 ? 21.616 19.740 69.842 1.00 43.35 313 ASN A C 1
ATOM 2364 O O . ASN A 1 313 ? 21.851 19.849 71.051 1.00 33.95 313 ASN A O 1
ATOM 2369 N N . GLN A 1 314 ? 20.382 19.836 69.350 1.00 45.42 314 GLN A N 1
ATOM 2370 C CA . GLN A 1 314 ? 19.224 20.018 70.217 1.00 33.54 314 GLN A CA 1
ATOM 2371 C C . GLN A 1 314 ? 18.687 18.703 70.769 1.00 40.99 314 GLN A C 1
ATOM 2372 O O . GLN A 1 314 ? 17.579 18.684 71.316 1.00 37.82 314 GLN A O 1
ATOM 2378 N N . LYS A 1 315 ? 19.444 17.612 70.632 1.00 44.58 315 LYS A N 1
ATOM 2379 C CA . LYS A 1 315 ? 19.078 16.289 71.135 1.00 48.58 315 LYS A CA 1
ATOM 2380 C C . LYS A 1 315 ? 17.752 15.789 70.563 1.00 47.43 315 LYS A C 1
ATOM 2381 O O . LYS A 1 315 ? 17.147 14.864 71.114 1.00 41.84 315 LYS A O 1
ATOM 2387 N N . LEU A 1 316 ? 17.286 16.384 69.462 1.00 35.71 316 LEU A N 1
ATOM 2388 C CA . LEU A 1 316 ? 16.056 15.920 68.829 1.00 40.89 316 LEU A CA 1
ATOM 2389 C C . LEU A 1 316 ? 16.282 14.617 68.072 1.00 40.64 316 LEU A C 1
ATOM 2390 O O . LEU A 1 316 ? 15.411 13.739 68.066 1.00 31.73 316 LEU A O 1
ATOM 2395 N N . VAL A 1 317 ? 17.435 14.483 67.420 1.00 38.53 317 VAL A N 1
ATOM 2396 C CA . VAL A 1 317 ? 17.889 13.222 66.855 1.00 35.02 317 VAL A CA 1
ATOM 2397 C C . VAL A 1 317 ? 19.282 12.941 67.401 1.00 42.50 317 VAL A C 1
ATOM 2398 O O . VAL A 1 317 ? 19.943 13.814 67.963 1.00 45.34 317 VAL A O 1
ATOM 2402 N N . THR A 1 318 ? 19.720 11.703 67.229 1.00 40.27 318 THR A N 1
ATOM 2403 C CA . THR A 1 318 ? 21.072 11.310 67.584 1.00 40.39 318 THR A CA 1
ATOM 2404 C C . THR A 1 318 ? 21.947 11.286 66.339 1.00 41.67 318 THR A C 1
ATOM 2405 O O . THR A 1 318 ? 21.460 11.225 65.207 1.00 38.91 318 THR A O 1
ATOM 2409 N N . GLU A 1 319 ? 23.261 11.351 66.565 1.00 41.02 319 GLU A N 1
ATOM 2410 C CA . GLU A 1 319 ? 24.203 11.121 65.477 1.00 37.73 319 GLU A CA 1
ATOM 2411 C C . GLU A 1 319 ? 24.017 9.732 64.880 1.00 41.58 319 GLU A C 1
ATOM 2412 O O . GLU A 1 319 ? 24.274 9.523 63.687 1.00 47.93 319 GLU A O 1
ATOM 2418 N N . ASP A 1 320 ? 23.544 8.781 65.690 1.00 40.98 320 ASP A N 1
ATOM 2419 C CA . ASP A 1 320 ? 23.355 7.416 65.215 1.00 44.26 320 ASP A CA 1
ATOM 2420 C C . ASP A 1 320 ? 22.182 7.304 64.250 1.00 46.76 320 ASP A C 1
ATOM 2421 O O . ASP A 1 320 ? 22.211 6.462 63.351 1.00 43.35 320 ASP A O 1
ATOM 2426 N N . ASP A 1 321 ? 21.144 8.128 64.415 1.00 36.73 321 ASP A N 1
ATOM 2427 C CA . ASP A 1 321 ? 20.060 8.149 63.436 1.00 33.66 321 ASP A CA 1
ATOM 2428 C C . ASP A 1 321 ? 20.584 8.564 62.063 1.00 39.75 321 ASP A C 1
ATOM 2429 O O . ASP A 1 321 ? 20.297 7.918 61.041 1.00 50.05 321 ASP A O 1
ATOM 2434 N N . VAL A 1 322 ? 21.364 9.648 62.031 1.00 27.08 322 VAL A N 1
ATOM 2435 C CA . VAL A 1 322 ? 21.992 10.103 60.795 1.00 38.68 322 VAL A CA 1
ATOM 2436 C C . VAL A 1 322 ? 22.869 9.004 60.212 1.00 38.03 322 VAL A C 1
ATOM 2437 O O . VAL A 1 322 ? 22.839 8.732 59.004 1.00 34.25 322 VAL A O 1
ATOM 2441 N N . LYS A 1 323 ? 23.668 8.357 61.066 1.00 31.50 323 LYS A N 1
ATOM 2442 C CA . LYS A 1 323 ? 24.568 7.314 60.588 1.00 28.96 323 LYS A CA 1
ATOM 2443 C C . LYS A 1 323 ? 23.797 6.127 60.024 1.00 37.67 323 LYS A C 1
ATOM 2444 O O . LYS A 1 323 ? 24.216 5.527 59.031 1.00 33.27 323 LYS A O 1
ATOM 2450 N N . THR A 1 324 ? 22.669 5.772 60.642 1.00 31.24 324 THR A N 1
ATOM 2451 C CA . THR A 1 324 ? 21.856 4.669 60.140 1.00 36.28 324 THR A CA 1
ATOM 2452 C C . THR A 1 324 ? 21.305 4.989 58.758 1.00 39.31 324 THR A C 1
ATOM 2453 O O . THR A 1 324 ? 21.366 4.160 57.837 1.00 37.38 324 THR A O 1
ATOM 2457 N N . SER A 1 325 ? 20.761 6.198 58.595 1.00 41.08 325 SER A N 1
ATOM 2458 C CA . SER A 1 325 ? 20.309 6.617 57.271 1.00 34.70 325 SER A CA 1
ATOM 2459 C C . SER A 1 325 ? 21.442 6.523 56.253 1.00 33.95 325 SER A C 1
ATOM 2460 O O . SER A 1 325 ? 21.284 5.915 55.186 1.00 35.03 325 SER A O 1
ATOM 2463 N N . MET A 1 326 ? 22.602 7.099 56.586 1.00 33.10 326 MET A N 1
ATOM 2464 C CA . MET A 1 326 ? 23.733 7.100 55.662 1.00 31.10 326 MET A CA 1
ATOM 2465 C C . MET A 1 326 ? 24.170 5.685 55.311 1.00 39.78 326 MET A C 1
ATOM 2466 O O . MET A 1 326 ? 24.540 5.408 54.163 1.00 41.13 326 MET A O 1
ATOM 2471 N N . VAL A 1 327 ? 24.149 4.779 56.290 1.00 33.06 327 VAL A N 1
ATOM 2472 C CA . VAL A 1 327 ? 24.484 3.385 56.021 1.00 37.69 327 VAL A CA 1
ATOM 2473 C C . VAL A 1 327 ? 23.499 2.794 55.027 1.00 37.52 327 VAL A C 1
ATOM 2474 O O . VAL A 1 327 ? 23.889 2.060 54.116 1.00 31.69 327 VAL A O 1
ATOM 2478 N N . ARG A 1 328 ? 22.213 3.122 55.168 1.00 34.23 328 ARG A N 1
ATOM 2479 C CA . ARG A 1 328 ? 21.226 2.627 54.209 1.00 30.69 328 ARG A CA 1
ATOM 2480 C C . ARG A 1 328 ? 21.524 3.129 52.796 1.00 31.32 328 ARG A C 1
ATOM 2481 O O . ARG A 1 328 ? 21.582 2.340 51.838 1.00 32.53 328 ARG A O 1
ATOM 2489 N N . LEU A 1 329 ? 21.722 4.444 52.651 1.00 42.11 329 LEU A N 1
ATOM 2490 C CA . LEU A 1 329 ? 21.996 5.014 51.330 1.00 38.81 329 LEU A CA 1
ATOM 2491 C C . LEU A 1 329 ? 23.242 4.390 50.705 1.00 38.47 329 LEU A C 1
ATOM 2492 O O . LEU A 1 329 ? 23.220 3.929 49.552 1.00 35.49 329 LEU A O 1
ATOM 2497 N N . TYR A 1 330 ? 24.344 4.359 51.457 1.00 37.25 330 TYR A N 1
ATOM 2498 C CA . TYR A 1 330 ? 25.598 3.873 50.895 1.00 36.85 330 TYR A CA 1
ATOM 2499 C C . TYR A 1 330 ? 25.585 2.365 50.693 1.00 39.26 330 TYR A C 1
ATOM 2500 O O . TYR A 1 330 ? 26.271 1.863 49.802 1.00 35.61 330 TYR A O 1
ATOM 2509 N N . SER A 1 331 ? 24.803 1.626 51.483 1.00 34.52 331 SER A N 1
ATOM 2510 C CA . SER A 1 331 ? 24.643 0.198 51.240 1.00 31.48 331 SER A CA 1
ATOM 2511 C C . SER A 1 331 ? 23.923 -0.047 49.923 1.00 36.09 331 SER A C 1
ATOM 2512 O O . SER A 1 331 ? 24.316 -0.929 49.145 1.00 28.76 331 SER A O 1
ATOM 2515 N N . SER A 1 332 ? 22.871 0.731 49.656 1.00 32.30 332 SER A N 1
ATOM 2516 C CA . SER A 1 332 ? 22.224 0.658 48.350 1.00 29.77 332 SER A CA 1
ATOM 2517 C C . SER A 1 332 ? 23.219 0.949 47.234 1.00 35.96 332 SER A C 1
ATOM 2518 O O . SER A 1 332 ? 23.262 0.238 46.223 1.00 38.29 332 SER A O 1
ATOM 2521 N N . LEU A 1 333 ? 24.035 1.995 47.402 1.00 31.01 333 LEU A N 1
ATOM 2522 C CA . LEU A 1 333 ? 25.027 2.312 46.375 1.00 31.52 333 LEU A CA 1
ATOM 2523 C C . LEU A 1 333 ? 26.031 1.176 46.193 1.00 36.67 333 LEU A C 1
ATOM 2524 O O . LEU A 1 333 ? 26.424 0.862 45.063 1.00 27.75 333 LEU A O 1
ATOM 2529 N N . VAL A 1 334 ? 26.459 0.551 47.294 1.00 38.82 334 VAL A N 1
ATOM 2530 C CA . VAL A 1 334 ? 27.398 -0.567 47.218 1.00 31.56 334 VAL A CA 1
ATOM 2531 C C . VAL A 1 334 ? 26.796 -1.712 46.419 1.00 36.28 334 VAL A C 1
ATOM 2532 O O . VAL A 1 334 ? 27.465 -2.321 45.575 1.00 35.36 334 VAL A O 1
ATOM 2536 N N . ARG A 1 335 ? 25.523 -2.023 46.666 1.00 32.42 335 ARG A N 1
ATOM 2537 C CA . ARG A 1 335 ? 24.882 -3.092 45.912 1.00 33.42 335 ARG A CA 1
ATOM 2538 C C . ARG A 1 335 ? 24.662 -2.733 44.447 1.00 43.84 335 ARG A C 1
ATOM 2539 O O . ARG A 1 335 ? 24.366 -3.628 43.649 1.00 36.05 335 ARG A O 1
ATOM 2547 N N . LEU A 1 336 ? 24.809 -1.463 44.074 1.00 39.66 336 LEU A N 1
ATOM 2548 C CA . LEU A 1 336 ? 24.714 -1.034 42.684 1.00 30.23 336 LEU A CA 1
ATOM 2549 C C . LEU A 1 336 ? 26.039 -1.128 41.938 1.00 37.98 336 LEU A C 1
ATOM 2550 O O . LEU A 1 336 ? 26.072 -0.862 40.732 1.00 43.44 336 LEU A O 1
ATOM 2555 N N . GLY A 1 337 ? 27.125 -1.496 42.615 1.00 35.57 337 GLY A N 1
ATOM 2556 C CA . GLY A 1 337 ? 28.435 -1.496 41.996 1.00 42.36 337 GLY A CA 1
ATOM 2557 C C . GLY A 1 337 ? 29.137 -0.158 42.005 1.00 37.08 337 GLY A C 1
ATOM 2558 O O . GLY A 1 337 ? 30.167 -0.011 41.338 1.00 42.53 337 GLY A O 1
ATOM 2559 N N . TYR A 1 338 ? 28.602 0.819 42.742 1.00 39.90 338 TYR A N 1
ATOM 2560 C CA . TYR A 1 338 ? 29.194 2.152 42.809 1.00 36.42 338 TYR A CA 1
ATOM 2561 C C . TYR A 1 338 ? 30.642 2.097 43.282 1.00 43.69 338 TYR A C 1
ATOM 2562 O O . TYR A 1 338 ? 31.510 2.783 42.730 1.00 44.47 338 TYR A O 1
ATOM 2571 N N . PHE A 1 339 ? 30.925 1.273 44.290 1.00 40.63 339 PHE A N 1
ATOM 2572 C CA . PHE A 1 339 ? 32.260 1.156 44.861 1.00 44.01 339 PHE A CA 1
ATOM 2573 C C . PHE A 1 339 ? 33.039 -0.035 44.315 1.00 46.17 339 PHE A C 1
ATOM 2574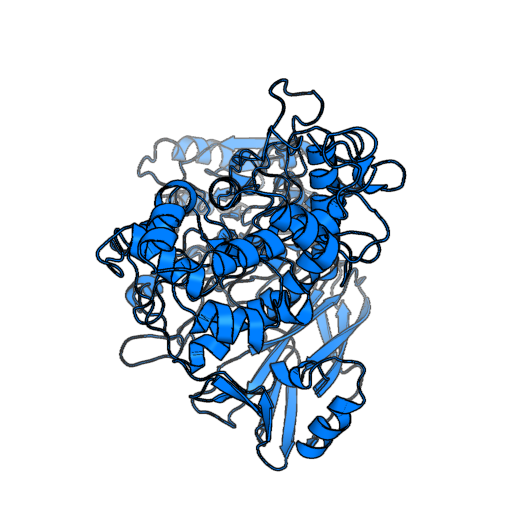 O O . PHE A 1 339 ? 34.113 -0.350 44.837 1.00 42.50 339 PHE A O 1
ATOM 2582 N N . ASP A 1 340 ? 32.526 -0.706 43.289 1.00 43.27 340 ASP A N 1
ATOM 2583 C CA . ASP A 1 340 ? 33.237 -1.794 42.636 1.00 35.91 340 ASP A CA 1
ATOM 2584 C C . ASP A 1 340 ? 33.846 -1.312 41.326 1.00 45.24 340 ASP A C 1
ATOM 2585 O O . ASP A 1 340 ? 33.370 -0.351 40.714 1.00 42.06 340 ASP A O 1
ATOM 2590 N N . SER A 1 341 ? 34.911 -1.988 40.904 1.00 39.88 341 SER A N 1
ATOM 2591 C CA . SER A 1 341 ? 35.551 -1.653 39.644 1.00 45.56 341 SER A CA 1
ATOM 2592 C C . SER A 1 341 ? 34.627 -1.998 38.475 1.00 45.44 341 SER A C 1
ATOM 2593 O O . SER A 1 341 ? 33.881 -2.979 38.530 1.00 55.14 341 SER A O 1
ATOM 2596 N N . PRO A 1 342 ? 34.655 -1.199 37.404 1.00 37.38 342 PRO A N 1
ATOM 2597 C CA . PRO A 1 342 ? 33.758 -1.461 36.267 1.00 42.78 342 PRO A CA 1
ATOM 2598 C C . PRO A 1 342 ? 34.184 -2.633 35.399 1.00 46.52 342 PRO A C 1
ATOM 2599 O O . PRO A 1 342 ? 33.441 -2.987 34.473 1.00 49.80 342 PRO A O 1
ATOM 2603 N N . GLU A 1 343 ? 35.337 -3.250 35.671 1.00 52.35 343 GLU A N 1
ATOM 2604 C CA . GLU A 1 343 ? 35.898 -4.229 34.744 1.00 56.24 343 GLU A CA 1
ATOM 2605 C C . GLU A 1 343 ? 35.000 -5.453 34.596 1.00 49.27 343 GLU A C 1
ATOM 2606 O O . GLU A 1 343 ? 34.862 -5.999 33.495 1.00 52.57 343 GLU A O 1
ATOM 2612 N N . ASN A 1 344 ? 34.384 -5.901 35.689 1.00 47.92 344 ASN A N 1
ATOM 2613 C CA . ASN A 1 344 ? 33.581 -7.118 35.683 1.00 54.25 344 ASN A CA 1
ATOM 2614 C C . ASN A 1 344 ? 32.084 -6.832 35.714 1.00 57.17 344 ASN A C 1
ATOM 2615 O O . ASN A 1 344 ? 31.292 -7.730 36.018 1.00 46.26 344 ASN A O 1
ATOM 2620 N N . GLN A 1 345 ? 31.678 -5.604 35.399 1.00 52.30 345 GLN A N 1
ATOM 2621 C CA . GLN A 1 345 ? 30.268 -5.228 35.422 1.00 46.08 345 GLN A CA 1
ATOM 2622 C C . GLN A 1 345 ? 29.773 -4.991 34.002 1.00 40.36 345 GLN A C 1
ATOM 2623 O O . GLN A 1 345 ? 30.057 -3.935 33.415 1.00 40.58 345 GLN A O 1
ATOM 2629 N N . PRO A 1 346 ? 29.047 -5.939 33.402 1.00 40.89 346 PRO A N 1
ATOM 2630 C CA . PRO A 1 346 ? 28.507 -5.698 32.051 1.00 39.59 346 PRO A CA 1
ATOM 2631 C C . PRO A 1 346 ? 27.604 -4.480 31.973 1.00 39.16 346 PRO A C 1
ATOM 2632 O O . PRO A 1 346 ? 27.595 -3.785 30.949 1.00 41.15 346 PRO A O 1
ATOM 2636 N N . TRP A 1 347 ? 26.842 -4.198 33.032 1.00 32.72 347 TRP A N 1
ATOM 2637 C CA . TRP A 1 347 ? 25.979 -3.023 33.036 1.00 36.42 347 TRP A CA 1
ATOM 2638 C C . TRP A 1 347 ? 26.773 -1.724 33.040 1.00 37.53 347 TRP A C 1
ATOM 2639 O O . TRP A 1 347 ? 26.226 -0.676 32.678 1.00 35.06 347 TRP A O 1
ATOM 2650 N N . ARG A 1 348 ? 28.045 -1.767 33.432 1.00 33.38 348 ARG A N 1
ATOM 2651 C CA . ARG A 1 348 ? 28.927 -0.614 33.316 1.00 34.80 348 ARG A CA 1
ATOM 2652 C C . ARG A 1 348 ? 29.493 -0.447 31.912 1.00 32.71 348 ARG A C 1
ATOM 2653 O O . ARG A 1 348 ? 30.245 0.504 31.675 1.00 38.19 348 ARG A O 1
ATOM 2661 N N . GLN A 1 349 ? 29.153 -1.341 30.981 1.00 34.48 349 GLN A N 1
ATOM 2662 C CA . GLN A 1 349 ? 29.659 -1.274 29.617 1.00 41.58 349 GLN A CA 1
ATOM 2663 C C . GLN A 1 349 ? 28.636 -0.754 28.618 1.00 46.56 349 GLN A C 1
ATOM 2664 O O . GLN A 1 349 ? 29.019 -0.390 27.501 1.00 44.59 349 GLN A O 1
ATOM 2670 N N . LEU A 1 350 ? 27.358 -0.716 28.989 1.00 40.23 350 LEU A N 1
ATOM 2671 C CA . LEU A 1 350 ? 26.318 -0.312 28.053 1.00 39.40 350 LEU A CA 1
ATOM 2672 C C . LEU A 1 350 ? 26.528 1.125 27.595 1.00 37.38 350 LEU A C 1
ATOM 2673 O O . LEU A 1 350 ? 26.853 2.011 28.391 1.00 40.96 350 LEU A O 1
ATOM 2678 N N . GLY A 1 351 ? 26.344 1.350 26.297 1.00 42.90 351 GLY A N 1
ATOM 2679 C CA . GLY A 1 351 ? 26.536 2.665 25.723 1.00 37.49 351 GLY A CA 1
ATOM 2680 C C . GLY A 1 351 ? 25.392 3.101 24.832 1.00 39.82 351 GLY A C 1
ATOM 2681 O O . GLY A 1 351 ? 24.312 2.504 24.858 1.00 49.91 351 GLY A O 1
ATOM 2682 N N . TRP A 1 352 ? 25.630 4.141 24.029 1.00 36.00 352 TRP A N 1
ATOM 2683 C CA . TRP A 1 352 ? 24.586 4.699 23.176 1.00 34.63 352 TRP A CA 1
ATOM 2684 C C . TRP A 1 352 ? 24.041 3.686 22.179 1.00 33.43 352 TRP A C 1
ATOM 2685 O O . TRP A 1 352 ? 22.908 3.843 21.709 1.00 34.66 352 TRP A O 1
ATOM 2696 N N . ALA A 1 353 ? 24.811 2.646 21.853 1.00 38.69 353 ALA A N 1
ATOM 2697 C CA . ALA A 1 353 ? 24.314 1.602 20.967 1.00 33.62 353 ALA A CA 1
ATOM 2698 C C . ALA A 1 353 ? 23.179 0.800 21.591 1.00 38.20 353 ALA A C 1
ATOM 2699 O O . ALA A 1 353 ? 22.447 0.119 20.866 1.00 35.48 353 ALA A O 1
ATOM 2701 N N . ASP A 1 354 ? 23.008 0.877 22.910 1.00 34.63 354 ASP A N 1
ATOM 2702 C CA . ASP A 1 354 ? 22.048 0.052 23.630 1.00 38.80 354 ASP A CA 1
ATOM 2703 C C . ASP A 1 354 ? 20.754 0.783 23.963 1.00 44.65 354 ASP A C 1
ATOM 2704 O O . ASP A 1 354 ? 19.970 0.282 24.776 1.00 43.53 354 ASP A O 1
ATOM 2709 N N . VAL A 1 355 ? 20.503 1.946 23.364 1.00 34.34 355 VAL A N 1
ATOM 2710 C CA . VAL A 1 355 ? 19.315 2.715 23.721 1.00 47.26 355 VAL A CA 1
ATOM 2711 C C . VAL A 1 355 ? 18.189 2.400 22.742 1.00 48.28 355 VAL A C 1
ATOM 2712 O O . VAL A 1 355 ? 17.356 1.526 23.006 1.00 62.00 355 VAL A O 1
ATOM 2716 N N . ASN A 1 356 ? 18.160 3.084 21.598 1.00 33.70 356 ASN A N 1
ATOM 2717 C CA . ASN A 1 356 ? 17.051 2.946 20.654 1.00 35.42 356 ASN A CA 1
ATOM 2718 C C . ASN A 1 356 ? 17.237 1.695 19.791 1.00 38.80 356 ASN A C 1
ATOM 2719 O O . ASN A 1 356 ? 17.274 1.734 18.561 1.00 45.60 356 ASN A O 1
ATOM 2724 N N . THR A 1 357 ? 17.354 0.567 20.483 1.00 38.38 357 THR A N 1
ATOM 2725 C CA . THR A 1 357 ? 17.521 -0.717 19.824 1.00 36.39 357 THR A CA 1
ATOM 2726 C C . THR A 1 357 ? 16.297 -1.017 18.962 1.00 38.28 357 THR A C 1
ATOM 2727 O O . THR A 1 357 ? 15.171 -0.677 19.347 1.00 39.40 357 THR A O 1
ATOM 2731 N N . PRO A 1 358 ? 16.480 -1.609 17.775 1.00 38.10 358 PRO A N 1
ATOM 2732 C CA . PRO A 1 358 ? 15.316 -2.060 16.992 1.00 37.35 358 PRO A CA 1
ATOM 2733 C C . PRO A 1 358 ? 14.295 -2.827 17.818 1.00 35.62 358 PRO A C 1
ATOM 2734 O O . PRO A 1 358 ? 13.083 -2.604 17.675 1.00 42.95 358 PRO A O 1
ATOM 2738 N N . SER A 1 359 ? 14.760 -3.709 18.705 1.00 27.89 359 SER A N 1
ATOM 2739 C CA . SER A 1 359 ? 13.844 -4.476 19.541 1.00 34.59 359 SER A CA 1
ATOM 2740 C C . SER A 1 359 ? 13.119 -3.581 20.540 1.00 37.20 359 SER A C 1
ATOM 2741 O O . SER A 1 359 ? 11.936 -3.794 20.820 1.00 38.02 359 SER A O 1
ATOM 2744 N N . ALA A 1 360 ? 13.798 -2.561 21.074 1.00 31.38 360 ALA A N 1
ATOM 2745 C CA . ALA A 1 360 ? 13.145 -1.661 22.024 1.00 36.04 360 ALA A CA 1
ATOM 2746 C C . ALA A 1 360 ? 12.082 -0.803 21.342 1.00 35.57 360 ALA A C 1
ATOM 2747 O O . ALA A 1 360 ? 11.006 -0.561 21.908 1.00 31.43 360 ALA A O 1
ATOM 2749 N N . GLN A 1 361 ? 12.371 -0.325 20.129 1.00 41.96 361 GLN A N 1
ATOM 2750 C CA . GLN A 1 361 ? 11.367 0.397 19.353 1.00 31.70 361 GLN A CA 1
ATOM 2751 C C . GLN A 1 361 ? 10.163 -0.492 19.069 1.00 33.24 361 GLN A C 1
ATOM 2752 O O . GLN A 1 361 ? 9.005 -0.085 19.261 1.00 42.59 361 GLN A O 1
ATOM 2758 N N . ALA A 1 362 ? 10.423 -1.717 18.598 1.00 29.83 362 ALA A N 1
ATOM 2759 C CA . ALA A 1 362 ? 9.344 -2.675 18.390 1.00 35.44 362 ALA A CA 1
ATOM 2760 C C . ALA A 1 362 ? 8.561 -2.919 19.673 1.00 37.08 362 ALA A C 1
ATOM 2761 O O . ALA A 1 362 ? 7.346 -3.132 19.627 1.00 36.55 362 ALA A O 1
ATOM 2763 N N . LEU A 1 363 ? 9.234 -2.872 20.825 1.00 38.40 363 LEU A N 1
ATOM 2764 C CA . LEU A 1 363 ? 8.552 -3.099 22.094 1.00 38.85 363 LEU A CA 1
ATOM 2765 C C . LEU A 1 363 ? 7.614 -1.951 22.438 1.00 34.49 363 LEU A C 1
ATOM 2766 O O . LEU A 1 363 ? 6.497 -2.179 22.916 1.00 31.17 363 LEU A O 1
ATOM 2771 N N . ALA A 1 364 ? 8.064 -0.710 22.239 1.00 25.66 364 ALA A N 1
ATOM 2772 C CA . ALA A 1 364 ? 7.166 0.427 22.435 1.00 35.38 364 ALA A CA 1
ATOM 2773 C C . ALA A 1 364 ? 5.943 0.313 21.530 1.00 32.68 364 ALA A C 1
ATOM 2774 O O . ALA A 1 364 ? 4.799 0.534 21.969 1.00 38.26 364 ALA A O 1
ATOM 2776 N N . LEU A 1 365 ? 6.167 -0.057 20.265 1.00 32.19 365 LEU A N 1
ATOM 2777 C CA . LEU A 1 365 ? 5.049 -0.261 19.347 1.00 37.32 365 LEU A CA 1
ATOM 2778 C C . LEU A 1 365 ? 4.093 -1.330 19.867 1.00 31.97 365 LEU A C 1
ATOM 2779 O O . LEU A 1 365 ? 2.872 -1.144 19.854 1.00 35.39 365 LEU A O 1
ATOM 2784 N N . THR A 1 366 ? 4.637 -2.466 20.313 1.00 23.92 366 THR A N 1
ATOM 2785 C CA . THR A 1 366 ? 3.802 -3.560 20.804 1.00 23.68 366 THR A CA 1
ATOM 2786 C C . THR A 1 366 ? 2.993 -3.135 22.021 1.00 28.28 366 THR A C 1
ATOM 2787 O O . THR A 1 366 ? 1.816 -3.495 22.154 1.00 26.32 366 THR A O 1
ATOM 2791 N N . ALA A 1 367 ? 3.616 -2.383 22.930 1.00 28.93 367 ALA A N 1
ATOM 2792 C CA . ALA A 1 367 ? 2.904 -1.887 24.101 1.00 29.92 367 ALA A CA 1
ATOM 2793 C C . ALA A 1 367 ? 1.706 -1.045 23.688 1.00 29.52 367 ALA A C 1
ATOM 2794 O O . ALA A 1 367 ? 0.585 -1.253 24.172 1.00 30.20 367 ALA A O 1
ATOM 2796 N N . ALA A 1 368 ? 1.922 -0.098 22.772 1.00 27.14 368 ALA A N 1
ATOM 2797 C CA . ALA A 1 368 ? 0.804 0.723 22.316 1.00 22.65 368 ALA A CA 1
ATOM 2798 C C . ALA A 1 368 ? -0.259 -0.122 21.616 1.00 26.50 368 ALA A C 1
ATOM 2799 O O . ALA A 1 368 ? -1.461 0.114 21.787 1.00 27.19 368 ALA A O 1
ATOM 2801 N N . GLU A 1 369 ? 0.162 -1.126 20.841 1.00 27.36 369 GLU A N 1
ATOM 2802 C CA . GLU A 1 369 ? -0.792 -1.943 20.096 1.00 32.05 369 GLU A CA 1
ATOM 2803 C C . GLU A 1 369 ? -1.639 -2.812 21.016 1.00 31.52 369 GLU A C 1
ATOM 2804 O O . GLU A 1 369 ? -2.798 -3.104 20.700 1.00 26.70 369 GLU A O 1
ATOM 2810 N N . GLU A 1 370 ? -1.080 -3.244 22.145 1.00 26.86 370 GLU A N 1
ATOM 2811 C CA . GLU A 1 370 ? -1.827 -4.060 23.092 1.00 26.23 370 GLU A CA 1
ATOM 2812 C C . GLU A 1 370 ? -2.593 -3.239 24.119 1.00 32.05 370 GLU A C 1
ATOM 2813 O O . GLU A 1 370 ? -3.473 -3.787 24.791 1.00 34.34 370 GLU A O 1
ATOM 2819 N N . GLY A 1 371 ? -2.280 -1.952 24.264 1.00 32.67 371 GLY A N 1
ATOM 2820 C CA . GLY A 1 371 ? -2.930 -1.136 25.273 1.00 24.75 371 GLY A CA 1
ATOM 2821 C C . GLY A 1 371 ? -4.157 -0.372 24.817 1.00 27.28 371 GLY A C 1
ATOM 2822 O O . GLY A 1 371 ? -5.066 -0.126 25.614 1.00 31.87 371 GLY A O 1
ATOM 2823 N N . VAL A 1 372 ? -4.192 0.023 23.542 1.00 27.53 372 VAL A N 1
ATOM 2824 C CA . VAL A 1 372 ? -5.332 0.773 23.024 1.00 19.79 372 VAL A CA 1
ATOM 2825 C C . VAL A 1 372 ? -6.589 -0.078 23.134 1.00 26.99 372 VAL A C 1
ATOM 2826 O O . VAL A 1 372 ? -6.590 -1.264 22.780 1.00 27.43 372 VAL A O 1
ATOM 2830 N N . VAL A 1 373 ? -7.667 0.520 23.637 1.00 26.65 373 VAL A N 1
ATOM 2831 C CA . VAL A 1 373 ? -8.920 -0.183 23.891 1.00 20.51 373 VAL A CA 1
ATOM 2832 C C . VAL A 1 373 ? -9.941 0.228 22.840 1.00 26.48 373 VAL A C 1
ATOM 2833 O O . VAL A 1 373 ? -10.145 1.423 22.595 1.00 41.75 373 VAL A O 1
ATOM 2837 N N . LEU A 1 374 ? -10.581 -0.764 22.226 1.00 27.70 374 LEU A N 1
ATOM 2838 C CA . LEU A 1 374 ? -11.668 -0.535 21.280 1.00 29.05 374 LEU A CA 1
ATOM 2839 C C . LEU A 1 374 ? -12.978 -0.495 22.059 1.00 30.12 374 LEU A C 1
ATOM 2840 O O . LEU A 1 374 ? -13.457 -1.529 22.537 1.00 31.23 374 LEU A O 1
ATOM 2845 N N . LEU A 1 375 ? -13.556 0.697 22.188 1.00 30.27 375 LEU A N 1
ATOM 2846 C CA . LEU A 1 375 ? -14.762 0.872 22.987 1.00 28.26 375 LEU A CA 1
ATOM 2847 C C . LEU A 1 375 ? -16.041 0.620 22.205 1.00 33.99 375 LEU A C 1
ATOM 2848 O O . LEU A 1 375 ? -17.018 0.122 22.778 1.00 26.01 375 LEU A O 1
ATOM 2853 N N . LYS A 1 376 ? -16.063 0.945 20.916 1.00 31.37 376 LYS A N 1
ATOM 2854 C CA . LYS A 1 376 ? -17.283 0.795 20.136 1.00 22.62 376 LYS A CA 1
ATOM 2855 C C . LYS A 1 376 ? -16.925 0.496 18.690 1.00 27.56 376 LYS A C 1
ATOM 2856 O O . LYS A 1 376 ? -15.982 1.079 18.151 1.00 28.14 376 LYS A O 1
ATOM 2862 N N . ASN A 1 377 ? -17.691 -0.399 18.068 1.00 22.17 377 ASN A N 1
ATOM 2863 C CA . ASN A 1 377 ? -17.475 -0.767 16.677 1.00 27.55 377 ASN A CA 1
ATOM 2864 C C . ASN A 1 377 ? -18.724 -1.462 16.153 1.00 28.58 377 ASN A C 1
ATOM 2865 O O . ASN A 1 377 ? -19.316 -2.291 16.848 1.00 30.75 377 ASN A O 1
ATOM 2870 N N . ASP A 1 378 ? -19.117 -1.118 14.926 1.00 19.98 378 ASP A N 1
ATOM 2871 C CA . ASP A 1 378 ? -20.274 -1.719 14.273 1.00 21.90 378 ASP A CA 1
ATOM 2872 C C . ASP A 1 378 ? -19.892 -2.546 13.054 1.00 30.15 378 ASP A C 1
ATOM 2873 O O . ASP A 1 378 ? -20.775 -2.980 12.306 1.00 32.29 378 ASP A O 1
ATOM 2878 N N . GLY A 1 379 ? -18.599 -2.771 12.835 1.00 28.60 379 GLY A N 1
ATOM 2879 C CA . GLY A 1 379 ? -18.096 -3.386 11.628 1.00 22.25 379 GLY A CA 1
ATOM 2880 C C . GLY A 1 379 ? -17.306 -2.441 10.751 1.00 28.16 379 GLY A C 1
ATOM 2881 O O . GLY A 1 379 ? -16.551 -2.906 9.885 1.00 35.87 379 GLY A O 1
ATOM 2882 N N . THR A 1 380 ? -17.460 -1.128 10.950 1.00 28.77 380 THR A N 1
ATOM 2883 C CA . THR A 1 380 ? -16.681 -0.156 10.189 1.00 29.12 380 THR A CA 1
ATOM 2884 C C . THR A 1 380 ? -15.187 -0.403 10.354 1.00 31.74 380 THR A C 1
ATOM 2885 O O . THR A 1 380 ? -14.421 -0.300 9.389 1.00 30.54 380 THR A O 1
ATOM 2889 N N . LEU A 1 381 ? -14.757 -0.739 11.568 1.00 31.31 381 LEU A N 1
ATOM 2890 C CA . LEU A 1 381 ? -13.385 -1.166 11.791 1.00 30.90 381 LEU A CA 1
ATOM 2891 C C . LEU A 1 381 ? -13.303 -2.688 11.816 1.00 34.97 381 LEU A C 1
ATOM 2892 O O . LEU A 1 381 ? -14.190 -3.346 12.372 1.00 32.43 381 LEU A O 1
ATOM 2897 N N . PRO A 1 382 ? -12.267 -3.299 11.214 1.00 31.35 382 PRO A N 1
ATOM 2898 C CA . PRO A 1 382 ? -11.166 -2.632 10.510 1.00 27.07 382 PRO A CA 1
ATOM 2899 C C . PRO A 1 382 ? -11.616 -2.005 9.196 1.00 29.33 382 PRO A C 1
ATOM 2900 O O . PRO A 1 382 ? -12.575 -2.483 8.587 1.00 23.50 382 PRO A O 1
ATOM 2904 N N . LEU A 1 383 ? -10.924 -0.947 8.783 1.00 29.04 383 LEU A N 1
ATOM 2905 C CA . LEU A 1 383 ? -11.381 -0.132 7.667 1.00 29.74 383 LEU A CA 1
ATOM 2906 C C . LEU A 1 383 ? -11.544 -0.968 6.405 1.00 32.08 383 LEU A C 1
ATOM 2907 O O . LEU A 1 383 ? -10.750 -1.871 6.129 1.00 35.00 383 LEU A O 1
ATOM 2912 N N . SER A 1 384 ? -12.602 -0.675 5.652 1.00 40.07 384 SER A N 1
ATOM 2913 C CA . SER A 1 384 ? -12.773 -1.284 4.343 1.00 32.60 384 SER A CA 1
ATOM 2914 C C . SER A 1 384 ? -11.553 -0.996 3.479 1.00 36.83 384 SER A C 1
ATOM 2915 O O . SER A 1 384 ? -10.936 0.069 3.572 1.00 39.93 384 SER A O 1
ATOM 2918 N N . ARG A 1 385 ? -11.190 -1.964 2.638 1.00 38.34 385 ARG A N 1
ATOM 2919 C CA . ARG A 1 385 ? -10.037 -1.751 1.777 1.00 40.02 385 ARG A CA 1
ATOM 2920 C C . ARG A 1 385 ? -10.333 -0.744 0.672 1.00 43.92 385 ARG A C 1
ATOM 2921 O O . ARG A 1 385 ? -9.395 -0.167 0.111 1.00 37.92 385 ARG A O 1
ATOM 2929 N N A ARG A 1 386 ? -11.609 -0.514 0.352 0.00 40.20 386 ARG A N 1
ATOM 2930 N N B ARG A 1 386 ? -11.606 -0.513 0.351 0.58 40.11 386 ARG A N 1
ATOM 2931 N N C ARG A 1 386 ? -11.609 -0.518 0.354 0.42 39.86 386 ARG A N 1
ATOM 2932 C CA A ARG A 1 386 ? -11.967 0.513 -0.619 0.00 39.61 386 ARG A CA 1
ATOM 2933 C CA B ARG A 1 386 ? -11.955 0.514 -0.623 0.58 39.41 386 ARG A CA 1
ATOM 2934 C CA C ARG A 1 386 ? -11.980 0.510 -0.609 0.42 39.36 386 ARG A CA 1
ATOM 2935 C C A ARG A 1 386 ? -11.865 1.923 -0.050 0.00 38.84 386 ARG A C 1
ATOM 2936 C C B ARG A 1 386 ? -11.883 1.924 -0.048 0.58 37.58 386 ARG A C 1
ATOM 2937 C C C ARG A 1 386 ? -11.813 1.919 -0.059 0.42 38.86 386 ARG A C 1
ATOM 2938 O O A ARG A 1 386 ? -12.010 2.888 -0.809 0.00 41.79 386 ARG A O 1
ATOM 2939 O O B ARG A 1 386 ? -12.062 2.889 -0.798 0.58 41.49 386 ARG A O 1
ATOM 2940 O O C ARG A 1 386 ? -11.856 2.878 -0.837 0.42 41.42 386 ARG A O 1
ATOM 2962 N N . ILE A 1 387 ? -11.625 2.068 1.249 1.00 36.42 387 ILE A N 1
ATOM 2963 C CA . ILE A 1 387 ? -11.497 3.385 1.866 1.00 31.42 387 ILE A CA 1
ATOM 2964 C C . ILE A 1 387 ? -10.109 3.936 1.559 1.00 29.02 387 ILE A C 1
ATOM 2965 O O . ILE A 1 387 ? -9.094 3.319 1.899 1.00 31.88 387 ILE A O 1
ATOM 2970 N N . LYS A 1 388 ? -10.065 5.107 0.920 1.00 42.60 388 LYS A N 1
ATOM 2971 C CA . LYS A 1 388 ? -8.817 5.645 0.392 1.00 39.12 388 LYS A CA 1
ATOM 2972 C C . LYS A 1 388 ? -8.534 7.057 0.890 1.00 37.08 388 LYS A C 1
ATOM 2973 O O . LYS A 1 388 ? -7.403 7.370 1.279 1.00 27.65 388 LYS A O 1
ATOM 2979 N N . HIS A 1 389 ? -9.549 7.919 0.863 1.00 33.24 389 HIS A N 1
ATOM 2980 C CA . HIS A 1 389 ? -9.410 9.331 1.204 1.00 32.95 389 HIS A CA 1
ATOM 2981 C C . HIS A 1 389 ? -10.016 9.547 2.586 1.00 35.18 389 HIS A C 1
ATOM 2982 O O . HIS A 1 389 ? -11.229 9.401 2.769 1.00 34.43 389 HIS A O 1
ATOM 2989 N N . ILE A 1 390 ? -9.171 9.899 3.551 1.00 28.81 390 ILE A N 1
ATOM 2990 C CA . ILE A 1 390 ? -9.570 10.038 4.946 1.00 28.90 390 ILE A CA 1
ATOM 2991 C C . ILE A 1 390 ? -9.303 11.463 5.405 1.00 32.37 390 ILE A C 1
ATOM 2992 O O . ILE A 1 390 ? -8.242 12.031 5.124 1.00 30.33 390 ILE A O 1
ATOM 2997 N N . ALA A 1 391 ? -10.270 12.040 6.111 1.00 31.55 391 ALA A N 1
ATOM 2998 C CA . ALA A 1 391 ? -10.098 13.323 6.776 1.00 26.42 391 ALA A CA 1
ATOM 2999 C C . ALA A 1 391 ? -9.739 13.065 8.233 1.00 29.21 391 ALA A C 1
ATOM 3000 O O . ALA A 1 391 ? -10.482 12.384 8.948 1.00 33.17 391 ALA A O 1
ATOM 3002 N N . VAL A 1 392 ? -8.600 13.597 8.668 1.00 26.45 392 VAL A N 1
ATOM 3003 C CA . VAL A 1 392 ? -8.178 13.507 10.060 1.00 33.32 392 VAL A CA 1
ATOM 3004 C C . VAL A 1 392 ? -8.327 14.888 10.688 1.00 27.78 392 VAL A C 1
ATOM 3005 O O . VAL A 1 392 ? -7.894 15.898 10.116 1.00 38.84 392 VAL A O 1
ATOM 3009 N N . VAL A 1 393 ? -8.986 14.931 11.842 1.00 25.87 393 VAL A N 1
ATOM 3010 C CA . VAL A 1 393 ? -9.457 16.177 12.435 1.00 26.71 393 VAL A CA 1
ATOM 3011 C C . VAL A 1 393 ? -9.373 16.046 13.948 1.00 31.16 393 VAL A C 1
ATOM 3012 O O . VAL A 1 393 ? -9.653 14.981 14.505 1.00 26.83 393 VAL A O 1
ATOM 3016 N N . GLY A 1 394 ? -8.971 17.124 14.615 1.00 18.44 394 GLY A N 1
ATOM 3017 C CA . GLY A 1 394 ? -9.037 17.173 16.055 1.00 25.76 394 GLY A CA 1
ATOM 3018 C C . GLY A 1 394 ? -7.748 17.604 16.720 1.00 26.50 394 GLY A C 1
ATOM 3019 O O . GLY A 1 394 ? -6.659 17.532 16.141 1.00 28.74 394 GLY A O 1
ATOM 3020 N N . PRO A 1 395 ? -7.853 18.050 17.975 1.00 29.73 395 PRO A N 1
ATOM 3021 C CA . PRO A 1 395 ? -6.667 18.526 18.703 1.00 27.96 395 PRO A CA 1
ATOM 3022 C C . PRO A 1 395 ? -5.659 17.436 19.031 1.00 35.08 395 PRO A C 1
ATOM 3023 O O . PRO A 1 395 ? -4.600 17.748 19.589 1.00 30.71 395 PRO A O 1
ATOM 3027 N N . TRP A 1 396 ? -5.953 16.176 18.713 1.00 35.35 396 TRP A N 1
ATOM 3028 C CA . TRP A 1 396 ? -5.014 15.075 18.875 1.00 34.13 396 TRP A CA 1
ATOM 3029 C C . TRP A 1 396 ? -4.601 14.460 17.546 1.00 22.77 396 TRP A C 1
ATOM 3030 O O . TRP A 1 396 ? -3.796 13.523 17.537 1.00 34.74 396 TRP A O 1
ATOM 3041 N N . ALA A 1 397 ? -5.128 14.965 16.426 1.00 26.41 397 ALA A N 1
ATOM 3042 C CA . ALA A 1 397 ? -4.939 14.303 15.138 1.00 28.81 397 ALA A CA 1
ATOM 3043 C C . ALA A 1 397 ? -3.468 14.243 14.743 1.00 34.16 397 ALA A C 1
ATOM 3044 O O . ALA A 1 397 ? -2.991 13.213 14.252 1.00 29.92 397 ALA A O 1
ATOM 3046 N N . ASN A 1 398 ? -2.737 15.335 14.938 1.00 29.94 398 ASN A N 1
ATOM 3047 C CA . ASN A 1 398 ? -1.306 15.394 14.665 1.00 31.40 398 ASN A CA 1
ATOM 3048 C C . ASN A 1 398 ? -0.515 15.496 15.968 1.00 35.61 398 ASN A C 1
ATOM 3049 O O . ASN A 1 398 ? 0.418 16.291 16.097 1.00 27.35 398 ASN A O 1
ATOM 3054 N N . ALA A 1 399 ? -0.890 14.682 16.950 1.00 28.89 399 ALA A N 1
ATOM 3055 C CA . ALA A 1 399 ? -0.272 14.758 18.266 1.00 32.25 399 ALA A CA 1
ATOM 3056 C C . ALA A 1 399 ? 1.119 14.140 18.246 1.00 29.53 399 ALA A C 1
ATOM 3057 O O . ALA A 1 399 ? 1.297 12.994 17.823 1.00 25.97 399 ALA A O 1
ATOM 3059 N N . THR A 1 400 ? 2.107 14.904 18.709 1.00 26.58 400 THR A N 1
ATOM 3060 C CA . THR A 1 400 ? 3.458 14.383 18.870 1.00 30.00 400 THR A CA 1
ATOM 3061 C C . THR A 1 400 ? 3.826 14.327 20.347 1.00 27.64 400 THR A C 1
ATOM 3062 O O . THR A 1 400 ? 3.762 13.260 20.967 1.00 26.14 400 THR A O 1
ATOM 3066 N N . THR A 1 401 ? 4.202 15.473 20.922 1.00 33.49 401 THR A N 1
ATOM 3067 C CA . THR A 1 401 ? 4.587 15.502 22.330 1.00 25.21 401 THR A CA 1
ATOM 3068 C C . THR A 1 401 ? 3.429 15.110 23.240 1.00 26.95 401 THR A C 1
ATOM 3069 O O . THR A 1 401 ? 3.653 14.551 24.321 1.00 31.63 401 THR A O 1
ATOM 3073 N N . GLN A 1 402 ? 2.191 15.387 22.817 1.00 33.68 402 GLN A N 1
ATOM 3074 C CA . GLN A 1 402 ? 1.021 15.001 23.602 1.00 28.94 402 GLN A CA 1
ATOM 3075 C C . GLN A 1 402 ? 1.041 13.517 23.941 1.00 32.48 402 GLN A C 1
ATOM 3076 O O . GLN A 1 402 ? 0.687 13.122 25.058 1.00 33.05 402 GLN A O 1
ATOM 3082 N N . MET A 1 403 ? 1.462 12.679 22.990 1.00 33.08 403 MET A N 1
ATOM 3083 C CA . MET A 1 403 ? 1.471 11.236 23.196 1.00 33.88 403 MET A CA 1
ATOM 3084 C C . MET A 1 403 ? 2.415 10.796 24.307 1.00 33.88 403 MET A C 1
ATOM 3085 O O . MET A 1 403 ? 2.362 9.628 24.709 1.00 27.75 403 MET A O 1
ATOM 3090 N N . GLN A 1 404 ? 3.273 11.683 24.811 1.00 29.44 404 GLN A N 1
ATOM 3091 C CA . GLN A 1 404 ? 4.238 11.295 25.830 1.00 23.76 404 GLN A CA 1
ATOM 3092 C C . GLN A 1 404 ? 3.742 11.523 27.252 1.00 27.96 404 GLN A C 1
ATOM 3093 O O . GLN A 1 404 ? 4.401 11.073 28.196 1.00 29.69 404 GLN A O 1
ATOM 3099 N N . GLY A 1 405 ? 2.606 12.192 27.428 1.00 31.90 405 GLY A N 1
ATOM 3100 C CA . GLY A 1 405 ? 2.101 12.431 28.771 1.00 31.65 405 GLY A CA 1
ATOM 3101 C C . GLY A 1 405 ? 3.048 13.316 29.554 1.00 34.75 405 GLY A C 1
ATOM 3102 O O . GLY A 1 405 ? 3.541 14.334 29.054 1.00 30.18 405 GLY A O 1
ATOM 3103 N N . ASN A 1 406 ? 3.313 12.932 30.797 1.00 37.09 406 ASN A N 1
ATOM 3104 C CA . ASN A 1 406 ? 4.287 13.606 31.644 1.00 29.74 406 ASN A CA 1
ATOM 3105 C C . ASN A 1 406 ? 5.364 12.612 32.071 1.00 31.57 406 ASN A C 1
ATOM 3106 O O . ASN A 1 406 ? 5.316 11.427 31.731 1.00 32.31 406 ASN A O 1
ATOM 3111 N N . TYR A 1 407 ? 6.334 13.115 32.836 1.00 21.64 407 TYR A N 1
ATOM 3112 C CA . TYR A 1 407 ? 7.464 12.316 33.314 1.00 28.95 407 TYR A CA 1
ATOM 3113 C C . TYR A 1 407 ? 8.139 11.585 32.159 1.00 32.55 407 TYR A C 1
ATOM 3114 O O . TYR A 1 407 ? 8.488 10.405 32.249 1.00 29.48 407 TYR A O 1
ATOM 3123 N N . GLN A 1 408 ? 8.326 12.310 31.064 1.00 24.35 408 GLN A N 1
ATOM 3124 C CA . GLN A 1 408 ? 8.859 11.783 29.821 1.00 24.27 408 GLN A CA 1
ATOM 3125 C C . GLN A 1 408 ? 10.261 12.321 29.575 1.00 33.94 408 GLN A C 1
ATOM 3126 O O . GLN A 1 408 ? 10.696 13.302 30.187 1.00 31.59 408 GLN A O 1
ATOM 3132 N N . GLY A 1 409 ? 10.970 11.654 28.664 1.00 29.68 409 GLY A N 1
ATOM 3133 C CA . GLY A 1 409 ? 12.215 12.140 28.137 1.00 34.40 409 GLY A CA 1
ATOM 3134 C C . GLY A 1 409 ? 12.063 12.680 26.731 1.00 34.78 409 GLY A C 1
ATOM 3135 O O . GLY A 1 409 ? 10.965 13.040 26.284 1.00 30.99 409 GLY A O 1
ATOM 3136 N N . ILE A 1 410 ? 13.182 12.738 26.020 1.00 34.66 410 ILE A N 1
ATOM 3137 C CA . ILE A 1 410 ? 13.180 13.094 24.607 1.00 28.63 410 ILE A CA 1
ATOM 3138 C C . ILE A 1 410 ? 13.120 11.804 23.801 1.00 33.17 410 ILE A C 1
ATOM 3139 O O . ILE A 1 410 ? 13.959 10.914 23.977 1.00 31.80 410 ILE A O 1
ATOM 3144 N N . ALA A 1 411 ? 12.129 11.695 22.937 1.00 26.77 411 ALA A N 1
ATOM 3145 C CA . ALA A 1 411 ? 11.990 10.464 22.179 1.00 25.51 411 ALA A CA 1
ATOM 3146 C C . ALA A 1 411 ? 12.792 10.537 20.883 1.00 29.60 411 ALA A C 1
ATOM 3147 O O . ALA A 1 411 ? 13.053 11.629 20.368 1.00 23.80 411 ALA A O 1
ATOM 3149 N N . PRO A 1 412 ? 13.210 9.389 20.341 1.00 37.81 412 PRO A N 1
ATOM 3150 C CA . PRO A 1 412 ? 13.855 9.411 19.019 1.00 32.48 412 PRO A CA 1
ATOM 3151 C C . PRO A 1 412 ? 12.935 9.921 17.929 1.00 30.47 412 PRO A C 1
ATOM 3152 O O . PRO A 1 412 ? 13.396 10.588 16.994 1.00 29.08 412 PRO A O 1
ATOM 3156 N N . PHE A 1 413 ? 11.641 9.631 18.030 1.00 27.56 413 PHE A N 1
ATOM 3157 C CA . PHE A 1 413 ? 10.656 10.086 17.061 1.00 25.75 413 PHE A CA 1
ATOM 3158 C C . PHE A 1 413 ? 9.299 10.129 17.745 1.00 29.82 413 PHE A C 1
ATOM 3159 O O . PHE A 1 413 ? 9.101 9.533 18.807 1.00 27.59 413 PHE A O 1
ATOM 3167 N N . LEU A 1 414 ? 8.366 10.844 17.121 1.00 29.96 414 LEU A N 1
ATOM 3168 C CA . LEU A 1 414 ? 6.983 10.917 17.596 1.00 31.02 414 LEU A CA 1
ATOM 3169 C C . LEU A 1 414 ? 6.083 10.782 16.372 1.00 31.35 414 LEU A C 1
ATOM 3170 O O . LEU A 1 414 ? 5.925 11.735 15.604 1.00 30.31 414 LEU A O 1
ATOM 3175 N N . ILE A 1 415 ? 5.502 9.600 16.192 1.00 24.73 415 ILE A N 1
ATOM 3176 C CA . ILE A 1 415 ? 4.684 9.306 15.020 1.00 25.16 415 ILE A CA 1
ATOM 3177 C C . ILE A 1 415 ? 3.229 9.597 15.371 1.00 31.90 415 ILE A C 1
ATOM 3178 O O . ILE A 1 415 ? 2.595 8.844 16.115 1.00 30.12 415 ILE A O 1
ATOM 3183 N N . SER A 1 416 ? 2.700 10.688 14.826 1.00 33.11 416 SER A N 1
ATOM 3184 C CA . SER A 1 416 ? 1.333 11.106 15.085 1.00 30.61 416 SER A CA 1
ATOM 3185 C C . SER A 1 416 ? 0.344 10.236 14.315 1.00 31.07 416 SER A C 1
ATOM 3186 O O . SER A 1 416 ? 0.725 9.521 13.385 1.00 34.32 416 SER A O 1
ATOM 3189 N N . PRO A 1 417 ? -0.938 10.265 14.699 1.00 32.58 417 PRO A N 1
ATOM 3190 C CA . PRO A 1 417 ? -1.953 9.593 13.868 1.00 24.45 417 PRO A CA 1
ATOM 3191 C C . PRO A 1 417 ? -1.960 10.080 12.430 1.00 30.11 417 PRO A C 1
ATOM 3192 O O . PRO A 1 417 ? -2.110 9.272 11.505 1.00 30.26 417 PRO A O 1
ATOM 3196 N N . LEU A 1 418 ? -1.799 11.388 12.219 1.00 31.50 418 LEU A N 1
ATOM 3197 C CA . LEU A 1 418 ? -1.721 11.933 10.866 1.00 31.34 418 LEU A CA 1
ATOM 3198 C C . LEU A 1 418 ? -0.588 11.288 10.076 1.00 37.38 418 LEU A C 1
ATOM 3199 O O . LEU A 1 418 ? -0.791 10.781 8.961 1.00 40.61 418 LEU A O 1
ATOM 3204 N N . GLN A 1 419 ? 0.621 11.295 10.643 1.00 31.75 419 GLN A N 1
ATOM 3205 C CA . GLN A 1 419 ? 1.762 10.751 9.920 1.00 28.82 419 GLN A CA 1
ATOM 3206 C C . GLN A 1 419 ? 1.630 9.250 9.717 1.00 32.47 419 GLN A C 1
ATOM 3207 O O . GLN A 1 419 ? 2.065 8.727 8.692 1.00 24.13 419 GLN A O 1
ATOM 3213 N N . ALA A 1 420 ? 1.044 8.535 10.677 1.00 31.94 420 ALA A N 1
ATOM 3214 C CA . ALA A 1 420 ? 0.889 7.097 10.496 1.00 30.18 420 ALA A CA 1
ATOM 3215 C C . ALA A 1 420 ? -0.154 6.777 9.435 1.00 26.80 420 ALA A C 1
ATOM 3216 O O . ALA A 1 420 ? -0.021 5.778 8.718 1.00 24.35 420 ALA A O 1
ATOM 3218 N N . LEU A 1 421 ? -1.196 7.603 9.325 1.00 28.77 421 LEU A N 1
ATOM 3219 C CA . LEU A 1 421 ? -2.140 7.454 8.224 1.00 29.09 421 LEU A CA 1
ATOM 3220 C C . LEU A 1 421 ? -1.452 7.695 6.889 1.00 27.04 421 LEU A C 1
ATOM 3221 O O . LEU A 1 421 ? -1.722 6.996 5.905 1.00 28.21 421 LEU A O 1
ATOM 3226 N N . GLN A 1 422 ? -0.553 8.680 6.837 1.00 30.87 422 GLN A N 1
ATOM 3227 C CA . GLN A 1 422 ? 0.194 8.911 5.603 1.00 25.40 422 GLN A CA 1
ATOM 3228 C C . GLN A 1 422 ? 1.177 7.774 5.327 1.00 35.15 422 GLN A C 1
ATOM 3229 O O . GLN A 1 422 ? 1.387 7.395 4.168 1.00 37.76 422 GLN A O 1
ATOM 3235 N N . ASP A 1 423 ? 1.777 7.214 6.380 1.00 36.23 423 ASP A N 1
ATOM 3236 C CA . ASP A 1 423 ? 2.696 6.089 6.230 1.00 28.94 423 ASP A CA 1
ATOM 3237 C C . ASP A 1 423 ? 1.982 4.878 5.650 1.00 32.37 423 ASP A C 1
ATOM 3238 O O . ASP A 1 423 ? 2.570 4.106 4.883 1.00 32.93 423 ASP A O 1
ATOM 3243 N N . ALA A 1 424 ? 0.715 4.692 6.015 1.00 26.75 424 ALA A N 1
ATOM 3244 C CA . ALA A 1 424 ? -0.071 3.565 5.537 1.00 23.08 424 ALA A CA 1
ATOM 3245 C C . ALA A 1 424 ? -0.546 3.737 4.101 1.00 36.35 424 ALA A C 1
ATOM 3246 O O . ALA A 1 424 ? -1.069 2.779 3.522 1.00 41.78 424 ALA A O 1
ATOM 3248 N N . GLY A 1 425 ? -0.383 4.921 3.517 1.00 26.70 425 GLY A N 1
ATOM 3249 C CA . GLY A 1 425 ? -0.738 5.149 2.133 1.00 28.08 425 GLY A CA 1
ATOM 3250 C C . GLY A 1 425 ? -2.064 5.833 1.891 1.00 32.98 425 GLY A C 1
ATOM 3251 O O . GLY A 1 425 ? -2.488 5.922 0.733 1.00 34.25 425 GLY A O 1
ATOM 3252 N N . PHE A 1 426 ? -2.731 6.318 2.934 1.00 31.35 426 PHE A N 1
ATOM 3253 C CA . PHE A 1 426 ? -4.003 7.000 2.758 1.00 31.87 426 PHE A CA 1
ATOM 3254 C C . PHE A 1 426 ? -3.795 8.406 2.208 1.00 42.52 426 PHE A C 1
ATOM 3255 O O . PHE A 1 426 ? -2.768 9.048 2.448 1.00 43.23 426 PHE A O 1
ATOM 3263 N N . HIS A 1 427 ? -4.787 8.878 1.457 1.00 37.15 427 HIS A N 1
ATOM 3264 C CA . HIS A 1 427 ? -4.846 10.265 1.010 1.00 40.33 427 HIS A CA 1
ATOM 3265 C C . HIS A 1 427 ? -5.564 11.061 2.094 1.00 39.88 427 HIS A C 1
ATOM 3266 O O . HIS A 1 427 ? -6.778 10.922 2.275 1.00 36.99 427 HIS A O 1
ATOM 3273 N N . VAL A 1 428 ? -4.818 11.886 2.824 1.00 37.78 428 VAL A N 1
ATOM 3274 C CA . VAL A 1 428 ? -5.290 12.468 4.074 1.00 29.48 428 VAL A CA 1
ATOM 3275 C C . VAL A 1 428 ? -5.572 13.951 3.878 1.00 33.66 428 VAL A C 1
ATOM 3276 O O . VAL A 1 428 ? -4.738 14.687 3.336 1.00 39.65 428 VAL A O 1
ATOM 3280 N N . SER A 1 429 ? -6.750 14.380 4.321 1.00 35.64 429 SER A N 1
ATOM 3281 C CA . SER A 1 429 ? -7.101 15.791 4.457 1.00 35.55 429 SER A CA 1
ATOM 3282 C C . SER A 1 429 ? -7.115 16.109 5.946 1.00 34.31 429 SER A C 1
ATOM 3283 O O . SER A 1 429 ? -7.971 15.615 6.685 1.00 38.48 429 SER A O 1
ATOM 3286 N N . PHE A 1 430 ? -6.158 16.909 6.391 1.00 37.11 430 PHE A N 1
ATOM 3287 C CA . PHE A 1 430 ? -6.010 17.196 7.806 1.00 28.89 430 PHE A CA 1
ATOM 3288 C C . PHE A 1 430 ? -6.628 18.543 8.139 1.00 35.52 430 PHE A C 1
ATOM 3289 O O . PHE A 1 430 ? -6.608 19.480 7.339 1.00 33.77 430 PHE A O 1
ATOM 3297 N N . ALA A 1 431 ? -7.174 18.632 9.342 1.00 34.85 431 ALA A N 1
ATOM 3298 C CA . ALA A 1 431 ? -7.601 19.923 9.863 1.00 34.07 431 ALA A CA 1
ATOM 3299 C C . ALA A 1 431 ? -7.515 19.890 11.372 1.00 34.77 431 ALA A C 1
ATOM 3300 O O . ALA A 1 431 ? -8.083 18.978 11.983 1.00 39.96 431 ALA A O 1
ATOM 3302 N N . ASN A 1 432 ? -6.832 20.872 11.994 1.00 31.56 432 ASN A N 1
ATOM 3303 C CA . ASN A 1 432 ? -7.040 20.974 13.461 1.00 42.04 432 ASN A CA 1
ATOM 3304 C C . ASN A 1 432 ? -8.514 20.903 13.867 1.00 41.51 432 ASN A C 1
ATOM 3305 O O . ASN A 1 432 ? -8.892 20.144 14.766 1.00 38.55 432 ASN A O 1
ATOM 3310 N N . GLY A 1 433 ? -9.346 21.741 13.294 1.00 40.85 433 GLY A N 1
ATOM 3311 C CA . GLY A 1 433 ? -10.733 21.656 13.693 1.00 36.67 433 GLY A CA 1
ATOM 3312 C C . GLY A 1 433 ? -11.102 22.531 14.875 1.00 32.48 433 GLY A C 1
ATOM 3313 O O . GLY A 1 433 ? -11.829 23.525 14.747 1.00 27.43 433 GLY A O 1
ATOM 3314 N N . THR A 1 434 ? -10.509 22.217 16.019 1.00 28.82 434 THR A N 1
ATOM 3315 C CA . THR A 1 434 ? -10.685 22.999 17.233 1.00 29.77 434 THR A CA 1
ATOM 3316 C C . THR A 1 434 ? -9.604 22.580 18.221 1.00 20.90 434 THR A C 1
ATOM 3317 O O . THR A 1 434 ? -8.919 21.572 18.032 1.00 28.48 434 THR A O 1
ATOM 3321 N N . ALA A 1 435 ? -9.457 23.371 19.277 1.00 29.15 435 ALA A N 1
ATOM 3322 C CA . ALA A 1 435 ? -8.429 23.116 20.269 1.00 35.72 435 ALA A CA 1
ATOM 3323 C C . ALA A 1 435 ? -8.937 22.123 21.311 1.00 27.39 435 ALA A C 1
ATOM 3324 O O . ALA A 1 435 ? -10.088 21.678 21.280 1.00 31.23 435 ALA A O 1
ATOM 3326 N N . ILE A 1 436 ? -8.055 21.764 22.245 1.00 25.49 436 ILE A N 1
ATOM 3327 C CA . ILE A 1 436 ? -8.432 20.854 23.324 1.00 26.00 436 ILE A CA 1
ATOM 3328 C C . ILE A 1 436 ? -9.578 21.442 24.136 1.00 28.62 436 ILE A C 1
ATOM 3329 O O . ILE A 1 436 ? -10.560 20.758 24.448 1.00 32.21 436 ILE A O 1
ATOM 3334 N N . ASN A 1 437 ? -9.479 22.726 24.480 1.00 30.89 437 ASN A N 1
ATOM 3335 C CA . ASN A 1 437 ? -10.459 23.335 25.380 1.00 43.70 437 ASN A CA 1
ATOM 3336 C C . ASN A 1 437 ? -10.574 24.823 25.039 1.00 35.11 437 ASN A C 1
ATOM 3337 O O . ASN A 1 437 ? -9.879 25.661 25.617 1.00 31.65 437 ASN A O 1
ATOM 3342 N N . SER A 1 438 ? -11.467 25.134 24.100 1.00 29.66 438 SER A N 1
ATOM 3343 C CA . SER A 1 438 ? -11.765 26.514 23.751 1.00 32.83 438 SER A CA 1
ATOM 3344 C C . SER A 1 438 ? -13.209 26.606 23.279 1.00 36.05 438 SER A C 1
ATOM 3345 O O . SER A 1 438 ? -13.846 25.598 22.963 1.00 35.08 438 SER A O 1
ATOM 3348 N N . THR A 1 439 ? -13.720 27.834 23.245 1.00 39.30 439 THR A N 1
ATOM 3349 C CA . THR A 1 439 ? -15.047 28.121 22.721 1.00 31.96 439 THR A CA 1
ATOM 3350 C C . THR A 1 439 ? -15.010 28.577 21.271 1.00 33.37 439 THR A C 1
ATOM 3351 O O . THR A 1 439 ? -16.068 28.814 20.679 1.00 39.59 439 THR A O 1
ATOM 3355 N N . ASP A 1 440 ? -13.820 28.705 20.691 1.00 37.14 440 ASP A N 1
ATOM 3356 C CA . ASP A 1 440 ? -13.676 29.166 19.318 1.00 43.24 440 ASP A CA 1
ATOM 3357 C C . ASP A 1 440 ? -14.157 28.091 18.351 1.00 41.25 440 ASP A C 1
ATOM 3358 O O . ASP A 1 440 ? -13.678 26.952 18.387 1.00 35.38 440 ASP A O 1
ATOM 3363 N N . THR A 1 441 ? -15.103 28.452 17.485 1.00 39.39 441 THR A N 1
ATOM 3364 C CA . THR A 1 441 ? -15.593 27.564 16.440 1.00 36.10 441 THR A CA 1
ATOM 3365 C C . THR A 1 441 ? -15.029 27.912 15.068 1.00 36.66 441 THR A C 1
ATOM 3366 O O . THR A 1 441 ? -15.535 27.412 14.059 1.00 33.58 441 THR A O 1
ATOM 3370 N N . SER A 1 442 ? -13.989 28.753 15.012 1.00 33.96 442 SER A N 1
ATOM 3371 C CA . SER A 1 442 ? -13.466 29.217 13.730 1.00 33.22 442 SER A CA 1
ATOM 3372 C C . SER A 1 442 ? -12.991 28.067 12.853 1.00 38.12 442 SER A C 1
ATOM 3373 O O . SER A 1 442 ? -13.112 28.134 11.625 1.00 41.92 442 SER A O 1
ATOM 3376 N N . GLY A 1 443 ? -12.450 27.011 13.455 1.00 40.41 443 GLY A N 1
ATOM 3377 C CA . GLY A 1 443 ? -11.915 25.916 12.670 1.00 33.42 443 GLY A CA 1
ATOM 3378 C C . GLY A 1 443 ? -12.930 24.908 12.179 1.00 32.83 443 GLY A C 1
ATOM 3379 O O . GLY A 1 443 ? -12.562 24.018 11.406 1.00 38.06 443 GLY A O 1
ATOM 3380 N N . PHE A 1 444 ? -14.193 25.031 12.597 1.00 31.17 444 PHE A N 1
ATOM 3381 C CA . PHE A 1 444 ? -15.198 24.028 12.252 1.00 32.11 444 PHE A CA 1
ATOM 3382 C C . PHE A 1 444 ? -15.378 23.919 10.742 1.00 34.77 444 PHE A C 1
ATOM 3383 O O . PHE A 1 444 ? -15.400 22.814 10.188 1.00 33.66 444 PHE A O 1
ATOM 3391 N N . ALA A 1 445 ? -15.516 25.060 10.062 1.00 41.80 445 ALA A N 1
ATOM 3392 C CA . ALA A 1 445 ? -15.748 25.045 8.620 1.00 39.91 445 ALA A CA 1
ATOM 3393 C C . ALA A 1 445 ? -14.589 24.393 7.876 1.00 37.21 445 ALA A C 1
ATOM 3394 O O . ALA A 1 445 ? -14.800 23.663 6.900 1.00 39.90 445 ALA A O 1
ATOM 3396 N N . SER A 1 446 ? -13.358 24.643 8.325 1.00 27.38 446 SER A N 1
ATOM 3397 C CA . SER A 1 446 ? -12.194 24.020 7.703 1.00 32.04 446 SER A CA 1
ATOM 3398 C C . SER A 1 446 ? -12.261 22.499 7.810 1.00 39.37 446 SER A C 1
ATOM 3399 O O . SER A 1 446 ? -12.018 21.780 6.832 1.00 31.34 446 SER A O 1
ATOM 3402 N N . ALA A 1 447 ? -12.602 21.992 8.997 1.00 29.06 447 ALA A N 1
ATOM 3403 C CA . ALA A 1 447 ? -12.715 20.548 9.183 1.00 31.63 447 ALA A CA 1
ATOM 3404 C C . ALA A 1 447 ? -13.852 19.972 8.348 1.00 37.52 447 ALA A C 1
ATOM 3405 O O . ALA A 1 447 ? -13.726 18.878 7.779 1.00 30.65 447 ALA A O 1
ATOM 3407 N N . LEU A 1 448 ? -14.973 20.692 8.268 1.00 27.92 448 LEU A N 1
ATOM 3408 C CA . LEU A 1 448 ? -16.080 20.244 7.430 1.00 34.17 448 LEU A CA 1
ATOM 3409 C C . LEU A 1 448 ? -15.653 20.146 5.974 1.00 40.51 448 LEU A C 1
ATOM 3410 O O . LEU A 1 448 ? -16.022 19.197 5.275 1.00 31.03 448 LEU A O 1
ATOM 3415 N N . MET A 1 449 ? -14.870 21.117 5.500 1.00 32.21 449 MET A N 1
ATOM 3416 C CA . MET A 1 449 ? -14.365 21.052 4.132 1.00 39.89 449 MET A CA 1
ATOM 3417 C C . MET A 1 449 ? -13.424 19.869 3.950 1.00 32.76 449 MET A C 1
ATOM 3418 O O . MET A 1 449 ? -13.446 19.203 2.908 1.00 37.64 449 MET A O 1
ATOM 3423 N N . ALA A 1 450 ? -12.594 19.587 4.957 1.00 38.33 450 ALA A N 1
ATOM 3424 C CA . ALA A 1 450 ? -11.720 18.420 4.882 1.00 34.95 450 ALA A CA 1
ATOM 3425 C C . ALA A 1 450 ? -12.526 17.129 4.788 1.00 32.68 450 ALA A C 1
ATOM 3426 O O . ALA A 1 450 ? -12.120 16.181 4.106 1.00 42.09 450 ALA A O 1
ATOM 3428 N N . ALA A 1 451 ? -13.675 17.076 5.462 1.00 33.88 451 ALA A N 1
ATOM 3429 C CA . ALA A 1 451 ? -14.449 15.843 5.540 1.00 28.66 451 ALA A CA 1
ATOM 3430 C C . ALA A 1 451 ? -15.508 15.701 4.452 1.00 26.36 451 ALA A C 1
ATOM 3431 O O . ALA A 1 451 ? -16.019 14.593 4.254 1.00 34.64 451 ALA A O 1
ATOM 3433 N N . LYS A 1 452 ? -15.839 16.781 3.738 1.00 29.67 452 LYS A N 1
ATOM 3434 C CA . LYS A 1 452 ? -17.014 16.773 2.867 1.00 29.30 452 LYS A CA 1
ATOM 3435 C C . LYS A 1 452 ? -16.898 15.760 1.734 1.00 34.05 452 LYS A C 1
ATOM 3436 O O . LYS A 1 452 ? -17.913 15.212 1.294 1.00 36.85 452 LYS A O 1
ATOM 3442 N N . ALA A 1 453 ? -15.688 15.500 1.243 1.00 26.76 453 ALA A N 1
ATOM 3443 C CA . ALA A 1 453 ? -15.496 14.615 0.101 1.00 32.17 453 ALA A CA 1
ATOM 3444 C C . ALA A 1 453 ? -14.825 13.300 0.475 1.00 29.16 453 ALA A C 1
ATOM 3445 O O . ALA A 1 453 ? -14.468 12.523 -0.417 1.00 33.50 453 ALA A O 1
ATOM 3447 N N . ALA A 1 454 ? -14.667 13.020 1.765 1.00 32.68 454 ALA A N 1
ATOM 3448 C CA . ALA A 1 454 ? -13.816 11.928 2.208 1.00 36.23 454 ALA A CA 1
ATOM 3449 C C . ALA A 1 454 ? -14.554 10.591 2.197 1.00 32.35 454 ALA A C 1
ATOM 3450 O O . ALA A 1 454 ? -15.787 10.523 2.167 1.00 27.96 454 ALA A O 1
ATOM 3452 N N . ASP A 1 455 ? -13.765 9.513 2.221 1.00 25.32 455 ASP A N 1
ATOM 3453 C CA . ASP A 1 455 ? -14.310 8.169 2.375 1.00 32.37 455 ASP A CA 1
ATOM 3454 C C . ASP A 1 455 ? -14.577 7.833 3.835 1.00 32.12 455 ASP A C 1
ATOM 3455 O O . ASP A 1 455 ? -15.470 7.031 4.131 1.00 31.88 455 ASP A O 1
ATOM 3460 N N . ALA A 1 456 ? -13.812 8.422 4.750 1.00 25.29 456 ALA A N 1
ATOM 3461 C CA . ALA A 1 456 ? -13.972 8.179 6.176 1.00 22.82 456 ALA A CA 1
ATOM 3462 C C . ALA A 1 456 ? -13.425 9.378 6.934 1.00 31.65 456 ALA A C 1
ATOM 3463 O O . ALA A 1 456 ? -12.591 10.131 6.423 1.00 33.24 456 ALA A O 1
ATOM 3465 N N . ILE A 1 457 ? -13.907 9.546 8.162 1.00 26.48 457 ILE A N 1
ATOM 3466 C CA . ILE A 1 457 ? -13.505 10.647 9.027 1.00 28.63 457 ILE A CA 1
ATOM 3467 C C . ILE A 1 457 ? -12.906 10.065 10.298 1.00 28.64 457 ILE A C 1
ATOM 3468 O O . ILE A 1 457 ? -13.490 9.163 10.910 1.00 33.33 457 ILE A O 1
ATOM 3473 N N . VAL A 1 458 ? -11.745 10.579 10.692 1.00 24.80 458 VAL A N 1
ATOM 3474 C CA . VAL A 1 458 ? -11.095 10.208 11.943 1.00 26.08 458 VAL A CA 1
ATOM 3475 C C . VAL A 1 458 ? -10.975 11.473 12.781 1.00 28.50 458 VAL A C 1
ATOM 3476 O O . VAL A 1 458 ? -10.206 12.381 12.441 1.00 24.15 458 VAL A O 1
ATOM 3480 N N . PHE A 1 459 ? -11.742 11.543 13.864 1.00 30.99 459 PHE A N 1
ATOM 3481 C CA . PHE A 1 459 ? -11.623 12.627 14.828 1.00 26.53 459 PHE A CA 1
ATOM 3482 C C . PHE A 1 459 ? -10.801 12.146 16.015 1.00 29.48 459 PHE A C 1
ATOM 3483 O O . PHE A 1 459 ? -11.125 11.125 16.629 1.00 33.00 459 PHE A O 1
ATOM 3491 N N . ALA A 1 460 ? -9.743 12.885 16.334 1.00 27.48 460 ALA A N 1
ATOM 3492 C CA . ALA A 1 460 ? -8.873 12.578 17.461 1.00 28.12 460 ALA A CA 1
ATOM 3493 C C . ALA A 1 460 ? -8.918 13.741 18.440 1.00 27.89 460 ALA A C 1
ATOM 3494 O O . ALA A 1 460 ? -8.542 14.864 18.091 1.00 26.61 460 ALA A O 1
ATOM 3496 N N . GLY A 1 461 ? -9.382 13.470 19.655 1.00 30.20 461 GLY A N 1
ATOM 3497 C CA . GLY A 1 461 ? -9.457 14.492 20.679 1.00 26.79 461 GLY A CA 1
ATOM 3498 C C . GLY A 1 461 ? -9.394 13.922 22.080 1.00 28.24 461 GLY A C 1
ATOM 3499 O O . GLY A 1 461 ? -8.880 12.821 22.288 1.00 24.30 461 GLY A O 1
ATOM 3500 N N . GLY A 1 462 ? -9.916 14.669 23.055 1.00 27.28 462 GLY A N 1
ATOM 3501 C CA . GLY A 1 462 ? -9.937 14.242 24.440 1.00 34.35 462 GLY A CA 1
ATOM 3502 C C . GLY A 1 462 ? -9.246 15.255 25.340 1.00 28.10 462 GLY A C 1
ATOM 3503 O O . GLY A 1 462 ? -9.481 16.462 25.233 1.00 31.81 462 GLY A O 1
ATOM 3504 N N . ILE A 1 463 ? -8.395 14.747 26.228 1.00 28.25 463 ILE A N 1
ATOM 3505 C CA . ILE A 1 463 ? -7.669 15.570 27.184 1.00 28.99 463 ILE A CA 1
ATOM 3506 C C . ILE A 1 463 ? -6.173 15.330 27.006 1.00 27.62 463 ILE A C 1
ATOM 3507 O O . ILE A 1 463 ? -5.744 14.387 26.341 1.00 29.94 463 ILE A O 1
ATOM 3512 N N . ASP A 1 464 ? -5.379 16.213 27.610 1.00 27.88 464 ASP A N 1
ATOM 3513 C CA . ASP A 1 464 ? -3.931 16.045 27.648 1.00 28.06 464 ASP A CA 1
ATOM 3514 C C . ASP A 1 464 ? -3.356 16.717 28.890 1.00 33.82 464 ASP A C 1
ATOM 3515 O O . ASP A 1 464 ? -4.056 16.866 29.897 1.00 29.42 464 ASP A O 1
ATOM 3520 N N . GLU A 1 465 ? -2.088 17.132 28.829 1.00 30.70 465 GLU A N 1
ATOM 3521 C CA . GLU A 1 465 ? -1.443 17.713 30.002 1.00 26.54 465 GLU A CA 1
ATOM 3522 C C . GLU A 1 465 ? -2.042 19.057 30.396 1.00 36.81 465 GLU A C 1
ATOM 3523 O O . GLU A 1 465 ? -1.948 19.442 31.566 1.00 35.83 465 GLU A O 1
ATOM 3529 N N . THR A 1 466 ? -2.655 19.776 29.454 1.00 29.08 466 THR A N 1
ATOM 3530 C CA . THR A 1 466 ? -3.321 21.029 29.786 1.00 27.04 466 THR A CA 1
ATOM 3531 C C . THR A 1 466 ? -4.617 20.816 30.557 1.00 32.55 466 THR A C 1
ATOM 3532 O O . THR A 1 466 ? -5.173 21.787 31.082 1.00 37.12 466 THR A O 1
ATOM 3536 N N . ILE A 1 467 ? -5.104 19.580 30.638 1.00 25.96 467 ILE A N 1
ATOM 3537 C CA . ILE A 1 467 ? -6.338 19.262 31.339 1.00 30.49 467 ILE A CA 1
ATOM 3538 C C . ILE A 1 467 ? -6.073 18.458 32.606 1.00 26.70 467 ILE A C 1
ATOM 3539 O O . ILE A 1 467 ? -6.699 18.697 33.641 1.00 26.64 467 ILE A O 1
ATOM 3544 N N . GLU A 1 468 ? -5.147 17.503 32.543 1.00 26.85 468 GLU A N 1
ATOM 3545 C CA . GLU A 1 468 ? -4.771 16.673 33.679 1.00 28.36 468 GLU A CA 1
ATOM 3546 C C . GLU A 1 468 ? -3.257 16.712 33.824 1.00 28.97 468 GLU A C 1
ATOM 3547 O O . GLU A 1 468 ? -2.535 16.541 32.837 1.00 33.62 468 GLU A O 1
ATOM 3553 N N . SER A 1 469 ? -2.778 16.941 35.042 1.00 25.81 469 SER A N 1
ATOM 3554 C CA . SER A 1 469 ? -1.342 17.014 35.280 1.00 24.30 469 SER A CA 1
ATOM 3555 C C . SER A 1 469 ? -1.091 17.012 36.780 1.00 26.38 469 SER A C 1
ATOM 3556 O O . SER A 1 469 ? -2.004 17.216 37.585 1.00 27.31 469 SER A O 1
ATOM 3559 N N . GLU A 1 470 ? 0.168 16.771 37.141 1.00 32.05 470 GLU A N 1
ATOM 3560 C CA . GLU A 1 470 ? 0.599 16.950 38.520 1.00 36.34 470 GLU A CA 1
ATOM 3561 C C . GLU A 1 470 ? 0.346 18.386 38.955 1.00 31.47 470 GLU A C 1
ATOM 3562 O O . GLU A 1 470 ? 0.773 19.334 38.289 1.00 31.98 470 GLU A O 1
ATOM 3568 N N . GLY A 1 471 ? -0.365 18.544 40.067 1.00 27.64 471 GLY A N 1
ATOM 3569 C CA . GLY A 1 471 ? -0.729 19.854 40.556 1.00 28.95 471 GLY A CA 1
ATOM 3570 C C . GLY A 1 471 ? -2.035 20.402 40.025 1.00 29.61 471 GLY A C 1
ATOM 3571 O O . GLY A 1 471 ? -2.417 21.516 40.406 1.00 30.08 471 GLY A O 1
ATOM 3572 N N . HIS A 1 472 ? -2.734 19.665 39.161 1.00 30.84 472 HIS A N 1
ATOM 3573 C CA . HIS A 1 472 ? -4.003 20.126 38.602 1.00 24.16 472 HIS A CA 1
ATOM 3574 C C . HIS A 1 472 ? -4.932 18.934 38.416 1.00 30.30 472 HIS A C 1
ATOM 3575 O O . HIS A 1 472 ? -4.742 18.134 37.494 1.00 28.63 472 HIS A O 1
ATOM 3582 N N . ASP A 1 473 ? -5.935 18.825 39.280 1.00 40.79 473 ASP A N 1
ATOM 3583 C CA . ASP A 1 473 ? -6.995 17.843 39.121 1.00 26.99 473 ASP A CA 1
ATOM 3584 C C . ASP A 1 473 ? -8.119 18.416 38.265 1.00 33.78 473 ASP A C 1
ATOM 3585 O O . ASP A 1 473 ? -8.286 19.632 38.145 1.00 35.83 473 ASP A O 1
ATOM 3590 N N . ARG A 1 474 ? -8.897 17.518 37.670 1.00 37.62 474 ARG A N 1
ATOM 3591 C CA . ARG A 1 474 ? -10.039 17.930 36.868 1.00 34.04 474 ARG A CA 1
ATOM 3592 C C . ARG A 1 474 ? -11.229 18.252 37.761 1.00 30.79 474 ARG A C 1
ATOM 3593 O O . ARG A 1 474 ? -11.449 17.605 38.788 1.00 38.02 474 ARG A O 1
ATOM 3601 N N . ASP A 1 475 ? -11.988 19.272 37.369 1.00 31.65 475 ASP A N 1
ATOM 3602 C CA . ASP A 1 475 ? -13.281 19.532 37.987 1.00 32.90 475 ASP A CA 1
ATOM 3603 C C . ASP A 1 475 ? -14.395 18.785 37.269 1.00 26.61 475 ASP A C 1
ATOM 3604 O O . ASP A 1 475 ? -15.341 18.312 37.909 1.00 31.74 475 ASP A O 1
ATOM 3609 N N . SER A 1 476 ? -14.290 18.667 35.949 1.00 28.07 476 SER A N 1
ATOM 3610 C CA . SER A 1 476 ? -15.250 17.950 35.126 1.00 25.56 476 SER A CA 1
ATOM 3611 C C . SER A 1 476 ? -14.547 16.808 34.408 1.00 25.66 476 SER A C 1
ATOM 3612 O O . SER A 1 476 ? -13.390 16.939 33.999 1.00 27.08 476 SER A O 1
ATOM 3615 N N . ILE A 1 477 ? -15.248 15.685 34.263 1.00 25.54 477 ILE A N 1
ATOM 3616 C CA . ILE A 1 477 ? -14.707 14.553 33.519 1.00 34.82 477 ILE A CA 1
ATOM 3617 C C . ILE A 1 477 ? -15.457 14.417 32.202 1.00 33.50 477 ILE A C 1
ATOM 3618 O O . ILE A 1 477 ? -15.564 13.319 31.645 1.00 29.91 477 ILE A O 1
ATOM 3623 N N . GLU A 1 478 ? -15.986 15.529 31.700 1.00 28.57 478 GLU A N 1
ATOM 3624 C CA . GLU A 1 478 ? -16.539 15.570 30.357 1.00 27.60 478 GLU A CA 1
ATOM 3625 C C . GLU A 1 478 ? -15.441 15.899 29.351 1.00 29.22 478 GLU A C 1
ATOM 3626 O O . GLU A 1 478 ? -14.337 16.318 29.708 1.00 26.67 478 GLU A O 1
ATOM 3632 N N . TRP A 1 479 ? -15.755 15.694 28.077 1.00 30.86 479 TRP A N 1
ATOM 3633 C CA . TRP A 1 479 ? -14.905 16.208 27.016 1.00 26.13 479 TRP A CA 1
ATOM 3634 C C . TRP A 1 479 ? -14.711 17.711 27.209 1.00 27.00 479 TRP A C 1
ATOM 3635 O O . TRP A 1 479 ? -15.677 18.425 27.506 1.00 23.34 479 TRP A O 1
ATOM 3646 N N . PRO A 1 480 ? -13.494 18.224 27.068 1.00 34.81 480 PRO A N 1
ATOM 3647 C CA . PRO A 1 480 ? -13.280 19.665 27.222 1.00 25.32 480 PRO A CA 1
ATOM 3648 C C . PRO A 1 480 ? -13.731 20.440 25.993 1.00 35.65 480 PRO A C 1
ATOM 3649 O O . PRO A 1 480 ? -13.846 19.906 24.888 1.00 26.82 480 PRO A O 1
ATOM 3653 N N . GLY A 1 481 ? -13.997 21.726 26.215 1.00 34.83 481 GLY A N 1
ATOM 3654 C CA . GLY A 1 481 ? -14.248 22.638 25.112 1.00 29.57 481 GLY A CA 1
ATOM 3655 C C . GLY A 1 481 ? -15.480 22.271 24.311 1.00 28.58 481 GLY A C 1
ATOM 3656 O O . GLY A 1 481 ? -16.491 21.802 24.847 1.00 33.86 481 GLY A O 1
ATOM 3657 N N . ASN A 1 482 ? -15.395 22.488 22.998 1.00 25.10 482 ASN A N 1
ATOM 3658 C CA . ASN A 1 482 ? -16.487 22.228 22.068 1.00 23.80 482 ASN A CA 1
ATOM 3659 C C . ASN A 1 482 ? -16.184 21.049 21.147 1.00 32.25 482 ASN A C 1
ATOM 3660 O O . ASN A 1 482 ? -16.716 20.971 20.036 1.00 29.92 482 ASN A O 1
ATOM 3665 N N . GLN A 1 483 ? -15.328 20.128 21.598 1.00 22.97 483 GLN A N 1
ATOM 3666 C CA . GLN A 1 483 ? -14.930 18.996 20.764 1.00 24.56 483 GLN A CA 1
ATOM 3667 C C . GLN A 1 483 ? -16.137 18.167 20.343 1.00 25.49 483 GLN A C 1
ATOM 3668 O O . GLN A 1 483 ? -16.267 17.783 19.172 1.00 27.31 483 GLN A O 1
ATOM 3674 N N . LEU A 1 484 ? -17.033 17.880 21.290 1.00 20.89 484 LEU A N 1
ATOM 3675 C CA . LEU A 1 484 ? -18.206 17.072 20.975 1.00 28.75 484 LEU A CA 1
ATOM 3676 C C . LEU A 1 484 ? -19.117 17.770 19.974 1.00 31.14 484 LEU A C 1
ATOM 3677 O O . LEU A 1 484 ? -19.766 17.104 19.162 1.00 36.84 484 LEU A O 1
ATOM 3682 N N . ASP A 1 485 ? -19.165 19.104 20.000 1.00 28.96 485 ASP A N 1
ATOM 3683 C CA . ASP A 1 485 ? -19.950 19.834 19.008 1.00 32.62 485 ASP A CA 1
ATOM 3684 C C . ASP A 1 485 ? -19.406 19.604 17.601 1.00 35.62 485 ASP A C 1
ATOM 3685 O O . ASP A 1 485 ? -20.172 19.370 16.654 1.00 36.39 485 ASP A O 1
ATOM 3690 N N . LEU A 1 486 ? -18.080 19.654 17.447 1.00 30.36 486 LEU A N 1
ATOM 3691 C CA . LEU A 1 486 ? -17.479 19.391 16.145 1.00 32.49 486 LEU A CA 1
ATOM 3692 C C . LEU A 1 486 ? -17.693 17.943 15.719 1.00 35.62 486 LEU A C 1
ATOM 3693 O O . LEU A 1 486 ? -17.942 17.669 14.539 1.00 36.59 486 LEU A O 1
ATOM 3698 N N . ILE A 1 487 ? -17.597 17.003 16.664 1.00 24.73 487 ILE A N 1
ATOM 3699 C CA . ILE A 1 487 ? -17.859 15.603 16.334 1.00 31.30 487 ILE A CA 1
ATOM 3700 C C . ILE A 1 487 ? -19.295 15.430 15.858 1.00 35.27 487 ILE A C 1
ATOM 3701 O O . ILE A 1 487 ? -19.569 14.670 14.924 1.00 29.63 487 ILE A O 1
ATOM 3706 N N . GLU A 1 488 ? -20.233 16.134 16.495 1.00 26.47 488 GLU A N 1
ATOM 3707 C CA . GLU A 1 488 ? -21.632 16.086 16.082 1.00 29.23 488 GLU A CA 1
ATOM 3708 C C . GLU A 1 488 ? -21.802 16.615 14.662 1.00 38.83 488 GLU A C 1
ATOM 3709 O O . GLU A 1 488 ? -22.487 16.004 13.826 1.00 37.95 488 GLU A O 1
ATOM 3715 N N . GLN A 1 489 ? -21.178 17.760 14.372 1.00 32.30 489 GLN A N 1
ATOM 3716 C CA . GLN A 1 489 ? -21.270 18.326 13.029 1.00 33.05 489 GLN A CA 1
ATOM 3717 C C . GLN A 1 489 ? -20.669 17.387 11.989 1.00 40.05 489 GLN A C 1
ATOM 3718 O O . GLN A 1 489 ? -21.178 17.287 10.866 1.00 31.81 489 GLN A O 1
ATOM 3724 N N . LEU A 1 490 ? -19.587 16.689 12.341 1.00 33.38 490 LEU A N 1
ATOM 3725 C CA . LEU A 1 490 ? -19.008 15.718 11.416 1.00 27.81 490 LEU A CA 1
ATOM 3726 C C . LEU A 1 490 ? -19.930 14.521 11.225 1.00 35.07 490 LEU A C 1
ATOM 3727 O O . LEU A 1 490 ? -20.086 14.020 10.105 1.00 29.42 490 LEU A O 1
ATOM 3732 N N . ALA A 1 491 ? -20.545 14.049 12.312 1.00 31.17 491 ALA A N 1
ATOM 3733 C CA . ALA A 1 491 ? -21.488 12.940 12.225 1.00 30.83 491 ALA A CA 1
ATOM 3734 C C . ALA A 1 491 ? -22.666 13.282 11.328 1.00 31.28 491 ALA A C 1
ATOM 3735 O O . ALA A 1 491 ? -23.255 12.389 10.708 1.00 23.61 491 ALA A O 1
ATOM 3737 N N . ALA A 1 492 ? -23.026 14.567 11.257 1.00 37.70 492 ALA A N 1
ATOM 3738 C CA . ALA A 1 492 ? -24.086 14.988 10.343 1.00 27.95 492 ALA A CA 1
ATOM 3739 C C . ALA A 1 492 ? -23.816 14.553 8.904 1.00 33.04 492 ALA A C 1
ATOM 3740 O O . ALA A 1 492 ? -24.759 14.335 8.135 1.00 28.38 492 ALA A O 1
ATOM 3742 N N . LEU A 1 493 ? -22.542 14.414 8.522 1.00 32.86 493 LEU A N 1
ATOM 3743 C CA . LEU A 1 493 ? -22.206 14.026 7.154 1.00 27.32 493 LEU A CA 1
ATOM 3744 C C . LEU A 1 493 ? -22.556 12.573 6.850 1.00 32.86 493 LEU A C 1
ATOM 3745 O O . LEU A 1 493 ? -22.605 12.198 5.674 1.00 31.06 493 LEU A O 1
ATOM 3750 N N . ARG A 1 494 ? -22.783 11.753 7.879 1.00 31.41 494 ARG A N 1
ATOM 3751 C CA . ARG A 1 494 ? -23.204 10.358 7.722 1.00 33.30 494 ARG A CA 1
ATOM 3752 C C . ARG A 1 494 ? -22.183 9.529 6.945 1.00 31.65 494 ARG A C 1
ATOM 3753 O O . ARG A 1 494 ? -22.540 8.574 6.251 1.00 24.50 494 ARG A O 1
ATOM 3761 N N . LYS A 1 495 ? -20.911 9.885 7.057 1.00 29.82 495 LYS A N 1
ATOM 3762 C CA . LYS A 1 495 ? -19.815 9.100 6.514 1.00 29.50 495 LYS A CA 1
ATOM 3763 C C . LYS A 1 495 ? -19.256 8.175 7.586 1.00 27.97 495 LYS A C 1
ATOM 3764 O O . LYS A 1 495 ? -19.552 8.340 8.774 1.00 35.08 495 LYS A O 1
ATOM 3770 N N . PRO A 1 496 ? -18.461 7.163 7.199 1.00 27.12 496 PRO A N 1
ATOM 3771 C CA . PRO A 1 496 ? -17.728 6.387 8.208 1.00 26.04 496 PRO A CA 1
ATOM 3772 C C . PRO A 1 496 ? -16.941 7.293 9.140 1.00 30.49 496 PRO A C 1
ATOM 3773 O O . PRO A 1 496 ? -16.066 8.043 8.696 1.00 31.18 496 PRO A O 1
ATOM 3777 N N . LEU A 1 497 ? -17.259 7.243 10.432 1.00 26.12 497 LEU A N 1
ATOM 3778 C CA . LEU A 1 497 ? -16.741 8.197 11.406 1.00 33.35 497 LEU A CA 1
ATOM 3779 C C . LEU A 1 497 ? -16.143 7.443 12.583 1.00 30.70 497 LEU A C 1
ATOM 3780 O O . LEU A 1 497 ? -16.854 6.711 13.280 1.00 30.47 497 LEU A O 1
ATOM 3785 N N . ILE A 1 498 ? -14.846 7.634 12.809 1.00 34.01 498 ILE A N 1
ATOM 3786 C CA . ILE A 1 498 ? -14.117 6.989 13.894 1.00 33.60 498 ILE A CA 1
ATOM 3787 C C . ILE A 1 498 ? -13.591 8.079 14.818 1.00 28.32 498 ILE A C 1
ATOM 3788 O O . ILE A 1 498 ? -13.039 9.081 14.350 1.00 38.57 498 ILE A O 1
ATOM 3793 N N . VAL A 1 499 ? -13.766 7.887 16.123 1.00 27.12 499 VAL A N 1
ATOM 3794 C CA . VAL A 1 499 ? -13.391 8.880 17.123 1.00 30.46 499 VAL A CA 1
ATOM 3795 C C . VAL A 1 499 ? -12.328 8.277 18.029 1.00 33.35 499 VAL A C 1
ATOM 3796 O O . VAL A 1 499 ? -12.545 7.220 18.636 1.00 32.90 499 VAL A O 1
ATOM 3800 N N . LEU A 1 500 ? -11.183 8.950 18.123 1.00 25.54 500 LEU A N 1
ATOM 3801 C CA . LEU A 1 500 ? -10.107 8.561 19.026 1.00 28.51 500 LEU A CA 1
ATOM 3802 C C . LEU A 1 500 ? -10.210 9.416 20.284 1.00 30.76 500 LEU A C 1
ATOM 3803 O O . LEU A 1 500 ? -9.998 10.632 20.235 1.00 30.68 500 LEU A O 1
ATOM 3808 N N . GLN A 1 501 ? -10.547 8.783 21.404 1.00 29.23 501 GLN A N 1
ATOM 3809 C CA . GLN A 1 501 ? -10.616 9.451 22.699 1.00 25.08 501 GLN A CA 1
ATOM 3810 C C . GLN A 1 501 ? -9.283 9.238 23.406 1.00 28.21 501 GLN A C 1
ATOM 3811 O O . GLN A 1 501 ? -8.993 8.135 23.879 1.00 30.91 501 GLN A O 1
ATOM 3817 N N . MET A 1 502 ? -8.474 10.289 23.475 1.00 27.26 502 MET A N 1
ATOM 3818 C CA . MET A 1 502 ? -7.129 10.192 24.012 1.00 26.32 502 MET A CA 1
ATOM 3819 C C . MET A 1 502 ? -7.075 10.770 25.424 1.00 30.91 502 MET A C 1
ATOM 3820 O O . MET A 1 502 ? -8.086 11.177 26.002 1.00 38.49 502 MET A O 1
ATOM 3825 N N . GLY A 1 503 ? -5.871 10.808 25.982 1.00 32.25 503 GLY A N 1
ATOM 3826 C CA . GLY A 1 503 ? -5.673 11.246 27.346 1.00 28.59 503 GLY A CA 1
ATOM 3827 C C . GLY A 1 503 ? -5.736 10.097 28.338 1.00 37.18 503 GLY A C 1
ATOM 3828 O O . GLY A 1 503 ? -6.271 9.023 28.066 1.00 21.04 503 GLY A O 1
ATOM 3829 N N . GLY A 1 504 ? -5.176 10.344 29.520 1.00 28.62 504 GLY A N 1
ATOM 3830 C CA . GLY A 1 504 ? -5.086 9.326 30.550 1.00 22.70 504 GLY A CA 1
ATOM 3831 C C . GLY A 1 504 ? -6.411 9.040 31.222 1.00 31.72 504 GLY A C 1
ATOM 3832 O O . GLY A 1 504 ? -6.929 7.921 31.141 1.00 29.52 504 GLY A O 1
ATOM 3833 N N . GLY A 1 505 ? -6.964 10.041 31.900 1.00 31.96 505 GLY A N 1
ATOM 3834 C CA . GLY A 1 505 ? -8.282 9.896 32.473 1.00 24.40 505 GLY A CA 1
ATOM 3835 C C . GLY A 1 505 ? -9.350 9.746 31.408 1.00 29.26 505 GLY A C 1
ATOM 3836 O O . GLY A 1 505 ? -9.201 10.172 30.262 1.00 30.41 505 GLY A O 1
ATOM 3837 N N . GLN A 1 506 ? -10.448 9.113 31.798 1.00 24.65 506 GLN A N 1
ATOM 3838 C CA . GLN A 1 506 ? -11.564 8.921 30.888 1.00 23.30 506 GLN A CA 1
ATOM 3839 C C . GLN A 1 506 ? -12.435 10.170 30.838 1.00 30.43 506 GLN A C 1
ATOM 3840 O O . GLN A 1 506 ? -12.506 10.944 31.797 1.00 26.40 506 GLN A O 1
ATOM 3846 N N . VAL A 1 507 ? -13.092 10.367 29.699 1.00 24.41 507 VAL A N 1
ATOM 3847 C CA . VAL A 1 507 ? -14.098 11.409 29.548 1.00 33.19 507 VAL A CA 1
ATOM 3848 C C . VAL A 1 507 ? -15.421 10.740 29.204 1.00 27.81 507 VAL A C 1
ATOM 3849 O O . VAL A 1 507 ? -15.453 9.641 28.642 1.00 31.07 507 VAL A O 1
ATOM 3853 N N . ASP A 1 508 ? -16.517 11.410 29.550 1.00 24.20 508 ASP A N 1
ATOM 3854 C CA . ASP A 1 508 ? -17.857 10.873 29.323 1.00 27.69 508 ASP A CA 1
ATOM 3855 C C . ASP A 1 508 ? -18.122 10.823 27.823 1.00 31.56 508 ASP A C 1
ATOM 3856 O O . ASP A 1 508 ? -18.376 11.849 27.189 1.00 33.21 508 ASP A O 1
ATOM 3861 N N . SER A 1 509 ? -18.073 9.619 27.251 1.00 28.64 509 SER A N 1
ATOM 3862 C CA . SER A 1 509 ? -18.316 9.409 25.831 1.00 32.58 509 SER A CA 1
ATOM 3863 C C . SER A 1 509 ? -19.681 8.783 25.558 1.00 30.90 509 SER A C 1
ATOM 3864 O O . SER A 1 509 ? -19.889 8.215 24.481 1.00 31.53 509 SER A O 1
ATOM 3867 N N . SER A 1 510 ? -20.613 8.880 26.511 1.00 30.90 510 SER A N 1
ATOM 3868 C CA . SER A 1 510 ? -21.917 8.240 26.350 1.00 33.79 510 SER A CA 1
ATOM 3869 C C . SER A 1 510 ? -22.681 8.818 25.166 1.00 31.26 510 SER A C 1
ATOM 3870 O O . SER A 1 510 ? -23.404 8.092 24.469 1.00 41.03 510 SER A O 1
ATOM 3873 N N . SER A 1 511 ? -22.548 10.126 24.931 1.00 30.74 511 SER A N 1
ATOM 3874 C CA . SER A 1 511 ? -23.174 10.733 23.761 1.00 33.82 511 SER A CA 1
ATOM 3875 C C . SER A 1 511 ? -22.695 10.064 22.480 1.00 34.31 511 SER A C 1
ATOM 3876 O O . SER A 1 511 ? -23.492 9.797 21.573 1.00 31.37 511 SER A O 1
ATOM 3879 N N . LEU A 1 512 ? -21.395 9.775 22.394 1.00 30.83 512 LEU A N 1
ATOM 3880 C CA . LEU A 1 512 ? -20.873 9.040 21.248 1.00 30.13 512 LEU A CA 1
ATOM 3881 C C . LEU A 1 512 ? -21.367 7.599 21.250 1.00 33.03 512 LEU A C 1
ATOM 3882 O O . LEU A 1 512 ? -21.616 7.019 20.187 1.00 31.68 512 LEU A O 1
ATOM 3887 N N . LYS A 1 513 ? -21.515 7.011 22.440 1.00 33.14 513 LYS A N 1
ATOM 3888 C CA . LYS A 1 513 ? -21.994 5.636 22.546 1.00 24.37 513 LYS A CA 1
ATOM 3889 C C . LYS A 1 513 ? -23.396 5.491 21.968 1.00 31.30 513 LYS A C 1
ATOM 3890 O O . LYS A 1 513 ? -23.717 4.473 21.343 1.00 30.82 513 LYS A O 1
ATOM 3896 N N . ALA A 1 514 ? -24.243 6.501 22.159 1.00 28.80 514 ALA A N 1
ATOM 3897 C CA . ALA A 1 514 ? -25.638 6.419 21.749 1.00 36.99 514 ALA A CA 1
ATOM 3898 C C . ALA A 1 514 ? -25.888 6.893 20.321 1.00 38.73 514 ALA A C 1
ATOM 3899 O O . ALA A 1 514 ? -27.006 6.727 19.821 1.00 40.35 514 ALA A O 1
ATOM 3901 N N . SER A 1 515 ? -24.893 7.470 19.654 1.00 29.22 515 SER A N 1
ATOM 3902 C CA . SER A 1 515 ? -25.074 8.000 18.308 1.00 33.10 515 SER A CA 1
ATOM 3903 C C . SER A 1 515 ? -24.772 6.915 17.281 1.00 35.45 515 SER A C 1
ATOM 3904 O O . SER A 1 515 ? -23.659 6.378 17.246 1.00 29.60 515 SER A O 1
ATOM 3907 N N . LYS A 1 516 ? -25.766 6.593 16.448 1.00 36.65 516 LYS A N 1
ATOM 3908 C CA . LYS A 1 516 ? -25.533 5.678 15.336 1.00 32.74 516 LYS A CA 1
ATOM 3909 C C . LYS A 1 516 ? -24.504 6.237 14.364 1.00 26.52 516 LYS A C 1
ATOM 3910 O O . LYS A 1 516 ? -23.813 5.473 13.680 1.00 36.70 516 LYS A O 1
ATOM 3916 N N . ALA A 1 517 ? -24.387 7.565 14.292 1.00 32.09 517 ALA A N 1
ATOM 3917 C CA . ALA A 1 517 ? -23.495 8.191 13.326 1.00 29.55 517 ALA A CA 1
ATOM 3918 C C . ALA A 1 517 ? -22.029 8.072 13.720 1.00 30.14 517 ALA A C 1
ATOM 3919 O O . ALA A 1 517 ? -21.157 8.251 12.863 1.00 34.45 517 ALA A O 1
ATOM 3921 N N . VAL A 1 518 ? -21.735 7.784 14.986 1.00 32.44 518 VAL A N 1
ATOM 3922 C CA . VAL A 1 518 ? -20.372 7.495 15.422 1.00 32.52 518 VAL A CA 1
A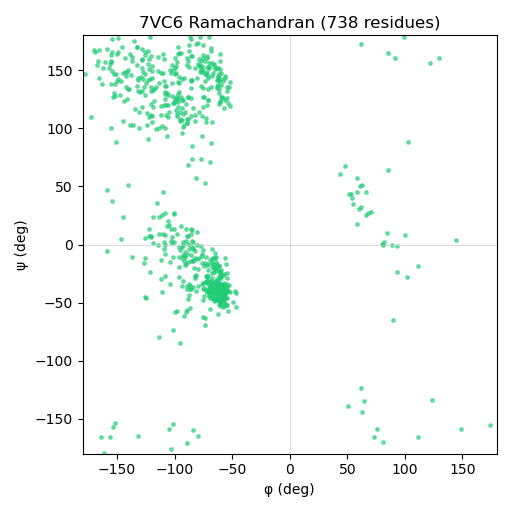TOM 3923 C C . VAL A 1 518 ? -20.196 5.983 15.327 1.00 31.71 518 VAL A C 1
ATOM 3924 O O . VAL A 1 518 ? -20.680 5.231 16.175 1.00 30.00 518 VAL A O 1
ATOM 3928 N N . ASN A 1 519 ? -19.500 5.535 14.282 1.00 26.64 519 ASN A N 1
ATOM 3929 C CA . ASN A 1 519 ? -19.402 4.111 13.992 1.00 25.59 519 ASN A CA 1
ATOM 3930 C C . ASN A 1 519 ? -18.375 3.391 14.855 1.00 31.68 519 ASN A C 1
ATOM 3931 O O . ASN A 1 519 ? -18.457 2.165 14.993 1.00 26.67 519 ASN A O 1
ATOM 3936 N N . ALA A 1 520 ? -17.417 4.108 15.436 1.00 33.87 520 ALA A N 1
ATOM 3937 C CA . ALA A 1 520 ? -16.363 3.447 16.192 1.00 30.28 520 ALA A CA 1
ATOM 3938 C C . ALA A 1 520 ? -15.754 4.419 17.191 1.00 30.24 520 ALA A C 1
ATOM 3939 O O . ALA A 1 520 ? -15.741 5.634 16.975 1.00 31.21 520 ALA A O 1
ATOM 3941 N N . LEU A 1 521 ? -15.239 3.856 18.280 1.00 25.82 521 LEU A N 1
ATOM 3942 C CA . LEU A 1 521 ? -14.649 4.621 19.370 1.00 27.68 521 LEU A CA 1
ATOM 3943 C C . LEU A 1 521 ? -13.521 3.808 19.983 1.00 24.81 521 LEU A C 1
ATOM 3944 O O . LEU A 1 521 ? -13.724 2.642 20.336 1.00 32.15 521 LEU A O 1
ATOM 3949 N N . LEU A 1 522 ? -12.347 4.433 20.109 1.00 22.95 522 LEU A N 1
ATOM 3950 C CA . LEU A 1 522 ? -11.177 3.840 20.741 1.00 25.79 522 LEU A CA 1
ATOM 3951 C C . LEU A 1 522 ? -10.611 4.800 21.776 1.00 35.94 522 LEU A C 1
ATOM 3952 O O . LEU A 1 522 ? -10.629 6.019 21.579 1.00 31.39 522 LEU A O 1
ATOM 3957 N N . TRP A 1 523 ? -10.102 4.247 22.875 1.00 31.21 523 TRP A N 1
ATOM 3958 C CA . TRP A 1 523 ? -9.364 5.018 23.868 1.00 30.72 523 TRP A CA 1
ATOM 3959 C C . TRP A 1 523 ? -7.874 4.782 23.656 1.00 28.43 523 TRP A C 1
ATOM 3960 O O . TRP A 1 523 ? -7.409 3.638 23.719 1.00 34.79 523 TRP A O 1
ATOM 3971 N N . GLY A 1 524 ? -7.130 5.859 23.415 1.00 21.44 524 GLY A N 1
ATOM 3972 C CA . GLY A 1 524 ? -5.726 5.739 23.075 1.00 18.13 524 GLY A CA 1
ATOM 3973 C C . GLY A 1 524 ? -4.762 6.198 24.150 1.00 27.35 524 GLY A C 1
ATOM 3974 O O . GLY A 1 524 ? -3.545 6.069 23.982 1.00 21.07 524 GLY A O 1
ATOM 3975 N N . GLY A 1 525 ? -5.291 6.735 25.249 1.00 27.74 525 GLY A N 1
ATOM 3976 C CA . GLY A 1 525 ? -4.463 7.159 26.368 1.00 30.67 525 GLY A CA 1
ATOM 3977 C C . GLY A 1 525 ? -3.322 8.054 25.940 1.00 28.60 525 GLY A C 1
ATOM 3978 O O . GLY A 1 525 ? -3.476 8.943 25.095 1.00 25.01 525 GLY A O 1
ATOM 3979 N N . TYR A 1 526 ? -2.154 7.823 26.535 1.00 30.54 526 TYR A N 1
ATOM 3980 C CA . TYR A 1 526 ? -0.905 8.390 26.040 1.00 27.84 526 TYR A CA 1
ATOM 3981 C C . TYR A 1 526 ? -0.094 7.253 25.436 1.00 32.49 526 TYR A C 1
ATOM 3982 O O . TYR A 1 526 ? 0.549 6.488 26.172 1.00 31.37 526 TYR A O 1
ATOM 3991 N N . PRO A 1 527 ? -0.096 7.094 24.115 1.00 24.97 527 PRO A N 1
ATOM 3992 C CA . PRO A 1 527 ? 0.384 5.851 23.494 1.00 28.04 527 PRO A CA 1
ATOM 3993 C C . PRO A 1 527 ? 1.870 5.806 23.164 1.00 38.09 527 PRO A C 1
ATOM 3994 O O . PRO A 1 527 ? 2.302 4.848 22.516 1.00 24.99 527 PRO A O 1
ATOM 3998 N N . GLY A 1 528 ? 2.657 6.792 23.575 1.00 27.91 528 GLY A N 1
ATOM 3999 C CA . GLY A 1 528 ? 4.088 6.724 23.377 1.00 27.46 528 GLY A CA 1
ATOM 4000 C C . GLY A 1 528 ? 4.531 7.122 21.980 1.00 30.06 528 GLY A C 1
ATOM 4001 O O . GLY A 1 528 ? 3.765 7.623 21.152 1.00 31.86 528 GLY A O 1
ATOM 4002 N N . GLN A 1 529 ? 5.816 6.862 21.721 1.00 31.92 529 GLN A N 1
ATOM 4003 C CA . GLN A 1 529 ? 6.469 7.371 20.518 1.00 30.92 529 GLN A CA 1
ATOM 4004 C C . GLN A 1 529 ? 5.887 6.776 19.241 1.00 28.37 529 GLN A C 1
ATOM 4005 O O . GLN A 1 529 ? 5.816 7.466 18.218 1.00 33.73 529 GLN A O 1
ATOM 4011 N N . SER A 1 530 ? 5.477 5.508 19.269 1.00 29.54 530 SER A N 1
ATOM 4012 C CA . SER A 1 530 ? 4.888 4.849 18.110 1.00 31.95 530 SER A CA 1
ATOM 4013 C C . SER A 1 530 ? 3.367 4.796 18.192 1.00 27.08 530 SER A C 1
ATOM 4014 O O . SER A 1 530 ? 2.744 3.904 17.606 1.00 33.69 530 SER A O 1
ATOM 4017 N N . GLY A 1 531 ? 2.759 5.747 18.904 1.00 28.75 531 GLY A N 1
ATOM 4018 C CA . GLY A 1 531 ? 1.330 5.667 19.163 1.00 26.63 531 GLY A CA 1
ATOM 4019 C C . GLY A 1 531 ? 0.495 5.721 17.900 1.00 26.26 531 GLY A C 1
ATOM 4020 O O . GLY A 1 531 ? -0.439 4.934 17.724 1.00 32.20 531 GLY A O 1
ATOM 4021 N N . GLY A 1 532 ? 0.812 6.660 17.007 1.00 30.02 532 GLY A N 1
ATOM 4022 C CA . GLY A 1 532 ? 0.073 6.755 15.761 1.00 27.40 532 GLY A CA 1
ATOM 4023 C C . GLY A 1 532 ? 0.150 5.482 14.942 1.00 29.27 532 GLY A C 1
ATOM 4024 O O . GLY A 1 532 ? -0.853 5.031 14.383 1.00 28.80 532 GLY A O 1
ATOM 4025 N N . THR A 1 533 ? 1.343 4.888 14.854 1.00 27.26 533 THR A N 1
ATOM 4026 C CA . THR A 1 533 ? 1.497 3.657 14.088 1.00 26.54 533 THR A CA 1
ATOM 4027 C C . THR A 1 533 ? 0.666 2.531 14.686 1.00 33.55 533 THR A C 1
ATOM 4028 O O . THR A 1 533 ? 0.038 1.761 13.954 1.00 24.52 533 THR A O 1
ATOM 4032 N N . ALA A 1 534 ? 0.633 2.430 16.015 1.00 34.94 534 ALA A N 1
ATOM 4033 C CA . ALA A 1 534 ? -0.190 1.411 16.659 1.00 27.34 534 ALA A CA 1
ATOM 4034 C C . ALA A 1 534 ? -1.669 1.639 16.370 1.00 26.76 534 ALA A C 1
ATOM 4035 O O . ALA A 1 534 ? -2.398 0.706 16.006 1.00 26.80 534 ALA A O 1
ATOM 4037 N N . ILE A 1 535 ? -2.128 2.883 16.526 1.00 33.04 535 ILE A N 1
ATOM 4038 C CA . ILE A 1 535 ? -3.541 3.189 16.321 1.00 26.62 535 ILE A CA 1
ATOM 4039 C C . ILE A 1 535 ? -3.950 2.897 14.882 1.00 31.43 535 ILE A C 1
ATOM 4040 O O . ILE A 1 535 ? -5.027 2.347 14.629 1.00 24.78 535 ILE A O 1
ATOM 4045 N N . VAL A 1 536 ? -3.090 3.231 13.919 1.00 32.26 536 VAL A N 1
ATOM 4046 C CA . VAL A 1 536 ? -3.447 3.002 12.522 1.00 27.71 536 VAL A CA 1
ATOM 4047 C C . VAL A 1 536 ? -3.321 1.526 12.151 1.00 28.14 536 VAL A C 1
ATOM 4048 O O . VAL A 1 536 ? -4.108 1.020 11.341 1.00 27.25 536 VAL A O 1
ATOM 4052 N N . ASN A 1 537 ? -2.353 0.808 12.730 1.00 28.55 537 ASN A N 1
ATOM 4053 C CA . ASN A 1 537 ? -2.308 -0.641 12.574 1.00 27.37 537 ASN A CA 1
ATOM 4054 C C . ASN A 1 537 ? -3.602 -1.277 13.060 1.00 32.05 537 ASN A C 1
ATOM 4055 O O . ASN A 1 537 ? -4.095 -2.242 12.464 1.00 31.21 537 ASN A O 1
ATOM 4060 N N . ILE A 1 538 ? -4.165 -0.746 14.148 1.00 25.96 538 ILE A N 1
ATOM 4061 C CA . ILE A 1 538 ? -5.447 -1.244 14.638 1.00 25.20 538 ILE A CA 1
ATOM 4062 C C . ILE A 1 538 ? -6.568 -0.872 13.673 1.00 23.46 538 ILE A C 1
ATOM 4063 O O . ILE A 1 538 ? -7.415 -1.705 13.329 1.00 35.26 538 ILE A O 1
ATOM 4068 N N . LEU A 1 539 ? -6.584 0.385 13.220 1.00 25.30 539 LEU A N 1
ATOM 4069 C CA . LEU A 1 539 ? -7.666 0.863 12.361 1.00 29.34 539 LEU A CA 1
ATOM 4070 C C . LEU A 1 539 ? -7.729 0.085 11.052 1.00 35.45 539 LEU A C 1
ATOM 4071 O O . LEU A 1 539 ? -8.819 -0.220 10.554 1.00 22.98 539 LEU A O 1
ATOM 4076 N N . THR A 1 540 ? -6.571 -0.240 10.475 1.00 28.87 540 THR A N 1
ATOM 4077 C CA . THR A 1 540 ? -6.527 -0.915 9.185 1.00 23.73 540 THR A CA 1
ATOM 4078 C C . THR A 1 540 ? -6.686 -2.425 9.292 1.00 29.04 540 THR A C 1
ATOM 4079 O O . THR A 1 540 ? -6.938 -3.076 8.273 1.00 37.74 540 THR A O 1
ATOM 4083 N N . GLY A 1 541 ? -6.548 -2.994 10.486 1.00 30.95 541 GLY A N 1
ATOM 4084 C CA . GLY A 1 541 ? -6.587 -4.428 10.651 1.00 28.45 541 GLY A CA 1
ATOM 4085 C C . GLY A 1 541 ? -5.238 -5.110 10.621 1.00 26.97 541 GLY A C 1
ATOM 4086 O O . GLY A 1 541 ? -5.182 -6.338 10.772 1.00 28.61 541 GLY A O 1
ATOM 4087 N N . LYS A 1 542 ? -4.149 -4.360 10.423 1.00 28.85 542 LYS A N 1
ATOM 4088 C CA . LYS A 1 542 ? -2.821 -4.963 10.473 1.00 34.94 542 LYS A CA 1
ATOM 4089 C C . LYS A 1 542 ? -2.566 -5.606 11.830 1.00 35.02 542 LYS A C 1
ATOM 4090 O O . LYS A 1 542 ? -1.920 -6.657 11.919 1.00 40.10 542 LYS A O 1
ATOM 4096 N N . THR A 1 543 ? -3.059 -4.985 12.898 1.00 25.33 543 THR A N 1
ATOM 4097 C CA . THR A 1 543 ? -3.065 -5.583 14.223 1.00 27.00 543 THR A CA 1
ATOM 4098 C C . THR A 1 543 ? -4.479 -5.523 14.777 1.00 27.66 543 THR A C 1
ATOM 4099 O O . THR A 1 543 ? -5.203 -4.549 14.553 1.00 34.04 543 THR A O 1
ATOM 4103 N N . ALA A 1 544 ? -4.868 -6.570 15.490 1.00 22.14 544 ALA A N 1
ATOM 4104 C CA . ALA A 1 544 ? -6.229 -6.540 16.002 1.00 18.10 544 ALA A CA 1
ATOM 4105 C C . ALA A 1 544 ? -6.251 -5.967 17.417 1.00 27.06 544 ALA A C 1
ATOM 4106 O O . ALA A 1 544 ? -5.334 -6.223 18.204 1.00 26.90 544 ALA A O 1
ATOM 4108 N N . PRO A 1 545 ? -7.276 -5.187 17.759 1.00 31.11 545 PRO A N 1
ATOM 4109 C CA . PRO A 1 545 ? -7.359 -4.641 19.116 1.00 23.95 545 PRO A CA 1
ATOM 4110 C C . PRO A 1 545 ? -7.530 -5.752 20.140 1.00 25.40 545 PRO A C 1
ATOM 4111 O O . PRO A 1 545 ? -8.082 -6.815 19.851 1.00 33.53 545 PRO A O 1
ATOM 4115 N N . SER A 1 546 ? -7.041 -5.491 21.350 1.00 29.62 546 SER A N 1
ATOM 4116 C CA . SER A 1 546 ? -7.113 -6.474 22.422 1.00 31.07 546 SER A CA 1
ATOM 4117 C C . SER A 1 546 ? -6.983 -5.800 23.782 1.00 30.43 546 SER A C 1
ATOM 4118 O O . SER A 1 546 ? -7.129 -6.452 24.821 1.00 28.22 546 SER A O 1
ATOM 4121 N N . GLY A 1 547 ? -6.709 -4.498 23.783 1.00 27.42 547 GLY A N 1
ATOM 4122 C CA . GLY A 1 547 ? -6.596 -3.770 25.028 1.00 31.15 547 GLY A CA 1
ATOM 4123 C C . GLY A 1 547 ? -7.920 -3.669 25.759 1.00 36.51 547 GLY A C 1
ATOM 4124 O O . GLY A 1 547 ? -9.001 -3.763 25.176 1.00 33.79 547 GLY A O 1
ATOM 4125 N N . ARG A 1 548 ? -7.829 -3.473 27.072 1.00 34.09 548 ARG A N 1
ATOM 4126 C CA . ARG A 1 548 ? -9.012 -3.401 27.915 1.00 25.77 548 ARG A CA 1
ATOM 4127 C C . ARG A 1 548 ? -8.865 -2.274 28.923 1.00 31.90 548 ARG A C 1
ATOM 4128 O O . ARG A 1 548 ? -7.760 -1.987 29.393 1.00 29.49 548 ARG A O 1
ATOM 4136 N N . LEU A 1 549 ? -9.989 -1.641 29.242 1.00 29.85 549 LEU A N 1
ATOM 4137 C CA . LEU A 1 549 ? -10.030 -0.482 30.118 1.00 24.04 549 LEU A CA 1
ATOM 4138 C C . LEU A 1 549 ? -9.413 -0.805 31.478 1.00 31.90 549 LEU A C 1
ATOM 4139 O O . LEU A 1 549 ? -9.932 -1.671 32.199 1.00 39.87 549 LEU A O 1
ATOM 4144 N N . PRO A 1 550 ? -8.320 -0.139 31.863 1.00 32.07 550 PRO A N 1
ATOM 4145 C CA . PRO A 1 550 ? -7.772 -0.335 33.210 1.00 20.81 550 PRO A CA 1
ATOM 4146 C C . PRO A 1 550 ? -8.467 0.495 34.274 1.00 31.67 550 PRO A C 1
ATOM 4147 O O . PRO A 1 550 ? -8.229 0.267 35.468 1.00 25.49 550 PRO A O 1
ATOM 4151 N N . ILE A 1 551 ? -9.305 1.454 33.880 1.00 35.17 551 ILE A N 1
ATOM 4152 C CA . ILE A 1 551 ? -10.085 2.258 34.807 1.00 23.34 551 ILE A CA 1
ATOM 4153 C C . ILE A 1 551 ? -11.523 2.307 34.308 1.00 29.29 551 ILE A C 1
ATOM 4154 O O . ILE A 1 551 ? -11.837 1.882 33.196 1.00 33.26 551 ILE A O 1
ATOM 4159 N N . THR A 1 552 ? -12.397 2.836 35.157 1.00 27.65 552 THR A N 1
ATOM 4160 C CA . THR A 1 552 ? -13.798 3.005 34.807 1.00 26.58 552 THR A CA 1
ATOM 4161 C C . THR A 1 552 ? -13.996 4.316 34.056 1.00 29.24 552 THR A C 1
ATOM 4162 O O . THR A 1 552 ? -13.359 5.326 34.368 1.00 34.79 552 THR A O 1
ATOM 4166 N N . GLN A 1 553 ? -14.867 4.296 33.047 1.00 28.20 553 GLN A N 1
ATOM 4167 C CA . GLN A 1 553 ? -15.351 5.538 32.448 1.00 22.87 553 GLN A CA 1
ATOM 4168 C C . GLN A 1 553 ? -16.633 5.922 33.171 1.00 27.96 553 GLN A C 1
ATOM 4169 O O . GLN A 1 553 ? -17.701 5.363 32.913 1.00 27.18 553 GLN A O 1
ATOM 4175 N N . TYR A 1 554 ? -16.521 6.872 34.082 1.00 24.92 554 TYR A N 1
ATOM 4176 C CA . TYR A 1 554 ? -17.657 7.322 34.861 1.00 29.13 554 TYR A CA 1
ATOM 4177 C C . TYR A 1 554 ? -18.556 8.231 34.027 1.00 29.04 554 TYR A C 1
ATOM 4178 O O . TYR A 1 554 ? -18.098 8.865 33.073 1.00 22.41 554 TYR A O 1
ATOM 4187 N N . PRO A 1 555 ? -19.842 8.301 34.359 1.00 31.78 555 PRO A N 1
ATOM 4188 C CA . PRO A 1 555 ? -20.663 9.402 33.851 1.00 21.43 555 PRO A CA 1
ATOM 4189 C C . PRO A 1 555 ? -20.242 10.706 34.509 1.00 26.43 555 PRO A C 1
ATOM 4190 O O . PRO A 1 555 ? -19.723 10.721 35.628 1.00 28.06 555 PRO A O 1
ATOM 4194 N N . ALA A 1 556 ? -20.461 11.809 33.789 1.00 21.66 556 ALA A N 1
ATOM 4195 C CA . ALA A 1 556 ? -19.999 13.115 34.256 1.00 25.20 556 ALA A CA 1
ATOM 4196 C C . ALA A 1 556 ? -20.508 13.429 35.659 1.00 26.01 556 ALA A C 1
ATOM 4197 O O . ALA A 1 556 ? -19.738 13.860 36.530 1.00 30.72 556 ALA A O 1
ATOM 4199 N N . ALA A 1 557 ? -21.799 13.187 35.904 1.00 24.71 557 ALA A N 1
ATOM 4200 C CA . ALA A 1 557 ? -22.421 13.517 37.181 1.00 23.34 557 ALA A CA 1
ATOM 4201 C C . ALA A 1 557 ? -21.723 12.879 38.375 1.00 26.39 557 ALA A C 1
ATOM 4202 O O . ALA A 1 557 ? -22.022 13.259 39.514 1.00 26.55 557 ALA A O 1
ATOM 4204 N N . TYR A 1 558 ? -20.810 11.930 38.151 1.00 26.15 558 TYR A N 1
ATOM 4205 C CA . TYR A 1 558 ? -20.051 11.362 39.260 1.00 27.63 558 TYR A CA 1
ATOM 4206 C C . TYR A 1 558 ? -19.311 12.445 40.033 1.00 28.66 558 TYR A C 1
ATOM 4207 O O . TYR A 1 558 ? -19.194 12.366 41.262 1.00 30.63 558 TYR A O 1
ATOM 4216 N N . VAL A 1 559 ? -18.824 13.480 39.338 1.00 23.57 559 VAL A N 1
ATOM 4217 C CA . VAL A 1 559 ? -18.088 14.532 40.034 1.00 32.86 559 VAL A CA 1
ATOM 4218 C C . VAL A 1 559 ? -18.974 15.268 41.028 1.00 30.12 559 VAL A C 1
ATOM 4219 O O . VAL A 1 559 ? -18.463 15.933 41.936 1.00 40.22 559 VAL A O 1
ATOM 4223 N N . ASP A 1 560 ? -20.294 15.161 40.887 1.00 25.47 560 ASP A N 1
ATOM 4224 C CA . ASP A 1 560 ? -21.224 15.768 41.827 1.00 26.38 560 ASP A CA 1
ATOM 4225 C C . ASP A 1 560 ? -21.710 14.799 42.896 1.00 29.71 560 ASP A C 1
ATOM 4226 O O . ASP A 1 560 ? -22.334 15.239 43.868 1.00 28.70 560 ASP A O 1
ATOM 4231 N N . ALA A 1 561 ? -21.439 13.502 42.747 1.00 31.60 561 ALA A N 1
ATOM 4232 C CA . ALA A 1 561 ? -21.929 12.507 43.693 1.00 30.08 561 ALA A CA 1
ATOM 4233 C C . ALA A 1 561 ? -20.958 12.232 44.832 1.00 34.44 561 ALA A C 1
ATOM 4234 O O . ALA A 1 561 ? -21.368 11.677 45.857 1.00 22.92 561 ALA A O 1
ATOM 4236 N N . ILE A 1 562 ? -19.691 12.603 44.680 1.00 31.60 562 ILE A N 1
ATOM 4237 C CA . ILE A 1 562 ? -18.693 12.396 45.725 1.00 28.89 562 ILE A CA 1
ATOM 4238 C C . ILE A 1 562 ? -17.627 13.476 45.589 1.00 31.62 562 ILE A C 1
ATOM 4239 O O . ILE A 1 562 ? -17.234 13.822 44.465 1.00 33.24 562 ILE A O 1
ATOM 4244 N N . PRO A 1 563 ? -17.160 14.064 46.686 1.00 30.31 563 PRO A N 1
ATOM 4245 C CA . PRO A 1 563 ? -16.003 14.954 46.601 1.00 23.04 563 PRO A CA 1
ATOM 4246 C C . PRO A 1 563 ? -14.719 14.152 46.494 1.00 30.69 563 PRO A C 1
ATOM 4247 O O . PRO A 1 563 ? -14.628 13.011 46.954 1.00 33.40 563 PRO A O 1
ATOM 4251 N N . MET A 1 564 ? -13.715 14.763 45.865 1.00 30.47 564 MET A N 1
ATOM 4252 C CA . MET A 1 564 ? -12.436 14.081 45.714 1.00 31.42 564 MET A CA 1
ATOM 4253 C C . MET A 1 564 ? -11.744 13.849 47.050 1.00 36.00 564 MET A C 1
ATOM 4254 O O . MET A 1 564 ? -10.892 12.959 47.147 1.00 29.87 564 MET A O 1
ATOM 4259 N N . THR A 1 565 ? -12.101 14.615 48.083 1.00 31.24 565 THR A N 1
ATOM 4260 C CA . THR A 1 565 ? -11.481 14.467 49.393 1.00 33.59 565 THR A CA 1
ATOM 4261 C C . THR A 1 565 ? -11.979 13.246 50.155 1.00 33.37 565 THR A C 1
ATOM 4262 O O . THR A 1 565 ? -11.343 12.846 51.136 1.00 35.21 565 THR A O 1
ATOM 4266 N N . ASP A 1 566 ? -13.094 12.651 49.736 1.00 28.41 566 ASP A N 1
ATOM 4267 C CA . ASP A 1 566 ? -13.640 11.480 50.418 1.00 31.66 566 ASP A CA 1
ATOM 4268 C C . ASP A 1 566 ? -12.758 10.272 50.126 1.00 28.42 566 ASP A C 1
ATOM 4269 O O . ASP A 1 566 ? -12.799 9.715 49.024 1.00 25.60 566 ASP A O 1
ATOM 4274 N N . MET A 1 567 ? -11.963 9.860 51.115 1.00 27.28 567 MET A N 1
ATOM 4275 C CA . MET A 1 567 ? -11.035 8.750 50.943 1.00 30.68 567 MET A CA 1
ATOM 4276 C C . MET A 1 567 ? -11.698 7.385 51.071 1.00 31.50 567 MET A C 1
ATOM 4277 O O . MET A 1 567 ? -11.068 6.378 50.731 1.00 41.18 567 MET A O 1
ATOM 4282 N N . ALA A 1 568 ? -12.935 7.321 51.554 1.00 28.13 568 ALA A N 1
ATOM 4283 C CA . ALA A 1 568 ? -13.623 6.045 51.658 1.00 29.65 568 ALA A CA 1
ATOM 4284 C C . ALA A 1 568 ? -13.979 5.516 50.271 1.00 34.39 568 ALA A C 1
ATOM 4285 O O . ALA A 1 568 ? -14.099 6.266 49.299 1.00 37.70 568 ALA A O 1
ATOM 4287 N N . LEU A 1 569 ? -14.145 4.197 50.189 1.00 26.41 569 LEU A N 1
ATOM 4288 C CA . LEU A 1 569 ? -14.496 3.543 48.936 1.00 21.90 569 LEU A CA 1
ATOM 4289 C C . LEU A 1 569 ? -15.893 2.949 48.924 1.00 26.53 569 LEU A C 1
ATOM 4290 O O . LEU A 1 569 ? -16.505 2.875 47.858 1.00 27.79 569 LEU A O 1
ATOM 4295 N N . ARG A 1 570 ? -16.407 2.526 50.073 1.00 29.15 570 ARG A N 1
ATOM 4296 C CA . ARG A 1 570 ? -17.725 1.920 50.117 1.00 29.35 570 ARG A CA 1
ATOM 4297 C C . ARG A 1 570 ? -18.808 2.978 49.903 1.00 28.94 570 ARG A C 1
ATOM 4298 O O . ARG A 1 570 ? -18.604 4.156 50.207 1.00 32.80 570 ARG A O 1
ATOM 4306 N N . PRO A 1 571 ? -19.963 2.585 49.365 1.00 33.36 571 PRO A N 1
ATOM 4307 C CA . PRO A 1 571 ? -21.097 3.513 49.296 1.00 32.71 571 PRO A CA 1
ATOM 4308 C C . PRO A 1 571 ? -21.514 3.947 50.694 1.00 39.60 571 PRO A C 1
ATOM 4309 O O . PRO A 1 571 ? -21.234 3.276 51.689 1.00 42.70 571 PRO A O 1
ATOM 4313 N N . SER A 1 572 ? -22.194 5.087 50.769 1.00 44.75 572 SER A N 1
ATOM 4314 C CA . SER A 1 572 ? -22.461 5.682 52.073 1.00 37.63 572 SER A CA 1
ATOM 4315 C C . SER A 1 572 ? -23.691 6.577 51.993 1.00 52.27 572 SER A C 1
ATOM 4316 O O . SER A 1 572 ? -24.472 6.522 51.038 1.00 60.24 572 SER A O 1
ATOM 4319 N N . SER A 1 573 ? -23.856 7.402 53.031 1.00 54.50 573 SER A N 1
ATOM 4320 C CA . SER A 1 573 ? -24.869 8.447 53.088 1.00 62.34 573 SER A CA 1
ATOM 4321 C C . SER A 1 573 ? -24.653 9.532 52.047 1.00 59.73 573 SER A C 1
ATOM 4322 O O . SER A 1 573 ? -25.544 10.365 51.844 1.00 65.98 573 SER A O 1
ATOM 4325 N N . SER A 1 574 ? -23.502 9.548 51.402 1.00 56.74 574 SER A N 1
ATOM 4326 C CA . SER A 1 574 ? -23.150 10.635 50.502 1.00 52.00 574 SER A CA 1
ATOM 4327 C C . SER A 1 574 ? -22.310 10.177 49.323 1.00 50.40 574 SER A C 1
ATOM 4328 O O . SER A 1 574 ? -21.866 11.025 48.545 1.00 53.71 574 SER A O 1
ATOM 4331 N N . SER A 1 575 ? -22.070 8.879 49.164 1.00 45.07 575 SER A N 1
ATOM 4332 C CA . SER A 1 575 ? -21.182 8.367 48.141 1.00 33.50 575 SER A CA 1
ATOM 4333 C C . SER A 1 575 ? -21.833 7.205 47.406 1.00 35.84 575 SER A C 1
ATOM 4334 O O . SER A 1 575 ? -22.448 6.332 48.032 1.00 37.63 575 SER A O 1
ATOM 4337 N N . PRO A 1 576 ? -21.728 7.174 46.078 1.00 34.24 576 PRO A N 1
ATOM 4338 C CA . PRO A 1 576 ? -22.092 5.972 45.324 1.00 29.16 576 PRO A CA 1
ATOM 4339 C C . PRO A 1 576 ? -21.015 4.899 45.306 1.00 31.91 576 PRO A C 1
ATOM 4340 O O . PRO A 1 576 ? -21.143 3.935 44.546 1.00 37.87 576 PRO A O 1
ATOM 4344 N N . GLY A 1 577 ? -19.973 5.038 46.114 1.00 25.03 577 GLY A N 1
ATOM 4345 C CA . GLY A 1 577 ? -18.857 4.121 46.088 1.00 30.26 577 GLY A CA 1
ATOM 4346 C C . GLY A 1 577 ? -17.828 4.496 45.037 1.00 28.01 577 GLY A C 1
ATOM 4347 O O . GLY A 1 577 ? -18.074 5.290 44.130 1.00 36.02 577 GLY A O 1
ATOM 4348 N N . ARG A 1 578 ? -16.645 3.903 45.168 1.00 30.52 578 ARG A N 1
ATOM 4349 C CA . ARG A 1 578 ? -15.533 4.174 44.271 1.00 32.28 578 ARG A CA 1
ATOM 4350 C C . ARG A 1 578 ? -15.104 2.902 43.551 1.00 33.27 578 ARG A C 1
ATOM 4351 O O . ARG A 1 578 ? -15.215 1.795 44.088 1.00 27.15 578 ARG A O 1
ATOM 4359 N N . THR A 1 579 ? -14.605 3.085 42.324 1.00 28.50 579 THR A N 1
ATOM 4360 C CA . THR A 1 579 ? -14.068 2.027 41.469 1.00 34.93 579 THR A CA 1
ATOM 4361 C C . THR A 1 579 ? -15.106 0.973 41.099 1.00 29.05 579 THR A C 1
ATOM 4362 O O . THR A 1 579 ? -16.226 0.973 41.619 1.00 25.28 579 THR A O 1
ATOM 4366 N N . TYR A 1 580 ? -14.731 0.067 40.191 1.00 28.17 580 TYR A N 1
ATOM 4367 C CA . TYR A 1 580 ? -15.621 -1.014 39.783 1.00 23.33 580 TYR A CA 1
ATOM 4368 C C . TYR A 1 580 ? -16.019 -1.908 40.949 1.00 30.57 580 TYR A C 1
ATOM 4369 O O . TYR A 1 580 ? -17.051 -2.584 40.874 1.00 35.46 580 TYR A O 1
ATOM 4378 N N . LYS A 1 581 ? -15.225 -1.926 42.022 1.00 27.89 581 LYS A N 1
ATOM 4379 C CA . LYS A 1 581 ? -15.523 -2.798 43.153 1.00 27.62 581 LYS A CA 1
ATOM 4380 C C . LYS A 1 581 ? -16.769 -2.341 43.903 1.00 31.41 581 LYS A C 1
ATOM 4381 O O . LYS A 1 581 ? -17.552 -3.172 44.376 1.00 33.15 581 LYS A O 1
ATOM 4387 N N . TRP A 1 582 ? -16.972 -1.028 44.021 1.00 22.71 582 TRP A N 1
ATOM 4388 C CA . TRP A 1 582 ? -17.994 -0.489 44.912 1.00 24.43 582 TRP A CA 1
ATOM 4389 C C . TRP A 1 582 ? -18.979 0.472 44.261 1.00 32.85 582 TRP A C 1
ATOM 4390 O O . TRP A 1 582 ? -20.027 0.736 44.862 1.00 37.50 582 TRP A O 1
ATOM 4401 N N . TYR A 1 583 ? -18.689 1.005 43.074 1.00 33.95 583 TYR A N 1
ATOM 4402 C CA . TYR A 1 583 ? -19.556 2.004 42.458 1.00 27.15 583 TYR A CA 1
ATOM 4403 C C . TYR A 1 583 ? -20.959 1.449 42.239 1.00 35.39 583 TYR A C 1
ATOM 4404 O O . TYR A 1 583 ? -21.133 0.388 41.634 1.00 37.46 583 TYR A O 1
ATOM 4413 N N . THR A 1 584 ? -21.961 2.173 42.739 1.00 30.69 584 THR A N 1
ATOM 4414 C CA . THR A 1 584 ? -23.351 1.753 42.617 1.00 35.75 584 THR A CA 1
ATOM 4415 C C . THR A 1 584 ? -24.042 2.316 41.382 1.00 32.70 584 THR A C 1
ATOM 4416 O O . THR A 1 584 ? -25.159 1.890 41.071 1.00 31.55 584 THR A O 1
ATOM 4420 N N . GLY A 1 585 ? -23.416 3.252 40.678 1.00 27.58 585 GLY A N 1
ATOM 4421 C CA . GLY A 1 585 ? -24.003 3.835 39.491 1.00 23.63 585 GLY A CA 1
ATOM 4422 C C . GLY A 1 585 ? -23.754 2.989 38.260 1.00 35.38 585 GLY A C 1
ATOM 4423 O O . GLY A 1 585 ? -23.459 1.794 38.336 1.00 38.34 585 GLY A O 1
ATOM 4424 N N . THR A 1 586 ? -23.869 3.630 37.104 1.00 23.84 586 THR A N 1
ATOM 4425 C CA . THR A 1 586 ? -23.723 2.947 35.820 1.00 27.50 586 THR A CA 1
ATOM 4426 C C . THR A 1 586 ? -22.567 3.543 35.033 1.00 29.12 586 THR A C 1
ATOM 4427 O O . THR A 1 586 ? -22.698 4.663 34.500 1.00 36.50 586 THR A O 1
ATOM 4431 N N . PRO A 1 587 ? -21.428 2.860 34.936 1.00 35.47 587 PRO A N 1
ATOM 4432 C CA . PRO A 1 587 ? -20.340 3.361 34.092 1.00 36.42 587 PRO A CA 1
ATOM 4433 C C . PRO A 1 587 ? -20.786 3.503 32.645 1.00 35.22 587 PRO A C 1
ATOM 4434 O O . PRO A 1 587 ? -21.623 2.744 32.152 1.00 36.90 587 PRO A O 1
ATOM 4438 N N . VAL A 1 588 ? -20.223 4.502 31.965 1.00 38.97 588 VAL A N 1
ATOM 4439 C CA . VAL A 1 588 ? -20.381 4.561 30.517 1.00 35.71 588 VAL A CA 1
ATOM 4440 C C . VAL A 1 588 ? -19.681 3.373 29.872 1.00 37.39 588 VAL A C 1
ATOM 4441 O O . VAL A 1 588 ? -20.199 2.761 28.930 1.00 30.50 588 VAL A O 1
ATOM 4445 N N . PHE A 1 589 ? -18.501 3.022 30.378 1.00 35.61 589 PHE A N 1
ATOM 4446 C CA . PHE A 1 589 ? -17.797 1.811 29.982 1.00 34.31 589 PHE A CA 1
ATOM 4447 C C . PHE A 1 589 ? -17.167 1.194 31.220 1.00 35.21 589 PHE A C 1
ATOM 4448 O O . PHE A 1 589 ? -16.541 1.898 32.018 1.00 26.56 589 PHE A O 1
ATOM 4456 N N . ASP A 1 590 ? -17.335 -0.117 31.375 1.00 37.89 590 ASP A N 1
ATOM 4457 C CA . ASP A 1 590 ? -16.918 -0.796 32.591 1.00 32.33 590 ASP A CA 1
ATOM 4458 C C . ASP A 1 590 ? -15.404 -0.970 32.639 1.00 29.91 590 ASP A C 1
ATOM 4459 O O . ASP A 1 590 ? -14.703 -0.896 31.626 1.00 33.17 590 ASP A O 1
ATOM 4464 N N . PHE A 1 591 ? -14.904 -1.204 33.851 1.00 26.96 591 PHE A N 1
ATOM 4465 C CA . PHE A 1 591 ? -13.522 -1.621 34.025 1.00 28.24 591 PHE A CA 1
ATOM 4466 C C . PHE A 1 591 ? -13.304 -2.973 33.355 1.00 29.87 591 PHE A C 1
ATOM 4467 O O . PHE A 1 591 ? -14.119 -3.889 33.490 1.00 26.25 591 PHE A O 1
ATOM 4475 N N . GLY A 1 592 ? -12.201 -3.089 32.619 1.00 27.89 592 GLY A N 1
ATOM 4476 C CA . GLY A 1 592 ? -11.883 -4.309 31.907 1.00 27.18 592 GLY A CA 1
ATOM 4477 C C . GLY A 1 592 ? -12.592 -4.490 30.582 1.00 31.53 592 GLY A C 1
ATOM 4478 O O . GLY A 1 592 ? -12.362 -5.504 29.911 1.00 29.12 592 GLY A O 1
ATOM 4479 N N . PHE A 1 593 ? -13.440 -3.546 30.182 1.00 25.88 593 PHE A N 1
ATOM 4480 C CA . PHE A 1 593 ? -14.186 -3.673 28.938 1.00 38.78 593 PHE A CA 1
ATOM 4481 C C . PHE A 1 593 ? -13.275 -3.461 27.732 1.00 38.25 593 PHE A C 1
ATOM 4482 O O . PHE A 1 593 ? -12.319 -2.681 27.774 1.00 24.72 593 PHE A O 1
ATOM 4490 N N . GLY A 1 594 ? -13.585 -4.169 26.645 1.00 27.66 594 GLY A N 1
ATOM 4491 C CA . GLY A 1 594 ? -12.828 -4.060 25.411 1.00 26.05 594 GLY A CA 1
ATOM 4492 C C . GLY A 1 594 ? -13.382 -4.920 24.291 1.00 33.90 594 GLY A C 1
ATOM 4493 O O . GLY A 1 594 ? -13.910 -6.006 24.544 1.00 33.78 594 GLY A O 1
ATOM 4494 N N . LEU A 1 595 ? -13.264 -4.452 23.051 1.00 33.76 595 LEU A N 1
ATOM 4495 C CA . LEU A 1 595 ? -13.799 -5.144 21.887 1.00 25.14 595 LEU A CA 1
ATOM 4496 C C . LEU A 1 595 ? -12.675 -5.730 21.041 1.00 26.76 595 LEU A C 1
ATOM 4497 O O . LEU A 1 595 ? -11.519 -5.305 21.121 1.00 28.15 595 LEU A O 1
ATOM 4502 N N . HIS A 1 596 ? -13.034 -6.713 20.216 1.00 28.26 596 HIS A N 1
ATOM 4503 C CA . HIS A 1 596 ? -12.097 -7.378 19.321 1.00 29.17 596 HIS A CA 1
ATOM 4504 C C . HIS A 1 596 ? -12.649 -7.387 17.902 1.00 31.95 596 HIS A C 1
ATOM 4505 O O . HIS A 1 596 ? -13.823 -7.092 17.660 1.00 28.46 596 HIS A O 1
ATOM 4512 N N . TYR A 1 597 ? -11.779 -7.745 16.959 1.00 28.38 597 TYR A N 1
ATOM 4513 C CA . TYR A 1 597 ? -12.163 -7.969 15.572 1.00 24.73 597 TYR A CA 1
ATOM 4514 C C . TYR A 1 597 ? -12.653 -9.389 15.326 1.00 34.81 597 TYR A C 1
ATOM 4515 O O . TYR A 1 597 ? -12.769 -9.802 14.168 1.00 36.97 597 TYR A O 1
ATOM 4524 N N . THR A 1 598 ? -12.932 -10.145 16.385 1.00 32.29 598 THR A N 1
ATOM 4525 C CA . THR A 1 598 ? -13.389 -11.519 16.252 1.00 24.05 598 THR A CA 1
ATOM 4526 C C . THR A 1 598 ? -14.198 -11.884 17.488 1.00 27.01 598 THR A C 1
ATOM 4527 O O . THR A 1 598 ? -14.172 -11.185 18.504 1.00 35.61 598 THR A O 1
ATOM 4531 N N . SER A 1 599 ? -14.925 -12.990 17.388 1.00 28.46 599 SER A N 1
ATOM 4532 C CA . SER A 1 599 ? -15.719 -13.503 18.492 1.00 31.67 599 SER A CA 1
ATOM 4533 C C . SER A 1 599 ? -14.994 -14.660 19.166 1.00 40.52 599 SER A C 1
ATOM 4534 O O . SER A 1 599 ? -14.229 -15.393 18.532 1.00 32.68 599 SER A O 1
ATOM 4537 N N . PHE A 1 600 ? -15.239 -14.816 20.464 1.00 36.05 600 PHE A N 1
ATOM 4538 C CA . PHE A 1 600 ? -14.640 -15.885 21.247 1.00 34.61 600 PHE A CA 1
ATOM 4539 C C . PHE A 1 600 ? -15.730 -16.670 21.961 1.00 41.27 600 PHE A C 1
ATOM 4540 O O . PHE A 1 600 ? -16.659 -16.088 22.530 1.00 46.32 600 PHE A O 1
ATOM 4548 N N . LYS A 1 601 ? -15.610 -17.993 21.919 1.00 39.69 601 LYS A N 1
ATOM 4549 C CA . LYS A 1 601 ? -16.480 -18.899 22.657 1.00 37.66 601 LYS A CA 1
ATOM 4550 C C . LYS A 1 601 ? -15.665 -19.522 23.780 1.00 32.37 601 LYS A C 1
ATOM 4551 O O . LYS A 1 601 ? -14.648 -20.176 23.527 1.00 40.46 601 LYS A O 1
ATOM 4557 N N . LEU A 1 602 ? -16.099 -19.312 25.015 1.00 31.21 602 LEU A N 1
ATOM 4558 C CA . LEU A 1 602 ? -15.337 -19.733 26.178 1.00 31.27 602 LEU A CA 1
ATOM 4559 C C . LEU A 1 602 ? -16.029 -20.908 26.852 1.00 32.64 602 LEU A C 1
ATOM 4560 O O . LEU A 1 602 ? -17.261 -20.956 26.932 1.00 29.47 602 LEU A O 1
ATOM 4565 N N . SER A 1 603 ? -15.229 -21.864 27.312 1.00 40.88 603 SER A N 1
ATOM 4566 C CA . SER A 1 603 ? -15.752 -23.039 27.994 1.00 42.48 603 SER A CA 1
ATOM 4567 C C . SER A 1 603 ? -14.720 -23.504 29.012 1.00 45.13 603 SER A C 1
ATOM 4568 O O . SER A 1 603 ? -13.632 -22.936 29.124 1.00 42.12 603 SER A O 1
ATOM 4571 N N . TRP A 1 604 ? -15.068 -24.544 29.763 1.00 40.23 604 TRP A N 1
ATOM 4572 C CA . TRP A 1 604 ? -14.138 -25.101 30.735 1.00 39.07 604 TRP A CA 1
ATOM 4573 C C . TRP A 1 604 ? -13.227 -26.118 30.059 1.00 35.05 604 TRP A C 1
ATOM 4574 O O . TRP A 1 604 ? -13.701 -27.049 29.400 1.00 40.73 604 TRP A O 1
ATOM 4585 N N . ALA A 1 605 ? -11.914 -25.925 30.206 1.00 28.51 605 ALA A N 1
ATOM 4586 C CA . ALA A 1 605 ? -10.961 -26.900 29.688 1.00 28.44 605 ALA A CA 1
ATOM 4587 C C . ALA A 1 605 ? -10.756 -28.039 30.678 1.00 33.78 605 ALA A C 1
ATOM 4588 O O . ALA A 1 605 ? -10.590 -29.196 30.277 1.00 47.30 605 ALA A O 1
ATOM 4590 N N . ALA A 1 606 ? -10.756 -27.722 31.969 1.00 35.47 606 ALA A N 1
ATOM 4591 C CA . ALA A 1 606 ? -10.816 -28.705 33.037 1.00 33.60 606 ALA A CA 1
ATOM 4592 C C . ALA A 1 606 ? -12.017 -28.383 33.912 1.00 32.92 606 ALA A C 1
ATOM 4593 O O . ALA A 1 606 ? -12.326 -27.210 34.144 1.00 34.54 606 ALA A O 1
ATOM 4595 N N . SER A 1 607 ? -12.699 -29.420 34.379 1.00 36.91 607 SER A N 1
ATOM 4596 C CA . SER A 1 607 ? -13.869 -29.226 35.225 1.00 34.71 607 SER A CA 1
ATOM 4597 C C . SER A 1 607 ? -13.466 -28.478 36.492 1.00 35.66 607 SER A C 1
ATOM 4598 O O . SER A 1 607 ? -12.567 -28.937 37.213 1.00 34.05 607 SER A O 1
ATOM 4601 N N . PRO A 1 608 ? -14.077 -27.336 36.791 1.00 38.50 608 PRO A N 1
ATOM 4602 C CA . PRO A 1 608 ? -13.636 -26.531 37.935 1.00 37.71 608 PRO A CA 1
ATOM 4603 C C . PRO A 1 608 ? -14.097 -27.138 39.248 1.00 43.08 608 PRO A C 1
ATOM 4604 O O . PRO A 1 608 ? -15.160 -27.774 39.313 1.00 38.64 608 PRO A O 1
ATOM 4608 N N . PRO A 1 609 ? -13.325 -26.960 40.316 1.00 33.82 609 PRO A N 1
ATOM 4609 C CA . PRO A 1 609 ? -13.669 -27.578 41.600 1.00 35.09 609 PRO A CA 1
ATOM 4610 C C . PRO A 1 609 ? -14.752 -26.804 42.340 1.00 45.95 609 PRO A C 1
ATOM 4611 O O . PRO A 1 609 ? -14.941 -25.600 42.155 1.00 47.49 609 PRO A O 1
ATOM 4615 N N . SER A 1 610 ? -15.457 -27.527 43.211 1.00 45.47 610 SER A N 1
ATOM 4616 C CA . SER A 1 610 ? -16.685 -27.031 43.820 1.00 42.69 610 SER A CA 1
ATOM 4617 C C . SER A 1 610 ? -16.568 -26.679 45.296 1.00 46.44 610 SER A C 1
ATOM 4618 O O . SER A 1 610 ? -17.329 -25.835 45.769 1.00 39.52 610 SER A O 1
ATOM 4621 N N . ARG A 1 611 ? -15.656 -27.302 46.041 1.00 49.45 611 ARG A N 1
ATOM 4622 C CA . ARG A 1 611 ? -15.609 -27.093 47.482 1.00 43.67 611 ARG A CA 1
ATOM 4623 C C . ARG A 1 611 ? -14.168 -27.112 47.970 1.00 35.86 611 ARG A C 1
ATOM 4624 O O . ARG A 1 611 ? -13.321 -27.827 47.426 1.00 36.43 611 ARG A O 1
ATOM 4632 N N . PHE A 1 612 ? -13.905 -26.325 49.012 1.00 29.68 612 PHE A N 1
ATOM 4633 C CA . PHE A 1 612 ? -12.618 -26.329 49.691 1.00 30.61 612 PHE A CA 1
ATOM 4634 C C . PHE A 1 612 ? -12.831 -26.157 51.187 1.00 40.15 612 PHE A C 1
ATOM 4635 O O . PHE A 1 612 ? -13.742 -25.449 51.626 1.00 44.19 612 PHE A O 1
ATOM 4643 N N . ASP A 1 613 ? -11.978 -26.816 51.964 1.00 38.88 613 ASP A N 1
ATOM 4644 C CA . ASP A 1 613 ? -11.930 -26.649 53.409 1.00 37.41 613 ASP A CA 1
ATOM 4645 C C . ASP A 1 613 ? -10.823 -25.656 53.743 1.00 39.54 613 ASP A C 1
ATOM 4646 O O . ASP A 1 613 ? -9.694 -25.796 53.261 1.00 37.10 613 ASP A O 1
ATOM 4651 N N . ILE A 1 614 ? -11.153 -24.653 54.561 1.00 31.06 614 ILE A N 1
ATOM 4652 C CA . ILE A 1 614 ? -10.240 -23.529 54.775 1.00 33.47 614 ILE A CA 1
ATOM 4653 C C . ILE A 1 614 ? -8.959 -23.997 55.456 1.00 37.17 614 ILE A C 1
ATOM 4654 O O . ILE A 1 614 ? -7.848 -23.618 55.060 1.00 36.36 614 ILE A O 1
ATOM 4659 N N . SER A 1 615 ? -9.095 -24.826 56.496 1.00 35.45 615 SER A N 1
ATOM 4660 C CA . SER A 1 615 ? -7.917 -25.355 57.174 1.00 38.29 615 SER A CA 1
ATOM 4661 C C . SER A 1 615 ? -7.035 -26.148 56.219 1.00 41.19 615 SER A C 1
ATOM 4662 O O . SER A 1 615 ? -5.805 -26.108 56.332 1.00 30.72 615 SER A O 1
ATOM 4665 N N . SER A 1 616 ? -7.641 -26.848 55.257 1.00 34.52 616 SER A N 1
ATOM 4666 C CA . SER A 1 616 ? -6.861 -27.601 54.279 1.00 38.91 616 SER A CA 1
ATOM 4667 C C . SER A 1 616 ? -6.043 -26.670 53.389 1.00 34.95 616 SER A C 1
ATOM 4668 O O . SER A 1 616 ? -4.859 -26.923 53.133 1.00 29.66 616 SER A O 1
ATOM 4671 N N . LEU A 1 617 ? -6.662 -25.591 52.899 1.00 29.49 617 LEU A N 1
ATOM 4672 C CA . LEU A 1 617 ? -5.931 -24.620 52.090 1.00 37.42 617 LEU A CA 1
ATOM 4673 C C . LEU A 1 617 ? -4.789 -23.996 52.882 1.00 34.58 617 LEU A C 1
ATOM 4674 O O . LEU A 1 617 ? -3.671 -23.849 52.369 1.00 35.52 617 LEU A O 1
ATOM 4679 N N . VAL A 1 618 ? -5.052 -23.627 54.137 1.00 29.82 618 VAL A N 1
ATOM 4680 C CA . VAL A 1 618 ? -4.017 -23.004 54.958 1.00 42.48 618 VAL A CA 1
ATOM 4681 C C . VAL A 1 618 ? -2.870 -23.978 55.204 1.00 34.72 618 VAL A C 1
ATOM 4682 O O . VAL A 1 618 ? -1.694 -23.595 55.172 1.00 38.15 618 VAL A O 1
ATOM 4686 N N . ALA A 1 619 ? -3.190 -25.252 55.442 1.00 40.02 619 ALA A N 1
ATOM 4687 C CA . ALA A 1 619 ? -2.146 -26.253 55.641 1.00 44.41 619 ALA A CA 1
ATOM 4688 C C . ALA A 1 619 ? -1.310 -26.429 54.380 1.00 39.28 619 ALA A C 1
ATOM 4689 O O . ALA A 1 619 ? -0.075 -26.429 54.434 1.00 40.23 619 ALA A O 1
ATOM 4691 N N . GLY A 1 620 ? -1.971 -26.576 53.229 1.00 34.20 620 GLY A N 1
ATOM 4692 C CA . GLY A 1 620 ? -1.258 -26.730 51.973 1.00 34.08 620 GLY A CA 1
ATOM 4693 C C . GLY A 1 620 ? -0.462 -25.510 51.562 1.00 34.29 620 GLY A C 1
ATOM 4694 O O . GLY A 1 620 ? 0.444 -25.626 50.731 1.00 37.94 620 GLY A O 1
ATOM 4695 N N . ALA A 1 621 ? -0.792 -24.340 52.116 1.00 40.25 621 ALA A N 1
ATOM 4696 C CA . ALA A 1 621 ? -0.020 -23.136 51.824 1.00 32.46 621 ALA A CA 1
ATOM 4697 C C . ALA A 1 621 ? 1.449 -23.304 52.195 1.00 35.61 621 ALA A C 1
ATOM 4698 O O . ALA A 1 621 ? 2.335 -22.805 51.491 1.00 42.92 621 ALA A O 1
ATOM 4700 N N . LYS A 1 622 ? 1.730 -24.001 53.301 1.00 43.99 622 LYS A N 1
ATOM 4701 C CA . LYS A 1 622 ? 3.113 -24.228 53.706 1.00 51.97 622 LYS A CA 1
ATOM 4702 C C . LYS A 1 622 ? 3.886 -25.059 52.692 1.00 43.88 622 LYS A C 1
ATOM 4703 O O . LYS A 1 622 ? 5.121 -25.015 52.683 1.00 47.14 622 LYS A O 1
ATOM 4709 N N . HIS A 1 623 ? 3.194 -25.816 51.844 1.00 45.12 623 HIS A N 1
ATOM 4710 C CA . HIS A 1 623 ? 3.837 -26.781 50.966 1.00 54.05 623 HIS A CA 1
ATOM 4711 C C . HIS A 1 623 ? 3.812 -26.372 49.500 1.00 49.40 623 HIS A C 1
ATOM 4712 O O . HIS A 1 623 ? 4.286 -27.134 48.650 1.00 34.91 623 HIS A O 1
ATOM 4719 N N . ALA A 1 624 ? 3.269 -25.201 49.183 1.00 47.06 624 ALA A N 1
ATOM 4720 C CA . ALA A 1 624 ? 3.513 -24.559 47.901 1.00 42.68 624 ALA A CA 1
ATOM 4721 C C . ALA A 1 624 ? 4.715 -23.636 48.048 1.00 50.59 624 ALA A C 1
ATOM 4722 O O . ALA A 1 624 ? 4.906 -23.014 49.097 1.00 66.08 624 ALA A O 1
ATOM 4724 N N . GLY A 1 625 ? 5.529 -23.556 47.001 1.00 31.27 625 GLY A N 1
ATOM 4725 C CA . GLY A 1 625 ? 6.802 -22.865 47.104 1.00 39.07 625 GLY A CA 1
ATOM 4726 C C . GLY A 1 625 ? 6.725 -21.353 47.165 1.00 36.48 625 GLY A C 1
ATOM 4727 O O . GLY A 1 625 ? 7.393 -20.667 46.386 1.00 43.53 625 GLY A O 1
ATOM 4728 N N . VAL A 1 626 ? 5.934 -20.814 48.093 1.00 31.12 626 VAL A N 1
ATOM 4729 C CA . VAL A 1 626 ? 5.738 -19.375 48.199 1.00 34.49 626 VAL A CA 1
ATOM 4730 C C . VAL A 1 626 ? 6.113 -18.910 49.601 1.00 36.43 626 VAL A C 1
ATOM 4731 O O . VAL A 1 626 ? 6.072 -19.669 50.573 1.00 32.08 626 VAL A O 1
ATOM 4735 N N . ALA A 1 627 ? 6.471 -17.627 49.693 1.00 39.95 627 ALA A N 1
ATOM 4736 C CA . ALA A 1 627 ? 7.075 -17.081 50.901 1.00 30.57 627 ALA A CA 1
ATOM 4737 C C . ALA A 1 627 ? 6.060 -16.682 51.964 1.00 28.61 627 ALA A C 1
ATOM 4738 O O . ALA A 1 627 ? 6.435 -16.550 53.134 1.00 34.01 627 ALA A O 1
ATOM 4740 N N . PHE A 1 628 ? 4.799 -16.470 51.596 1.00 30.98 628 PHE A N 1
ATOM 4741 C CA . PHE A 1 628 ? 3.785 -16.066 52.559 1.00 27.43 628 PHE A CA 1
ATOM 4742 C C . PHE A 1 628 ? 2.459 -16.723 52.208 1.00 23.31 628 PHE A C 1
ATOM 4743 O O . PHE A 1 628 ? 2.158 -16.965 51.036 1.00 27.56 628 PHE A O 1
ATOM 4751 N N . THR A 1 629 ? 1.669 -17.005 53.249 1.00 29.03 629 THR A N 1
ATOM 4752 C CA . THR A 1 629 ? 0.431 -17.762 53.082 1.00 26.64 629 THR A CA 1
ATOM 4753 C C . THR A 1 629 ? -0.502 -17.110 52.069 1.00 34.47 629 THR A C 1
ATOM 4754 O O . THR A 1 629 ? -1.174 -17.803 51.297 1.00 34.43 629 THR A O 1
ATOM 4758 N N . ASP A 1 630 ? -0.550 -15.775 52.050 1.00 27.74 630 ASP A N 1
ATOM 4759 C CA . ASP A 1 630 ? -1.434 -15.078 51.123 1.00 32.75 630 ASP A CA 1
ATOM 4760 C C . ASP A 1 630 ? -1.014 -15.254 49.668 1.00 33.34 630 ASP A C 1
ATOM 4761 O O . ASP A 1 630 ? -1.816 -14.979 48.769 1.00 28.92 630 ASP A O 1
ATOM 4766 N N . LEU A 1 631 ? 0.214 -15.705 49.417 1.00 29.12 631 LEU A N 1
ATOM 4767 C CA . LEU A 1 631 ? 0.692 -15.945 48.061 1.00 27.02 631 LEU A CA 1
ATOM 4768 C C . LEU A 1 631 ? 0.439 -17.369 47.582 1.00 28.28 631 LEU A C 1
ATOM 4769 O O . LEU A 1 631 ? 0.613 -17.646 46.390 1.00 26.06 631 LEU A O 1
ATOM 4774 N N . ALA A 1 632 ? 0.038 -18.270 48.475 1.00 24.40 632 ALA A N 1
ATOM 4775 C CA . ALA A 1 632 ? -0.232 -19.647 48.104 1.00 29.89 632 ALA A CA 1
ATOM 4776 C C . ALA A 1 632 ? -1.544 -19.740 47.325 1.00 33.28 632 ALA A C 1
ATOM 4777 O O . ALA A 1 632 ? -2.403 -18.861 47.431 1.00 37.62 632 ALA A O 1
ATOM 4779 N N . PRO A 1 633 ? -1.725 -20.796 46.534 1.00 35.18 633 PRO A N 1
ATOM 4780 C CA . PRO A 1 633 ? -2.887 -20.851 45.644 1.00 33.17 633 PRO A CA 1
ATOM 4781 C C . PRO A 1 633 ? -4.177 -21.203 46.364 1.00 30.76 633 PRO A C 1
ATOM 4782 O O . PRO A 1 633 ? -4.190 -21.896 47.384 1.00 30.43 633 PRO A O 1
ATOM 4786 N N . LEU A 1 634 ? -5.277 -20.690 45.812 1.00 31.96 634 LEU A N 1
ATOM 4787 C CA . LEU A 1 634 ? -6.606 -21.240 46.041 1.00 32.80 634 LEU A CA 1
ATOM 4788 C C . LEU A 1 634 ? -6.891 -22.321 45.002 1.00 33.10 634 LEU A C 1
ATOM 4789 O O . LEU A 1 634 ? -7.171 -23.472 45.349 1.00 40.76 634 LEU A O 1
ATOM 4794 N N . PHE A 1 635 ? -6.803 -21.959 43.724 1.00 32.05 635 PHE A N 1
ATOM 4795 C CA . PHE A 1 635 ? -6.857 -22.917 42.628 1.00 35.65 635 PHE A CA 1
ATOM 4796 C C . PHE A 1 635 ? -6.278 -22.257 41.382 1.00 34.29 635 PHE A C 1
ATOM 4797 O O . PHE A 1 635 ? -5.857 -21.097 41.405 1.00 34.91 635 PHE A O 1
ATOM 4805 N N . THR A 1 636 ? -6.266 -23.013 40.288 1.00 30.27 636 THR A N 1
ATOM 4806 C CA . THR A 1 636 ? -5.970 -22.487 38.960 1.00 30.38 636 THR A CA 1
ATOM 4807 C C . THR A 1 636 ? -7.050 -22.990 38.014 1.00 31.16 636 THR A C 1
ATOM 4808 O O . THR A 1 636 ? -7.157 -24.197 37.775 1.00 36.72 636 THR A O 1
ATOM 4812 N N . PHE A 1 637 ? -7.858 -22.072 37.494 1.00 40.89 637 PHE A N 1
ATOM 4813 C CA . PHE A 1 637 ? -8.838 -22.429 36.484 1.00 28.86 637 PHE A CA 1
ATOM 4814 C C . PHE A 1 637 ? -8.166 -22.583 35.130 1.00 27.88 637 PHE A C 1
ATOM 4815 O O . PHE A 1 637 ? -7.180 -21.910 34.819 1.00 30.31 637 PHE A O 1
ATOM 4823 N N . HIS A 1 638 ? -8.714 -23.480 34.319 1.00 29.64 638 HIS A N 1
ATOM 4824 C CA . HIS A 1 638 ? -8.252 -23.684 32.952 1.00 25.73 638 HIS A CA 1
ATOM 4825 C C . HIS A 1 638 ? -9.438 -23.463 32.025 1.00 32.30 638 HIS A C 1
ATOM 4826 O O . HIS A 1 638 ? -10.376 -24.268 32.000 1.00 35.37 638 HIS A O 1
ATOM 4833 N N . VAL A 1 639 ? -9.399 -22.360 31.283 1.00 34.74 639 VAL A N 1
ATOM 4834 C CA . VAL A 1 639 ? -10.483 -21.943 30.404 1.00 37.87 639 VAL A CA 1
ATOM 4835 C C . VAL A 1 639 ? -10.051 -22.160 28.963 1.00 40.56 639 VAL A C 1
ATOM 4836 O O . VAL A 1 639 ? -8.915 -21.845 28.590 1.00 41.11 639 VAL A O 1
ATOM 4840 N N . ALA A 1 640 ? -10.954 -22.710 28.158 1.00 35.31 640 ALA A N 1
ATOM 4841 C CA . ALA A 1 640 ? -10.746 -22.851 26.726 1.00 29.15 640 ALA A CA 1
ATOM 4842 C C . ALA A 1 640 ? -11.361 -21.657 26.008 1.00 35.58 640 ALA A C 1
ATOM 4843 O O . ALA A 1 640 ? -12.540 -21.342 26.213 1.00 39.28 640 ALA A O 1
ATOM 4845 N N . VAL A 1 641 ? -10.556 -20.999 25.174 1.00 33.19 641 VAL A N 1
ATOM 4846 C CA . VAL A 1 641 ? -10.958 -19.810 24.427 1.00 30.66 641 VAL A CA 1
ATOM 4847 C C . VAL A 1 641 ? -10.889 -20.171 22.948 1.00 36.07 641 VAL A C 1
ATOM 4848 O O . VAL A 1 641 ? -9.806 -20.169 22.350 1.00 32.95 641 VAL A O 1
ATOM 4852 N N . LYS A 1 642 ? -12.036 -20.482 22.349 1.00 32.64 642 LYS A N 1
ATOM 4853 C CA . LYS A 1 642 ? -12.114 -20.787 20.929 1.00 38.84 642 LYS A CA 1
ATOM 4854 C C . LYS A 1 642 ? -12.328 -19.504 20.137 1.00 32.81 642 LYS A C 1
ATOM 4855 O O . LYS A 1 642 ? -13.248 -18.735 20.430 1.00 34.26 642 LYS A O 1
ATOM 4861 N N . ASN A 1 643 ? -11.478 -19.275 19.139 1.00 36.13 643 ASN A N 1
ATOM 4862 C CA . ASN A 1 643 ? -11.681 -18.176 18.196 1.00 27.30 643 ASN A CA 1
ATOM 4863 C C . ASN A 1 643 ? -12.780 -18.609 17.237 1.00 24.15 643 ASN A C 1
ATOM 4864 O O . ASN A 1 643 ? -12.533 -19.268 16.226 1.00 32.19 643 ASN A O 1
ATOM 4869 N N . SER A 1 644 ? -14.014 -18.239 17.566 1.00 29.06 644 SER A N 1
ATOM 4870 C CA . SER A 1 644 ? -15.176 -18.602 16.766 1.00 34.59 644 SER A CA 1
ATOM 4871 C C . SER A 1 644 ? -15.422 -17.645 15.608 1.00 38.93 644 SER A C 1
ATOM 4872 O O . SER A 1 644 ? -16.414 -17.808 14.889 1.00 41.07 644 SER A O 1
ATOM 4875 N N . GLY A 1 645 ? -14.557 -16.662 15.409 1.00 33.44 645 GLY A N 1
ATOM 4876 C CA . GLY A 1 645 ? -14.674 -15.709 14.327 1.00 32.33 645 GLY A CA 1
ATOM 4877 C C . GLY A 1 645 ? -13.744 -16.026 13.176 1.00 40.00 645 GLY A C 1
ATOM 4878 O O . GLY A 1 645 ? -13.342 -17.177 12.968 1.00 46.56 645 GLY A O 1
ATOM 4879 N N . LYS A 1 646 ? -13.384 -14.989 12.420 1.00 38.80 646 LYS A N 1
ATOM 4880 C CA . LYS A 1 646 ? -12.611 -15.156 11.195 1.00 41.42 646 LYS A CA 1
ATOM 4881 C C . LYS A 1 646 ? -11.295 -14.388 11.203 1.00 33.66 646 LYS A C 1
ATOM 4882 O O . LYS A 1 646 ? -10.615 -14.343 10.170 1.00 29.43 646 LYS A O 1
ATOM 4888 N N . VAL A 1 647 ? -10.909 -13.791 12.329 1.00 33.51 647 VAL A N 1
ATOM 4889 C CA . VAL A 1 647 ? -9.728 -12.938 12.400 1.00 28.09 647 VAL A CA 1
ATOM 4890 C C . VAL A 1 647 ? -8.868 -13.376 13.579 1.00 22.54 647 VAL A C 1
ATOM 4891 O O . VAL A 1 647 ? -9.376 -13.548 14.693 1.00 22.82 647 VAL A O 1
ATOM 4895 N N . THR A 1 648 ? -7.570 -13.554 13.331 1.00 23.35 648 THR A N 1
ATOM 4896 C CA . THR A 1 648 ? -6.632 -13.876 14.399 1.00 25.28 648 THR A CA 1
ATOM 4897 C C . THR A 1 648 ? -6.572 -12.734 15.407 1.00 26.12 648 THR A C 1
ATOM 4898 O O . THR A 1 648 ? -6.522 -11.559 15.035 1.00 32.52 648 THR A O 1
ATOM 4902 N N . SER A 1 649 ? -6.579 -13.083 16.691 1.00 31.63 649 SER A N 1
ATOM 4903 C CA . SER A 1 649 ? -6.632 -12.066 17.732 1.00 33.82 649 SER A CA 1
ATOM 4904 C C . SER A 1 649 ? -6.046 -12.612 19.024 1.00 36.23 649 SER A C 1
ATOM 4905 O O . SER A 1 649 ? -6.014 -13.823 19.256 1.00 36.85 649 SER A O 1
ATOM 4908 N N . ASP A 1 650 ? -5.574 -11.689 19.858 1.00 28.97 650 ASP A N 1
ATOM 4909 C CA . ASP A 1 650 ? -5.302 -11.990 21.251 1.00 30.61 650 ASP A CA 1
ATOM 4910 C C . ASP A 1 650 ? -6.602 -11.931 22.050 1.00 28.12 650 ASP A C 1
ATOM 4911 O O . ASP A 1 650 ? -7.657 -11.533 21.548 1.00 33.15 650 ASP A O 1
ATOM 4916 N N . TYR A 1 651 ? -6.518 -12.333 23.314 1.00 23.15 651 TYR A N 1
ATOM 4917 C CA . TYR A 1 651 ? -7.661 -12.255 24.212 1.00 26.71 651 TYR A CA 1
ATOM 4918 C C . TYR A 1 651 ? -7.159 -12.141 25.640 1.00 29.42 651 TYR A C 1
ATOM 4919 O O . TYR A 1 651 ? -6.360 -12.967 26.086 1.00 36.83 651 TYR A O 1
ATOM 4928 N N . VAL A 1 652 ? -7.634 -11.134 26.358 1.00 37.84 652 VAL A N 1
ATOM 4929 C CA . VAL A 1 652 ? -7.293 -10.958 27.763 1.00 30.76 652 VAL A CA 1
ATOM 4930 C C . VAL A 1 652 ? -8.406 -11.588 28.588 1.00 27.82 652 VAL A C 1
ATOM 4931 O O . VAL A 1 652 ? -9.524 -11.065 28.645 1.00 29.45 652 VAL A O 1
ATOM 4935 N N . ALA A 1 653 ? -8.111 -12.725 29.213 1.00 23.91 653 ALA A N 1
ATOM 4936 C CA . ALA A 1 653 ? -9.056 -13.378 30.106 1.00 27.24 653 ALA A CA 1
ATOM 4937 C C . ALA A 1 653 ? -8.947 -12.750 31.490 1.00 27.27 653 ALA A C 1
ATOM 4938 O O . ALA A 1 653 ? -7.887 -12.818 32.127 1.00 29.41 653 ALA A O 1
ATOM 4940 N N . LEU A 1 654 ? -10.036 -12.131 31.941 1.00 24.67 654 LEU A N 1
ATOM 4941 C CA . LEU A 1 654 ? -10.119 -11.473 33.240 1.00 31.25 654 LEU A CA 1
ATOM 4942 C C . LEU A 1 654 ? -11.079 -12.260 34.122 1.00 29.03 654 LEU A C 1
ATOM 4943 O O . LEU A 1 654 ? -12.262 -12.385 33.791 1.00 29.97 654 LEU A O 1
ATOM 4948 N N . LEU A 1 655 ? -10.582 -12.774 35.244 1.00 23.64 655 LEU A N 1
ATOM 4949 C CA . LEU A 1 655 ? -11.384 -13.551 36.178 1.00 24.58 655 LEU A CA 1
ATOM 4950 C C . LEU A 1 655 ? -11.822 -12.650 37.329 1.00 22.70 655 LEU A C 1
ATOM 4951 O O . LEU A 1 655 ? -10.984 -12.156 38.090 1.00 27.48 655 LEU A O 1
ATOM 4956 N N . PHE A 1 656 ? -13.128 -12.434 37.442 1.00 25.60 656 PHE A N 1
ATOM 4957 C CA . PHE A 1 656 ? -13.731 -11.661 38.516 1.00 28.33 656 PHE A CA 1
ATOM 4958 C C . PHE A 1 656 ? -14.363 -12.592 39.542 1.00 33.19 656 PHE A C 1
ATOM 4959 O O . PHE A 1 656 ? -14.883 -13.659 39.202 1.00 34.00 656 PHE A O 1
ATOM 4967 N N . ALA A 1 657 ? -14.331 -12.159 40.803 1.00 31.82 657 ALA A N 1
ATOM 4968 C CA . ALA A 1 657 ? -14.871 -12.922 41.918 1.00 31.22 657 ALA A CA 1
ATOM 4969 C C . ALA A 1 657 ? -15.866 -12.077 42.701 1.00 29.07 657 ALA A C 1
ATOM 4970 O O . ALA A 1 657 ? -15.718 -10.857 42.816 1.00 34.05 657 ALA A O 1
ATOM 4972 N N . HIS A 1 658 ? -16.885 -12.745 43.237 1.00 29.06 658 HIS A N 1
ATOM 4973 C CA . HIS A 1 658 ? -17.846 -12.121 44.133 1.00 24.65 658 HIS A CA 1
ATOM 4974 C C . HIS A 1 658 ? -18.216 -13.100 45.236 1.00 30.18 658 HIS A C 1
ATOM 4975 O O . HIS A 1 658 ? -18.230 -14.318 45.032 1.00 32.78 658 HIS A O 1
ATOM 4982 N N . THR A 1 659 ? -18.512 -12.552 46.412 1.00 28.27 659 THR A N 1
ATOM 4983 C CA . THR A 1 659 ? -18.946 -13.355 47.544 1.00 32.42 659 THR A CA 1
ATOM 4984 C C . THR A 1 659 ? -19.894 -12.533 48.404 1.00 25.91 659 THR A C 1
ATOM 4985 O O . THR A 1 659 ? -19.997 -11.312 48.266 1.00 35.86 659 THR A O 1
ATOM 4989 N N . THR A 1 660 ? -20.593 -13.229 49.298 1.00 37.57 660 THR A N 1
ATOM 4990 C CA . THR A 1 660 ? -21.450 -12.599 50.289 1.00 41.12 660 THR A CA 1
ATOM 4991 C C . THR A 1 660 ? -21.012 -12.906 51.712 1.00 38.44 660 THR A C 1
ATOM 4992 O O . THR A 1 660 ? -21.664 -12.452 52.659 1.00 37.74 660 THR A O 1
ATOM 4996 N N . VAL A 1 661 ? -19.932 -13.658 51.890 1.00 25.82 661 VAL A N 1
ATOM 4997 C CA . VAL A 1 661 ? -19.501 -14.105 53.200 1.00 33.80 661 VAL A CA 1
ATOM 4998 C C . VAL A 1 661 ? -18.432 -13.157 53.725 1.00 36.38 661 VAL A C 1
ATOM 4999 O O . VAL A 1 661 ? -17.846 -12.359 52.988 1.00 32.13 661 VAL A O 1
ATOM 5003 N N . GLY A 1 662 ? -18.175 -13.244 55.027 1.00 21.87 662 GLY A N 1
ATOM 5004 C CA . GLY A 1 662 ? -17.206 -12.397 55.668 1.00 30.52 662 GLY A CA 1
ATOM 5005 C C . GLY A 1 662 ? -17.749 -11.000 55.854 1.00 34.91 662 GLY A C 1
ATOM 5006 O O . GLY A 1 662 ? -18.963 -10.775 55.831 1.00 23.96 662 GLY A O 1
ATOM 5007 N N . PRO A 1 663 ? -16.851 -10.031 56.021 1.00 31.41 663 PRO A N 1
ATOM 5008 C CA . PRO A 1 663 ? -17.280 -8.657 56.305 1.00 31.45 663 PRO A CA 1
ATOM 5009 C C . PRO A 1 663 ? -18.303 -8.148 55.299 1.00 32.71 663 PRO A C 1
ATOM 5010 O O . PRO A 1 663 ? -18.211 -8.410 54.097 1.00 31.34 663 PRO A O 1
ATOM 5014 N N . SER A 1 664 ? -19.296 -7.427 55.813 1.00 33.00 664 SER A N 1
ATOM 5015 C CA . SER A 1 664 ? -20.352 -6.831 55.021 1.00 32.84 664 SER A CA 1
ATOM 5016 C C . SER A 1 664 ? -20.267 -5.315 55.133 1.00 37.13 664 SER A C 1
ATOM 5017 O O . SER A 1 664 ? -20.098 -4.792 56.244 1.00 41.79 664 SER A O 1
ATOM 5020 N N . PRO A 1 665 ? -20.388 -4.569 54.023 1.00 43.32 665 PRO A N 1
ATOM 5021 C CA . PRO A 1 665 ? -20.701 -5.074 52.684 1.00 24.16 665 PRO A CA 1
ATOM 5022 C C . PRO A 1 665 ? -19.509 -5.696 51.967 1.00 29.44 665 PRO A C 1
ATOM 5023 O O . PRO A 1 665 ? -18.358 -5.431 52.314 1.00 31.38 665 PRO A O 1
ATOM 5027 N N . ALA A 1 666 ? -19.795 -6.511 50.985 1.00 23.02 666 ALA A N 1
ATOM 5028 C CA . ALA A 1 666 ? -18.802 -7.124 50.126 1.00 25.97 666 ALA A CA 1
ATOM 5029 C C . ALA A 1 666 ? -18.708 -6.365 48.809 1.00 32.64 666 ALA A C 1
ATOM 5030 O O . ALA A 1 666 ? -19.684 -5.747 48.372 1.00 31.61 666 ALA A O 1
ATOM 5032 N N . PRO A 1 667 ? -17.547 -6.376 48.154 1.00 34.68 667 PRO A N 1
ATOM 5033 C CA . PRO A 1 667 ? -17.444 -5.714 46.850 1.00 30.81 667 PRO A CA 1
ATOM 5034 C C . PRO A 1 667 ? -18.361 -6.380 45.838 1.00 32.21 667 PRO A C 1
ATOM 5035 O O . PRO A 1 667 ? -18.672 -7.569 45.938 1.00 32.67 667 PRO A O 1
ATOM 5039 N N . GLN A 1 668 ? -18.813 -5.591 44.863 1.00 33.55 668 GLN A N 1
ATOM 5040 C CA . GLN A 1 668 ? -19.594 -6.161 43.772 1.00 24.07 668 GLN A CA 1
ATOM 5041 C C . GLN A 1 668 ? -18.748 -7.136 42.965 1.00 31.44 668 GLN A C 1
ATOM 5042 O O . GLN A 1 668 ? -19.183 -8.251 42.656 1.00 26.73 668 GLN A O 1
ATOM 5048 N N . GLN A 1 669 ? -17.528 -6.730 42.621 1.00 30.50 669 GLN A N 1
ATOM 5049 C CA . GLN A 1 669 ? -16.557 -7.608 41.988 1.00 28.97 669 GLN A CA 1
ATOM 5050 C C . GLN A 1 669 ? -15.171 -7.281 42.518 1.00 30.13 669 GLN A C 1
ATOM 5051 O O . GLN A 1 669 ? -14.926 -6.200 43.059 1.00 33.14 669 GLN A O 1
ATOM 5057 N N . GLU A 1 670 ? -14.266 -8.239 42.354 1.00 25.94 670 GLU A N 1
ATOM 5058 C CA . GLU A 1 670 ? -12.838 -8.016 42.511 1.00 28.32 670 GLU A CA 1
ATOM 5059 C C . GLU A 1 670 ? -12.117 -8.827 41.448 1.00 34.69 670 GLU A C 1
ATOM 5060 O O . GLU A 1 670 ? -12.464 -9.985 41.201 1.00 33.89 670 GLU A O 1
ATOM 5066 N N . LEU A 1 671 ? -11.134 -8.209 40.803 1.00 36.98 671 LEU A N 1
ATOM 5067 C CA . LEU A 1 671 ? -10.283 -8.927 39.865 1.00 29.48 671 LEU A CA 1
ATOM 5068 C C . LEU A 1 671 ? -9.309 -9.788 40.660 1.00 26.00 671 LEU A C 1
ATOM 5069 O O . LEU A 1 671 ? -8.505 -9.266 41.440 1.00 26.65 671 LEU A O 1
ATOM 5074 N N . VAL A 1 672 ? -9.391 -11.104 40.477 1.00 25.74 672 VAL A N 1
ATOM 5075 C CA . VAL A 1 672 ? -8.572 -12.043 41.238 1.00 27.47 672 VAL A CA 1
ATOM 5076 C C . VAL A 1 672 ? -7.529 -12.745 40.386 1.00 21.89 672 VAL A C 1
ATOM 5077 O O . VAL A 1 672 ? -6.611 -13.366 40.950 1.00 31.86 672 VAL A O 1
ATOM 5081 N N . ALA A 1 673 ? -7.629 -12.670 39.062 1.00 20.72 673 ALA A N 1
ATOM 5082 C CA . ALA A 1 673 ? -6.675 -13.312 38.168 1.00 29.67 673 ALA A CA 1
ATOM 5083 C C . ALA A 1 673 ? -6.897 -12.784 36.760 1.00 28.32 673 ALA A C 1
ATOM 5084 O O . ALA A 1 673 ? -7.996 -12.343 36.416 1.00 24.35 673 ALA A O 1
ATOM 5086 N N . TYR A 1 674 ? -5.842 -12.827 35.952 1.00 27.70 674 TYR A N 1
ATOM 5087 C CA . TYR A 1 674 ? -5.977 -12.502 34.540 1.00 33.76 674 TYR A CA 1
ATOM 5088 C C . TYR A 1 674 ? -4.795 -13.089 33.788 1.00 26.15 674 TYR A C 1
ATOM 5089 O O . TYR A 1 674 ? -3.733 -13.346 34.362 1.00 28.05 674 TYR A O 1
ATOM 5098 N N . THR A 1 675 ? -5.002 -13.305 32.492 1.00 27.89 675 THR A N 1
ATOM 5099 C CA . THR A 1 675 ? -3.929 -13.799 31.639 1.00 31.96 675 THR A CA 1
ATOM 5100 C C . THR A 1 675 ? -4.194 -13.375 30.202 1.00 36.59 675 THR A C 1
ATOM 5101 O O . THR A 1 675 ? -5.344 -13.243 29.779 1.00 35.02 675 THR A O 1
ATOM 5105 N N . ARG A 1 676 ? -3.116 -13.168 29.453 1.00 33.66 676 ARG A N 1
ATOM 5106 C CA . ARG A 1 676 ? -3.201 -12.719 28.068 1.00 33.70 676 ARG A CA 1
ATOM 5107 C C . ARG A 1 676 ? -2.887 -13.891 27.145 1.00 34.93 676 ARG A C 1
ATOM 5108 O O . ARG A 1 676 ? -1.738 -14.338 27.068 1.00 28.90 676 ARG A O 1
ATOM 5116 N N . VAL A 1 677 ? -3.909 -14.383 26.451 1.00 37.34 677 VAL A N 1
ATOM 5117 C CA . VAL A 1 677 ? -3.766 -15.459 25.480 1.00 40.56 677 VAL A CA 1
ATOM 5118 C C . VAL A 1 677 ? -3.445 -14.840 24.129 1.00 36.87 677 VAL A C 1
ATOM 5119 O O . VAL A 1 677 ? -4.175 -13.965 23.649 1.00 38.63 677 VAL A O 1
ATOM 5123 N N . LYS A 1 678 ? -2.367 -15.298 23.505 1.00 37.61 678 LYS A N 1
ATOM 5124 C CA . LYS A 1 678 ? -1.805 -14.631 22.342 1.00 36.35 678 LYS A CA 1
ATOM 5125 C C . LYS A 1 678 ? -2.041 -15.432 21.069 1.00 37.21 678 LYS A C 1
ATOM 5126 O O . LYS A 1 678 ? -1.879 -16.656 21.052 1.00 42.65 678 LYS A O 1
ATOM 5132 N N . GLY A 1 679 ? -2.434 -14.725 20.010 1.00 34.69 679 GLY A N 1
ATOM 5133 C CA . GLY A 1 679 ? -2.457 -15.256 18.661 1.00 34.76 679 GLY A CA 1
ATOM 5134 C C . GLY A 1 679 ? -3.347 -16.455 18.409 1.00 37.17 679 GLY A C 1
ATOM 5135 O O . GLY A 1 679 ? -2.896 -17.448 17.831 1.00 46.87 679 GLY A O 1
ATOM 5136 N N . ILE A 1 680 ? -4.611 -16.381 18.815 1.00 37.83 680 ILE A N 1
ATOM 5137 C CA . ILE A 1 680 ? -5.559 -17.459 18.548 1.00 34.46 680 ILE A CA 1
ATOM 5138 C C . ILE A 1 680 ? -6.018 -17.329 17.099 1.00 31.48 680 ILE A C 1
ATOM 5139 O O . ILE A 1 680 ? -6.678 -16.354 16.732 1.00 29.92 680 ILE A O 1
ATOM 5144 N N . THR A 1 681 ? -5.668 -18.313 16.270 1.00 35.19 681 THR A N 1
ATOM 5145 C CA . THR A 1 681 ? -6.082 -18.256 14.879 1.00 40.92 681 THR A CA 1
ATOM 5146 C C . THR A 1 681 ? -7.541 -18.696 14.751 1.00 31.68 681 THR A C 1
ATOM 5147 O O . THR A 1 681 ? -8.050 -19.427 15.605 1.00 27.68 681 THR A O 1
ATOM 5151 N N . PRO A 1 682 ? -8.242 -18.241 13.698 1.00 30.05 682 PRO A N 1
ATOM 5152 C CA . PRO A 1 682 ? -9.655 -18.612 13.527 1.00 27.34 682 PRO A CA 1
ATOM 5153 C C . PRO A 1 682 ? -9.890 -20.114 13.564 1.00 33.70 682 PRO A C 1
ATOM 5154 O O . PRO A 1 682 ? -9.318 -20.861 12.765 1.00 32.67 682 PRO A O 1
ATOM 5158 N N . GLY A 1 683 ? -10.729 -20.564 14.499 1.00 30.41 683 GLY A N 1
ATOM 5159 C CA . GLY A 1 683 ? -11.065 -21.957 14.655 1.00 21.40 683 GLY A CA 1
ATOM 5160 C C . GLY A 1 683 ? -10.345 -22.652 15.794 1.00 36.66 683 GLY A C 1
ATOM 5161 O O . GLY A 1 683 ? -10.880 -23.614 16.356 1.00 37.53 683 GLY A O 1
ATOM 5162 N N . ARG A 1 684 ? -9.150 -22.190 16.148 1.00 35.72 684 ARG A N 1
ATOM 5163 C CA . ARG A 1 684 ? -8.391 -22.837 17.205 1.00 39.88 684 ARG A CA 1
ATOM 5164 C C . ARG A 1 684 ? -9.008 -22.560 18.570 1.00 28.20 684 ARG A C 1
ATOM 5165 O O . ARG A 1 684 ? -9.766 -21.605 18.766 1.00 35.45 684 ARG A O 1
ATOM 5173 N N . THR A 1 685 ? -8.651 -23.409 19.526 1.00 33.63 685 THR A N 1
ATOM 5174 C CA . THR A 1 685 ? -9.039 -23.246 20.920 1.00 38.92 685 THR A CA 1
ATOM 5175 C C . THR A 1 685 ? -7.771 -23.216 21.759 1.00 37.87 685 THR A C 1
ATOM 5176 O O . THR A 1 685 ? -7.054 -24.219 21.847 1.00 29.00 685 THR A O 1
ATOM 5180 N N . ALA A 1 686 ? -7.489 -22.069 22.362 1.00 34.32 686 ALA A N 1
ATOM 5181 C CA . ALA A 1 686 ? -6.374 -21.932 23.283 1.00 33.39 686 ALA A CA 1
ATOM 5182 C C . ALA A 1 686 ? -6.879 -22.025 24.716 1.00 37.88 686 ALA A C 1
ATOM 5183 O O . ALA A 1 686 ? -8.037 -21.718 25.007 1.00 34.51 686 ALA A O 1
ATOM 5185 N N . THR A 1 687 ? -5.999 -22.462 25.610 1.00 39.28 687 THR A N 1
ATOM 5186 C CA . THR A 1 687 ? -6.343 -22.663 27.010 1.00 38.49 687 THR A CA 1
ATOM 5187 C C . THR A 1 687 ? -5.678 -21.593 27.864 1.00 34.56 687 THR A C 1
ATOM 5188 O O . THR A 1 687 ? -4.456 -21.419 27.811 1.00 42.40 687 THR A O 1
ATOM 5192 N N . ALA A 1 688 ? -6.486 -20.882 28.644 1.00 41.49 688 ALA A N 1
ATOM 5193 C CA . ALA A 1 688 ? -6.010 -19.837 29.538 1.00 33.55 688 ALA A CA 1
ATOM 5194 C C . ALA A 1 688 ? -5.983 -20.360 30.967 1.00 29.81 688 ALA A C 1
ATOM 5195 O O . ALA A 1 688 ? -6.988 -20.884 31.460 1.00 27.51 688 ALA A O 1
ATOM 5197 N N . ALA A 1 689 ? -4.837 -20.219 31.626 1.00 25.08 689 ALA A N 1
ATOM 5198 C CA . ALA A 1 689 ? -4.682 -20.605 33.021 1.00 31.08 689 ALA A CA 1
ATOM 5199 C C . ALA A 1 689 ? -4.860 -19.375 33.902 1.00 36.54 689 ALA A C 1
ATOM 5200 O O . ALA A 1 689 ? -4.191 -18.357 33.697 1.00 37.21 689 ALA A O 1
ATOM 5202 N N . LEU A 1 690 ? -5.762 -19.473 34.876 1.00 30.02 690 LEU A N 1
ATOM 5203 C CA . LEU A 1 690 ? -6.118 -18.354 35.746 1.00 28.38 690 LEU A CA 1
ATOM 5204 C C . LEU A 1 690 ? -5.892 -18.781 37.193 1.00 33.25 690 LEU A C 1
ATOM 5205 O O . LEU A 1 690 ? -6.708 -19.507 37.769 1.00 27.62 690 LEU A O 1
ATOM 5210 N N . SER A 1 691 ? -4.789 -18.323 37.779 1.00 34.84 691 SER A N 1
ATOM 5211 C CA . SER A 1 691 ? -4.383 -18.718 39.122 1.00 34.78 691 SER A CA 1
ATOM 5212 C C . SER A 1 691 ? -4.836 -17.665 40.126 1.00 36.38 691 SER A C 1
ATOM 5213 O O . SER A 1 691 ? -4.414 -16.505 40.051 1.00 31.58 691 SER A O 1
ATOM 5216 N N . VAL A 1 692 ? -5.688 -18.072 41.061 1.00 33.74 692 VAL A N 1
ATOM 5217 C CA . VAL A 1 692 ? -6.148 -17.218 42.148 1.00 34.40 692 VAL A CA 1
ATOM 5218 C C . VAL A 1 692 ? -5.394 -17.607 43.410 1.00 39.14 692 VAL A C 1
ATOM 5219 O O . VAL A 1 692 ? -5.171 -18.795 43.670 1.00 38.67 692 VAL A O 1
ATOM 5223 N N . THR A 1 693 ? -4.984 -16.613 44.189 1.00 32.48 693 THR A N 1
ATOM 5224 C CA . THR A 1 693 ? -4.291 -16.856 45.445 1.00 29.74 693 THR A CA 1
ATOM 5225 C C . THR A 1 693 ? -5.269 -16.800 46.613 1.00 24.44 693 THR A C 1
ATOM 5226 O O . THR A 1 693 ? -6.390 -16.298 46.495 1.00 21.73 693 THR A O 1
ATOM 5230 N N . LEU A 1 694 ? -4.827 -17.335 47.754 1.00 23.42 694 LEU A N 1
ATOM 5231 C CA . LEU A 1 694 ? -5.605 -17.182 48.978 1.00 23.83 694 LEU A CA 1
ATOM 5232 C C . LEU A 1 694 ? -5.744 -15.716 49.361 1.00 30.02 694 LEU A C 1
ATOM 5233 O O . LEU A 1 694 ? -6.777 -15.311 49.906 1.00 30.70 694 LEU A O 1
ATOM 5238 N N . GLY A 1 695 ? -4.722 -14.907 49.078 1.00 27.34 695 GLY A N 1
ATOM 5239 C CA . GLY A 1 695 ? -4.792 -13.495 49.415 1.00 32.47 695 GLY A CA 1
ATOM 5240 C C . GLY A 1 695 ? -5.813 -12.741 48.585 1.00 27.98 695 GLY A C 1
ATOM 5241 O O . GLY A 1 695 ? -6.486 -11.837 49.086 1.00 32.13 695 GLY A O 1
ATOM 5242 N N . SER A 1 696 ? -5.942 -13.098 47.304 1.00 28.82 696 SER A N 1
ATOM 5243 C CA . SER A 1 696 ? -6.939 -12.450 46.458 1.00 28.14 696 SER A CA 1
ATOM 5244 C C . SER A 1 696 ? -8.356 -12.797 46.894 1.00 27.37 696 SER A C 1
ATOM 5245 O O . SER A 1 696 ? -9.257 -11.957 46.791 1.00 37.36 696 SER A O 1
ATOM 5248 N N . ILE A 1 697 ? -8.571 -14.017 47.386 1.00 23.96 697 ILE A N 1
ATOM 5249 C CA . ILE A 1 697 ? -9.906 -14.443 47.788 1.00 29.24 697 ILE A CA 1
ATOM 5250 C C . ILE A 1 697 ? -10.208 -14.143 49.253 1.00 29.57 697 ILE A C 1
ATOM 5251 O O . ILE A 1 697 ? -11.384 -14.142 49.645 1.00 34.42 697 ILE A O 1
ATOM 5256 N N . ALA A 1 698 ? -9.191 -13.879 50.068 1.00 25.45 698 ALA A N 1
ATOM 5257 C CA . ALA A 1 698 ? -9.424 -13.551 51.466 1.00 29.54 698 ALA A CA 1
ATOM 5258 C C . ALA A 1 698 ? -9.988 -12.141 51.600 1.00 30.08 698 ALA A C 1
ATOM 5259 O O . ALA A 1 698 ? -9.665 -11.240 50.820 1.00 39.70 698 ALA A O 1
ATOM 5261 N N . ARG A 1 699 ? -10.840 -11.954 52.603 1.00 31.72 699 ARG A N 1
ATOM 5262 C CA . ARG A 1 699 ? -11.489 -10.676 52.851 1.00 37.51 699 ARG A CA 1
ATOM 5263 C C . ARG A 1 699 ? -10.767 -9.912 53.955 1.00 30.78 699 ARG A C 1
ATOM 5264 O O . ARG A 1 699 ? -10.211 -10.501 54.884 1.00 30.88 699 ARG A O 1
ATOM 5272 N N . VAL A 1 700 ? -10.787 -8.585 53.842 1.00 35.69 700 VAL A N 1
ATOM 5273 C CA . VAL A 1 700 ? -10.191 -7.692 54.829 1.00 35.75 700 VAL A CA 1
ATOM 5274 C C . VAL A 1 700 ? -11.295 -7.181 55.744 1.00 35.06 700 VAL A C 1
ATOM 5275 O O . VAL A 1 700 ? -12.305 -6.646 55.270 1.00 34.33 700 VAL A O 1
ATOM 5279 N N . ASP A 1 701 ? -11.110 -7.345 57.053 1.00 26.32 701 ASP A N 1
ATOM 5280 C CA . ASP A 1 701 ? -12.115 -6.923 58.017 1.00 27.50 701 ASP A CA 1
ATOM 5281 C C . ASP A 1 701 ? -11.864 -5.472 58.431 1.00 29.12 701 ASP A C 1
ATOM 5282 O O . ASP A 1 701 ? -11.022 -4.774 57.859 1.00 30.61 701 ASP A O 1
ATOM 5287 N N . GLU A 1 702 ? -12.593 -5.010 59.449 1.00 33.36 702 GLU A N 1
ATOM 5288 C CA . GLU A 1 702 ? -12.501 -3.626 59.900 1.00 31.59 702 GLU A CA 1
ATOM 5289 C C . GLU A 1 702 ? -11.154 -3.287 60.526 1.00 37.91 702 GLU A C 1
ATOM 5290 O O . GLU A 1 702 ? -10.872 -2.102 60.733 1.00 33.02 702 GLU A O 1
ATOM 5296 N N . SER A 1 703 ? -10.325 -4.283 60.834 1.00 26.33 703 SER A N 1
ATOM 5297 C CA . SER A 1 703 ? -9.027 -4.060 61.454 1.00 29.65 703 SER A CA 1
ATOM 5298 C C . SER A 1 703 ? -7.875 -4.168 60.463 1.00 26.30 703 SER A C 1
ATOM 5299 O O . SER A 1 703 ? -6.712 -4.116 60.875 1.00 29.42 703 SER A O 1
ATOM 5302 N N . GLY A 1 704 ? -8.168 -4.312 59.173 1.00 28.03 704 GLY A N 1
ATOM 5303 C CA . GLY A 1 704 ? -7.142 -4.559 58.185 1.00 31.89 704 GLY A CA 1
ATOM 5304 C C . GLY A 1 704 ? -6.670 -5.993 58.110 1.00 29.31 704 GLY A C 1
ATOM 5305 O O . GLY A 1 704 ? -5.789 -6.299 57.296 1.00 37.57 704 GLY A O 1
ATOM 5306 N N . VAL A 1 705 ? -7.226 -6.878 58.927 1.00 36.65 705 VAL A N 1
ATOM 5307 C CA . VAL A 1 705 ? -6.831 -8.280 58.952 1.00 39.53 705 VAL A CA 1
ATOM 5308 C C . VAL A 1 705 ? -7.446 -8.998 57.759 1.00 32.14 705 VAL A C 1
ATOM 5309 O O . VAL A 1 705 ? -8.621 -8.796 57.430 1.00 35.71 705 VAL A O 1
ATOM 5313 N N . ARG A 1 706 ? -6.653 -9.841 57.101 1.00 31.52 706 ARG A N 1
ATOM 5314 C CA . ARG A 1 706 ? -7.088 -10.584 55.924 1.00 31.51 706 ARG A CA 1
ATOM 5315 C C . ARG A 1 706 ? -7.278 -12.048 56.304 1.00 33.70 706 ARG A C 1
ATOM 5316 O O . ARG A 1 706 ? -6.325 -12.706 56.739 1.00 30.56 706 ARG A O 1
ATOM 5324 N N . SER A 1 707 ? -8.500 -12.552 56.125 1.00 25.56 707 SER A N 1
ATOM 5325 C CA . SER A 1 707 ? -8.875 -13.885 56.578 1.00 33.43 707 SER A CA 1
ATOM 5326 C C . SER A 1 707 ? -9.692 -14.595 55.507 1.00 37.54 707 SER A C 1
ATOM 5327 O O . SER A 1 707 ? -10.303 -13.966 54.639 1.00 34.14 707 SER A O 1
ATOM 5330 N N . LEU A 1 708 ? -9.705 -15.925 55.592 1.00 31.69 708 LEU A N 1
ATOM 5331 C CA . LEU A 1 708 ? -10.537 -16.762 54.735 1.00 27.40 708 LEU A CA 1
ATOM 5332 C C . LEU A 1 708 ? -11.862 -17.029 55.439 1.00 38.23 708 LEU A C 1
ATOM 5333 O O . LEU A 1 708 ? -11.878 -17.531 56.568 1.00 40.55 708 LEU A O 1
ATOM 5338 N N . TYR A 1 709 ? -12.976 -16.701 54.771 1.00 32.33 709 TYR A N 1
ATOM 5339 C CA . TYR A 1 709 ? -14.286 -16.882 55.380 1.00 32.11 709 TYR A CA 1
ATOM 5340 C C . TYR A 1 709 ? -15.083 -17.959 54.651 1.00 30.59 709 TYR A C 1
ATOM 5341 O O . TYR A 1 709 ? -15.059 -18.019 53.416 1.00 36.99 709 TYR A O 1
ATOM 5350 N N . PRO A 1 710 ? -15.794 -18.822 55.385 1.00 37.54 710 PRO A N 1
ATOM 5351 C CA . PRO A 1 710 ? -16.538 -19.925 54.762 1.00 42.39 710 PRO A CA 1
ATOM 5352 C C . PRO A 1 710 ? -17.890 -19.459 54.237 1.00 34.37 710 PRO A C 1
ATOM 5353 O O . PRO A 1 710 ? -18.796 -19.137 55.008 1.00 45.13 710 PRO A O 1
ATOM 5357 N N . GLY A 1 711 ? -18.026 -19.443 52.919 1.00 34.76 711 GLY A N 1
ATOM 5358 C CA . GLY A 1 711 ? -19.288 -19.061 52.323 1.00 28.84 711 GLY A CA 1
ATOM 5359 C C . GLY A 1 711 ? -19.342 -19.472 50.872 1.00 28.49 711 GLY A C 1
ATOM 5360 O O . GLY A 1 711 ? -18.532 -20.272 50.401 1.00 34.24 711 GLY A O 1
ATOM 5361 N N . LYS A 1 712 ? -20.315 -18.909 50.165 1.00 29.20 712 LYS A N 1
ATOM 5362 C CA . LYS A 1 712 ? -20.512 -19.186 48.750 1.00 33.22 712 LYS A CA 1
ATOM 5363 C C . LYS A 1 712 ? -19.827 -18.107 47.921 1.00 32.29 712 LYS A C 1
ATOM 5364 O O . LYS A 1 712 ? -19.991 -16.912 48.188 1.00 35.46 712 LYS A O 1
ATOM 5370 N N . TYR A 1 713 ? -19.051 -18.535 46.926 1.00 27.19 713 TYR A N 1
ATOM 5371 C CA . TYR A 1 713 ? -18.275 -17.651 46.075 1.00 33.41 713 TYR A CA 1
ATOM 5372 C C . TYR A 1 713 ? -18.590 -17.959 44.620 1.00 27.06 713 TYR A C 1
ATOM 5373 O O . TYR A 1 713 ? -18.870 -19.107 44.262 1.00 39.83 713 TYR A O 1
ATOM 5382 N N . SER A 1 714 ? -18.528 -16.932 43.777 1.00 36.36 714 SER A N 1
ATOM 5383 C CA . SER A 1 714 ? -18.707 -17.112 42.346 1.00 40.07 714 SER A CA 1
ATOM 5384 C C . SER A 1 714 ? -17.614 -16.370 41.592 1.00 33.07 714 SER A C 1
ATOM 5385 O O . SER A 1 714 ? -17.038 -15.398 42.087 1.00 33.91 714 SER A O 1
ATOM 5388 N N . VAL A 1 715 ? -17.339 -16.852 40.384 1.00 36.05 715 VAL A N 1
ATOM 5389 C CA . VAL A 1 715 ? -16.317 -16.290 39.512 1.00 25.17 715 VAL A CA 1
ATOM 5390 C C . VAL A 1 715 ? -16.842 -16.300 38.087 1.00 31.18 715 VAL A C 1
ATOM 5391 O O . VAL A 1 715 ? -17.647 -17.156 37.705 1.00 35.83 715 VAL A O 1
ATOM 5395 N N . TRP A 1 716 ? -16.384 -15.331 37.302 1.00 33.54 716 TRP A N 1
ATOM 5396 C CA . TRP A 1 716 ? -16.688 -15.299 35.877 1.00 28.92 716 TRP A CA 1
ATOM 5397 C C . TRP A 1 716 ? -15.489 -14.721 35.140 1.00 37.73 716 TRP A C 1
ATOM 5398 O O . TRP A 1 716 ? -14.555 -14.206 35.751 1.00 33.48 716 TRP A O 1
ATOM 5409 N N . VAL A 1 717 ? -15.511 -14.816 33.810 1.00 37.56 717 VAL A N 1
ATOM 5410 C CA . VAL A 1 717 ? -14.270 -14.769 33.050 1.00 40.52 717 VAL A CA 1
ATOM 5411 C C . VAL A 1 717 ? -14.244 -13.607 32.044 1.00 43.39 717 VAL A C 1
ATOM 5412 O O . VAL A 1 717 ? -13.271 -13.441 31.307 1.00 60.45 717 VAL A O 1
ATOM 5416 N N . ASP A 1 718 ? -15.239 -12.726 32.078 1.00 31.83 718 ASP A N 1
ATOM 5417 C CA . ASP A 1 718 ? -15.131 -11.447 31.380 1.00 33.01 718 ASP A CA 1
ATOM 5418 C C . ASP A 1 718 ? -16.040 -10.445 32.083 1.00 33.63 718 ASP A C 1
ATOM 5419 O O . ASP A 1 718 ? -16.739 -10.783 33.041 1.00 39.69 718 ASP A O 1
ATOM 5424 N N . THR A 1 719 ? -16.019 -9.196 31.608 1.00 25.91 719 THR A N 1
ATOM 5425 C CA . THR A 1 719 ? -16.993 -8.226 32.098 1.00 21.20 719 THR A CA 1
ATOM 5426 C C . THR A 1 719 ? -18.413 -8.627 31.727 1.00 26.02 719 THR A C 1
ATOM 5427 O O . THR A 1 719 ? -19.364 -8.201 32.390 1.00 37.42 719 THR A O 1
ATOM 5431 N N . THR A 1 720 ? -18.570 -9.450 30.690 1.00 35.47 720 THR A N 1
ATOM 5432 C CA . THR A 1 720 ? -19.870 -9.889 30.209 1.00 40.35 720 THR A CA 1
ATOM 5433 C C . THR A 1 720 ? -20.302 -11.227 30.802 1.00 41.84 720 THR A C 1
ATOM 5434 O O . THR A 1 720 ? -21.229 -11.851 30.272 1.00 42.07 720 THR A O 1
ATOM 5438 N N . ARG A 1 721 ? -19.660 -11.672 31.885 1.00 36.71 721 ARG A N 1
ATOM 5439 C CA . ARG A 1 721 ? -19.966 -12.947 32.536 1.00 40.06 721 ARG A CA 1
ATOM 5440 C C . ARG A 1 721 ? -20.061 -14.071 31.498 1.00 44.99 721 ARG A C 1
ATOM 5441 O O . ARG A 1 721 ? -21.125 -14.629 31.227 1.00 42.94 721 ARG A O 1
ATOM 5449 N N . GLU A 1 722 ? -18.900 -14.376 30.913 1.00 47.60 722 GLU A N 1
ATOM 5450 C CA . GLU A 1 722 ? -18.836 -15.152 29.677 1.00 49.36 722 GLU A CA 1
ATOM 5451 C C . GLU A 1 722 ? -18.834 -16.659 29.932 1.00 49.57 722 GLU A C 1
ATOM 5452 O O . GLU A 1 722 ? -19.395 -17.416 29.134 1.00 49.45 722 GLU A O 1
ATOM 5458 N N . ILE A 1 723 ? -18.191 -17.111 31.010 1.00 37.92 723 ILE A N 1
ATOM 5459 C CA . ILE A 1 723 ? -18.562 -18.343 31.702 1.00 40.06 723 ILE A CA 1
ATOM 5460 C C . ILE A 1 723 ? -18.607 -18.021 33.190 1.00 40.55 723 ILE A C 1
ATOM 5461 O O . ILE A 1 723 ? -18.188 -16.949 33.626 1.00 47.56 723 ILE A O 1
ATOM 5466 N N . MET A 1 724 ? -19.123 -18.963 33.976 1.00 30.73 724 MET A N 1
ATOM 5467 C CA . MET A 1 724 ? -19.436 -18.673 35.368 1.00 36.40 724 MET A CA 1
ATOM 5468 C C . MET A 1 724 ? -19.302 -19.943 36.197 1.00 44.10 724 MET A C 1
ATOM 5469 O O . MET A 1 724 ? -19.578 -21.045 35.715 1.00 47.43 724 MET A O 1
ATOM 5474 N N . HIS A 1 725 ? -18.871 -19.780 37.447 1.00 39.60 725 HIS A N 1
ATOM 5475 C CA . HIS A 1 725 ? -18.640 -20.924 38.319 1.00 38.22 725 HIS A CA 1
ATOM 5476 C C . HIS A 1 725 ? -18.899 -20.549 39.771 1.00 42.53 725 HIS A C 1
ATOM 5477 O O . HIS A 1 725 ? -18.569 -19.443 40.204 1.00 40.29 725 HIS A O 1
ATOM 5484 N N . THR A 1 726 ? -19.476 -21.487 40.520 1.00 35.31 726 THR A N 1
ATOM 5485 C CA . THR A 1 726 ? -19.748 -21.318 41.941 1.00 30.74 726 THR A CA 1
ATOM 5486 C C . THR A 1 726 ? -18.977 -22.365 42.730 1.00 30.47 726 THR A C 1
ATOM 5487 O O . THR A 1 726 ? -18.983 -23.547 42.371 1.00 40.76 726 THR A O 1
ATOM 5491 N N . PHE A 1 727 ? -18.308 -21.929 43.796 1.00 26.88 727 PHE A N 1
ATOM 5492 C CA . PHE A 1 727 ? -17.688 -22.844 44.742 1.00 22.57 727 PHE A CA 1
ATOM 5493 C C . PHE A 1 727 ? -18.009 -22.376 46.155 1.00 32.14 727 PHE A C 1
ATOM 5494 O O . PHE A 1 727 ? -18.630 -21.331 46.362 1.00 28.82 727 PHE A O 1
ATOM 5502 N N . GLU A 1 728 ? -17.599 -23.174 47.137 1.00 36.63 728 GLU A N 1
ATOM 5503 C CA . GLU A 1 728 ? -17.927 -22.894 48.528 1.00 33.63 728 GLU A CA 1
ATOM 5504 C C . GLU A 1 728 ? -16.726 -23.198 49.408 1.00 32.81 728 GLU A C 1
ATOM 5505 O O . GLU A 1 728 ? -16.087 -24.243 49.253 1.00 42.49 728 GLU A O 1
ATOM 5511 N N . LEU A 1 729 ? -16.416 -22.279 50.316 1.00 27.50 729 LEU A N 1
ATOM 5512 C CA . LEU A 1 729 ? -15.406 -22.498 51.339 1.00 27.80 729 LEU A CA 1
ATOM 5513 C C . LEU A 1 729 ? -16.087 -22.951 52.622 1.00 31.52 729 LEU A C 1
ATOM 5514 O O . LEU A 1 729 ? -17.150 -22.439 52.987 1.00 31.70 729 LEU A O 1
ATOM 5519 N N . THR A 1 730 ? -15.481 -23.922 53.297 1.00 32.22 730 THR A N 1
ATOM 5520 C CA . THR A 1 730 ? -16.015 -24.455 54.540 1.00 29.88 730 THR A CA 1
ATOM 5521 C C . THR A 1 730 ? -14.930 -24.438 55.607 1.00 29.66 730 THR A C 1
ATOM 5522 O O . THR A 1 730 ? -13.734 -24.388 55.307 1.00 30.37 730 THR A O 1
ATOM 5526 N N . GLY A 1 731 ? -15.363 -24.479 56.858 1.00 27.61 731 GLY A N 1
ATOM 5527 C CA . GLY A 1 731 ? -14.465 -24.538 57.992 1.00 27.65 731 GLY A CA 1
ATOM 5528 C C . GLY A 1 731 ? -14.491 -23.257 58.805 1.00 34.16 731 GLY A C 1
ATOM 5529 O O . GLY A 1 731 ? -15.375 -22.407 58.668 1.00 24.90 731 GLY A O 1
ATOM 5530 N N . LYS A 1 732 ? -13.492 -23.133 59.674 1.00 34.14 732 LYS A N 1
ATOM 5531 C CA . LYS A 1 732 ? -13.361 -21.948 60.508 1.00 41.22 732 LYS A CA 1
ATOM 5532 C C . LYS A 1 732 ? -12.876 -20.764 59.683 1.00 36.10 732 LYS A C 1
ATOM 5533 O O . LYS A 1 732 ? -12.020 -20.910 58.806 1.00 36.34 732 LYS A O 1
ATOM 5539 N N . THR A 1 733 ? -13.433 -19.584 59.962 1.00 40.86 733 THR A N 1
ATOM 5540 C CA . THR A 1 733 ? -12.789 -18.351 59.529 1.00 26.35 733 THR A CA 1
ATOM 5541 C C . THR A 1 733 ? -11.374 -18.332 60.086 1.00 30.32 733 THR A C 1
ATOM 5542 O O . THR A 1 733 ? -11.170 -18.482 61.293 1.00 34.54 733 THR A O 1
ATOM 5546 N N . THR A 1 734 ? -10.392 -18.179 59.205 1.00 26.80 734 THR A N 1
ATOM 5547 C CA . THR A 1 734 ? -8.998 -18.346 59.588 1.00 24.84 734 THR A CA 1
ATOM 5548 C C . THR A 1 734 ? -8.185 -17.171 59.072 1.00 25.71 734 THR A C 1
ATOM 5549 O O . THR A 1 734 ? -8.304 -16.797 57.901 1.00 38.48 734 THR A O 1
ATOM 5553 N N . GLN A 1 735 ? -7.359 -16.597 59.944 1.00 28.40 735 GLN A N 1
ATOM 5554 C CA . GLN A 1 735 ? -6.555 -15.449 59.555 1.00 31.64 735 GLN A CA 1
ATOM 5555 C C . GLN A 1 735 ? -5.453 -15.868 58.591 1.00 31.89 735 GLN A C 1
ATOM 5556 O O . GLN A 1 735 ? -4.760 -16.865 58.812 1.00 34.65 735 GLN A O 1
ATOM 5562 N N . ILE A 1 736 ? -5.300 -15.096 57.518 1.00 37.30 736 ILE A N 1
ATOM 5563 C CA . ILE A 1 736 ? -4.232 -15.309 56.560 1.00 33.61 736 ILE A CA 1
ATOM 5564 C C . ILE A 1 736 ? -3.113 -14.284 56.709 1.00 41.52 736 ILE A C 1
ATOM 5565 O O . ILE A 1 736 ? -1.940 -14.632 56.526 1.00 29.95 736 ILE A O 1
ATOM 5570 N N . LEU A 1 737 ? -3.435 -13.044 57.070 1.00 32.86 737 LEU A N 1
ATOM 5571 C CA . LEU A 1 737 ? -2.425 -12.002 57.203 1.00 39.49 737 LEU A CA 1
ATOM 5572 C C . LEU A 1 737 ? -2.892 -10.970 58.217 1.00 30.90 737 LEU A C 1
ATOM 5573 O O . LEU A 1 737 ? -4.025 -10.486 58.135 1.00 38.37 737 LEU A O 1
ATOM 5578 N N . GLY A 1 738 ? -2.020 -10.636 59.165 1.00 28.52 738 GLY A N 1
ATOM 5579 C CA . GLY A 1 738 ? -2.329 -9.627 60.152 1.00 34.64 738 GLY A CA 1
ATOM 5580 C C . GLY A 1 738 ? -2.189 -8.221 59.601 1.00 31.54 738 GLY A C 1
ATOM 5581 O O . GLY A 1 738 ? -1.834 -7.996 58.444 1.00 30.63 738 GLY A O 1
ATOM 5582 N N . TRP A 1 739 ? -2.487 -7.253 60.461 1.00 34.28 739 TRP A N 1
ATOM 5583 C CA . TRP A 1 739 ? -2.326 -5.850 60.107 1.00 32.86 739 TRP A CA 1
ATOM 5584 C C . TRP A 1 739 ? -1.868 -5.058 61.324 1.00 36.07 739 TRP A C 1
ATOM 5585 O O . TRP A 1 739 ? -2.529 -5.089 62.370 1.00 35.58 739 TRP A O 1
ATOM 5596 N N . PRO A 1 740 ? -0.744 -4.349 61.232 1.00 39.94 740 PRO A N 1
ATOM 5597 C CA . PRO A 1 740 ? -0.297 -3.520 62.361 1.00 29.76 740 PRO A CA 1
ATOM 5598 C C . PRO A 1 740 ? -1.325 -2.445 62.677 1.00 33.25 740 PRO A C 1
ATOM 5599 O O . PRO A 1 740 ? -1.673 -1.623 61.826 1.00 36.65 740 PRO A O 1
ATOM 5603 N N . GLN A 1 741 ? -1.821 -2.466 63.908 1.00 31.91 741 GLN A N 1
ATOM 5604 C CA . GLN A 1 741 ? -2.812 -1.484 64.316 1.00 41.84 741 GLN A CA 1
ATOM 5605 C C . GLN A 1 741 ? -2.159 -0.110 64.450 1.00 38.78 741 GLN A C 1
ATOM 5606 O O . GLN A 1 741 ? -1.001 -0.011 64.872 1.00 43.27 741 GLN A O 1
ATOM 5612 N N . PRO A 1 742 ? -2.865 0.961 64.089 1.00 45.45 742 PRO A N 1
ATOM 5613 C CA . PRO A 1 742 ? -2.247 2.293 64.099 1.00 36.63 742 PRO A CA 1
ATOM 5614 C C . PRO A 1 742 ? -1.788 2.696 65.492 1.00 41.92 742 PRO A C 1
ATOM 5615 O O . PRO A 1 742 ? -2.454 2.422 66.493 1.00 34.35 742 PRO A O 1
ATOM 5619 N N . ARG A 1 743 ? -0.631 3.350 65.546 1.00 45.50 743 ARG A N 1
ATOM 5620 C CA . ARG A 1 743 ? -0.108 3.887 66.796 1.00 45.82 743 ARG A CA 1
ATOM 5621 C C . ARG A 1 743 ? -1.016 4.999 67.312 1.00 56.23 743 ARG A C 1
ATOM 5622 O O . ARG A 1 743 ? -0.757 5.591 68.359 1.00 66.96 743 ARG A O 1
#

CATH classification: 3.20.20.300 (+2 more: 3.40.50.1700, 2.60.40.10)

Radius of gyration: 26.14 Å; Cα contacts (8 Å, |Δi|>4): 1970; chains: 1; bounding box: 70×58×72 Å

Sequence (743 aa):
AFPDCANGPLKSNLVCNASADPVSRAKALVDALTLEELVNNTVNASPGVPRVGLPPYNWWSEALHGVARSPGANFSTVPGSPFSSATSFPQPIILGATFDDDLIHSIATVISTEARAFNNAGRAGLDFFTPNINPFKDPRWGRGQETPGEDPYHIAQYVYQLITGLQGGLSPDPYYKVVADCKHFAGYDLEDWHGNNRMAFNAVISTQDLAEFYTPSFQSCVRDAHVGSVMCSYNAVNGVPSCASPYLLQDLIRDHFGLGDGWITSDCDAVDNVFDPHNYTSTLVNASAVSLKAGTDVDCGTTYSQTLVDAVNQKLVTEDDVKTSMVRLYSSLVRLGYFDSPENQPWRQLGWADVNTPSAQALALTAAEEGVVLLKNDGTLPLSRRRRIKHIAVVGPWANATTQMQGNYQGIAPFLISPLQALQDAGFHVSFANGTAINSTDTSGFASALMAAKAADAIVFAGGIDETIESEGHDRDSIEWPGNQLDLIEQLAALRKPLIVLQMGGGQVDSSSLKASKAVNALLWGGYPGQSGGTAIVNILTGKTAPSGRLPITQYPAAYVDAIPMTDMALRPSSSSPGRTYKWYTGTPVFDFGFGLHYTSFKLSWAASPPSRFDISSLVAGAKHAGVAFTDLAPLFTFHVAVKNSGKVTSDYVALLFAHTTVGPSPAPQQELVAYTRVKGITPGRTATAALSVTLGSIARVDESGVRSLYPGKYSVWVDTTREIMHTFELTGKTTQILGWPQPR